Protein AF-A0A520E9G3-F1 (afdb_monomer_lite)

Structure (mmCIF, N/CA/C/O backbone):
data_AF-A0A520E9G3-F1
#
_entry.id   AF-A0A520E9G3-F1
#
loop_
_atom_site.group_PDB
_atom_site.id
_atom_site.type_symbol
_atom_site.label_atom_id
_atom_site.label_alt_id
_atom_site.label_comp_id
_atom_site.label_asym_id
_atom_site.label_entity_id
_atom_site.label_seq_id
_atom_site.pdbx_PDB_ins_code
_atom_site.Cartn_x
_atom_site.Cartn_y
_atom_site.Cartn_z
_atom_site.occupancy
_atom_site.B_iso_or_equiv
_atom_site.auth_seq_id
_atom_site.auth_comp_id
_atom_site.auth_asym_id
_atom_site.auth_atom_id
_atom_site.pdbx_PDB_model_num
ATOM 1 N N . MET A 1 1 ? -62.304 -36.996 12.899 1.00 46.03 1 MET A N 1
ATOM 2 C CA . MET A 1 1 ? -61.054 -36.949 12.115 1.00 46.03 1 MET A CA 1
ATOM 3 C C . MET A 1 1 ? -59.939 -37.466 13.000 1.00 46.03 1 MET A C 1
ATOM 5 O O . MET A 1 1 ? -59.996 -37.240 14.203 1.00 46.03 1 MET A O 1
ATOM 9 N N . SER A 1 2 ? -59.035 -38.265 12.444 1.00 38.91 2 SER A N 1
ATOM 10 C CA . SER A 1 2 ? -57.936 -38.858 13.203 1.00 38.91 2 SER A CA 1
ATOM 11 C C . SER A 1 2 ? -56.998 -37.783 13.749 1.00 38.91 2 SER A C 1
ATOM 13 O O . SER A 1 2 ? -56.724 -36.802 13.063 1.00 38.91 2 SER A O 1
ATOM 15 N N . ARG A 1 3 ? -56.539 -37.980 14.987 1.00 51.84 3 ARG A N 1
ATOM 16 C CA . ARG A 1 3 ? -55.533 -37.156 15.651 1.00 51.84 3 ARG A CA 1
ATOM 17 C C . ARG A 1 3 ? -54.199 -37.889 15.531 1.00 51.84 3 ARG A C 1
ATOM 19 O O . ARG A 1 3 ? -54.071 -39.008 16.023 1.00 51.84 3 ARG A O 1
ATOM 26 N N . GLU A 1 4 ? -53.190 -37.267 14.931 1.00 46.25 4 GLU A N 1
ATOM 27 C CA . GLU A 1 4 ? -51.822 -37.821 14.891 1.00 46.25 4 GLU A CA 1
ATOM 28 C C . GLU A 1 4 ? -51.259 -38.021 16.317 1.00 46.25 4 GLU A C 1
ATOM 30 O O . GLU A 1 4 ? -50.442 -38.912 16.539 1.00 46.25 4 GLU A O 1
ATOM 35 N N . LEU A 1 5 ? -51.824 -37.321 17.316 1.00 51.16 5 LEU A N 1
ATOM 36 C CA . LEU A 1 5 ? -51.570 -37.558 18.742 1.00 51.16 5 LEU A CA 1
ATOM 37 C C . LEU A 1 5 ? -52.005 -38.943 19.260 1.00 51.16 5 LEU A C 1
ATOM 39 O O . LEU A 1 5 ? -51.407 -39.443 20.208 1.00 51.16 5 LEU A O 1
ATOM 43 N N . THR A 1 6 ? -53.031 -39.577 18.676 1.00 49.09 6 THR A N 1
ATOM 44 C CA . THR A 1 6 ? -53.567 -40.877 19.142 1.00 49.09 6 THR A CA 1
ATOM 45 C C . THR A 1 6 ? -53.297 -42.036 18.180 1.00 49.09 6 THR A C 1
ATOM 47 O O . THR A 1 6 ? -53.548 -43.190 18.524 1.00 49.09 6 THR A O 1
ATOM 50 N N . GLY A 1 7 ? -52.779 -41.758 16.980 1.00 52.22 7 GLY A N 1
ATOM 51 C CA . GLY A 1 7 ? -52.593 -42.760 15.929 1.00 52.22 7 GLY A CA 1
ATOM 52 C C . GLY A 1 7 ? -51.360 -43.655 16.084 1.00 52.22 7 GLY A C 1
ATOM 53 O O . GLY A 1 7 ? -51.337 -44.728 15.487 1.00 52.22 7 GLY A O 1
ATOM 54 N N . ASN A 1 8 ? -50.348 -43.236 16.856 1.00 51.94 8 ASN A N 1
ATOM 55 C CA . ASN A 1 8 ? -49.096 -43.976 17.095 1.00 51.94 8 ASN A CA 1
ATOM 56 C C . ASN A 1 8 ? -48.442 -44.556 15.814 1.00 51.94 8 ASN A C 1
ATOM 58 O O . ASN A 1 8 ? -47.941 -45.678 15.817 1.00 51.94 8 ASN A O 1
ATOM 62 N N . GLY A 1 9 ? -48.505 -43.827 14.692 1.00 50.28 9 GLY A N 1
ATOM 63 C CA . GLY A 1 9 ? -47.965 -44.280 13.402 1.00 50.28 9 GLY A CA 1
ATOM 64 C C . GLY A 1 9 ? -48.833 -45.284 12.624 1.00 50.28 9 GLY A C 1
ATOM 65 O O . GLY A 1 9 ? -48.352 -45.884 11.666 1.00 50.28 9 GLY A O 1
ATOM 66 N N . ASN A 1 10 ? -50.102 -45.487 12.996 1.00 55.50 10 ASN A N 1
ATOM 67 C CA . ASN A 1 10 ? -51.028 -46.336 12.245 1.00 55.50 10 ASN A CA 1
ATOM 68 C C . ASN A 1 10 ? -51.527 -45.636 10.965 1.00 55.50 10 ASN A C 1
ATOM 70 O O . ASN A 1 10 ? -52.375 -44.744 11.025 1.00 55.50 10 ASN A O 1
ATOM 74 N N . SER A 1 11 ? -51.057 -46.104 9.807 1.00 52.62 11 SER A N 1
ATOM 75 C CA . SER A 1 11 ? -51.411 -45.584 8.478 1.00 52.62 11 SER A CA 1
ATOM 76 C C . SER A 1 11 ? -52.893 -45.725 8.107 1.00 52.62 11 SER A C 1
ATOM 78 O O . SER A 1 11 ? -53.364 -45.027 7.215 1.00 52.62 11 SER A O 1
ATOM 80 N N . ALA A 1 12 ? -53.663 -46.570 8.803 1.00 53.50 12 ALA A N 1
ATOM 81 C CA . ALA A 1 12 ? -55.113 -46.672 8.611 1.00 53.50 12 ALA A CA 1
ATOM 82 C C . ALA A 1 12 ? -55.883 -45.466 9.181 1.00 53.50 12 ALA A C 1
ATOM 84 O O . ALA A 1 12 ? -57.049 -45.260 8.848 1.00 53.50 12 ALA A O 1
ATOM 85 N N . ASN A 1 13 ? -55.231 -44.663 10.024 1.00 52.81 13 ASN A N 1
ATOM 86 C CA . ASN A 1 13 ? -55.808 -43.487 10.661 1.00 52.81 13 ASN A CA 1
ATOM 87 C C . ASN A 1 13 ? -55.399 -42.185 9.945 1.00 52.81 13 ASN A C 1
ATOM 89 O O . ASN A 1 13 ? -55.525 -41.117 10.520 1.00 52.81 13 ASN A O 1
ATOM 93 N N . GLY A 1 14 ? -54.934 -42.222 8.699 1.00 52.06 14 GLY A N 1
ATOM 94 C CA . GLY A 1 14 ? -54.641 -41.019 7.912 1.00 52.06 14 GLY A CA 1
ATOM 95 C C . GLY A 1 14 ? -53.214 -40.991 7.379 1.00 52.06 14 GLY A C 1
ATOM 96 O O . GLY A 1 14 ? -52.279 -41.464 8.019 1.00 52.06 14 GLY A O 1
ATOM 97 N N . ASN A 1 15 ? -53.077 -40.441 6.173 1.00 47.31 15 ASN A N 1
ATOM 98 C CA . ASN A 1 15 ? -51.896 -40.609 5.323 1.00 47.31 15 ASN A CA 1
ATOM 99 C C . ASN A 1 15 ? -51.109 -39.298 5.161 1.00 47.31 15 ASN A C 1
ATOM 101 O O . ASN A 1 15 ? -50.074 -39.283 4.499 1.00 47.31 15 ASN A O 1
ATOM 105 N N . ASN A 1 16 ? -51.623 -38.196 5.711 1.00 52.78 16 ASN A N 1
ATOM 106 C CA . ASN A 1 16 ? -51.005 -36.884 5.595 1.00 52.78 16 ASN A CA 1
ATOM 107 C C . ASN A 1 16 ? -50.000 -36.738 6.735 1.00 52.78 16 ASN A C 1
ATOM 109 O O . ASN A 1 16 ? -50.381 -36.465 7.869 1.00 52.78 16 ASN A O 1
ATOM 113 N N . GLY A 1 17 ? -48.725 -36.983 6.439 1.00 49.78 17 GLY A N 1
ATOM 114 C CA . GLY A 1 17 ? -47.649 -36.664 7.368 1.00 49.78 17 GLY A CA 1
ATOM 115 C C . GLY A 1 17 ? -47.544 -35.150 7.549 1.00 49.78 17 GLY A C 1
ATOM 116 O O . GLY A 1 17 ? -47.449 -34.427 6.559 1.00 49.78 17 GLY A O 1
ATOM 117 N N . GLY A 1 18 ? -47.542 -34.698 8.805 1.00 56.41 18 GLY A N 1
ATOM 118 C CA . GLY A 1 18 ? -47.322 -33.304 9.184 1.00 56.41 18 GLY A CA 1
ATOM 119 C C . GLY A 1 18 ? -48.603 -32.471 9.216 1.00 56.41 18 GLY A C 1
ATOM 120 O O . GLY A 1 18 ? -48.988 -31.867 8.222 1.00 56.41 18 GLY A O 1
ATOM 121 N N . ASN A 1 19 ? -49.223 -32.356 10.390 1.00 67.31 19 ASN A N 1
ATOM 122 C CA . ASN A 1 19 ? -50.372 -31.469 10.634 1.00 67.31 19 ASN A CA 1
ATOM 123 C C . ASN A 1 19 ? -49.994 -29.975 10.747 1.00 67.31 19 ASN A C 1
ATOM 125 O O . ASN A 1 19 ? -50.492 -29.263 11.618 1.00 67.31 19 ASN A O 1
ATOM 129 N N . GLY A 1 20 ? -49.051 -29.508 9.923 1.00 73.94 20 GLY A N 1
ATOM 130 C CA . GLY A 1 20 ? -48.573 -28.123 9.975 1.00 73.94 20 GLY A CA 1
ATOM 131 C C . GLY A 1 20 ? -47.916 -27.755 11.310 1.00 73.94 20 GLY A C 1
ATOM 132 O O . GLY A 1 20 ? -48.134 -26.666 11.832 1.00 73.94 20 GLY A O 1
ATOM 133 N N . ALA A 1 21 ? -47.149 -28.677 11.902 1.00 80.75 21 ALA A N 1
ATOM 134 C CA . ALA A 1 21 ? -46.455 -28.421 13.160 1.00 80.75 21 ALA A CA 1
ATOM 135 C C . ALA A 1 21 ? -45.383 -27.339 12.971 1.00 80.75 21 ALA A C 1
ATOM 137 O O . ALA A 1 21 ? -44.423 -27.533 12.222 1.00 80.75 21 ALA A O 1
ATOM 138 N N . ILE A 1 22 ? -45.524 -26.228 13.687 1.00 84.50 22 ILE A N 1
ATOM 139 C CA . ILE A 1 22 ? -44.535 -25.155 13.757 1.00 84.50 22 ILE A CA 1
ATOM 140 C C . ILE A 1 22 ? -44.053 -24.974 15.192 1.00 84.50 22 ILE A C 1
ATOM 142 O O . ILE A 1 22 ? -44.771 -25.260 16.153 1.00 84.50 22 ILE A O 1
ATOM 146 N N . ARG A 1 23 ? -42.819 -24.485 15.335 1.00 87.50 23 ARG A N 1
ATOM 147 C CA . ARG A 1 23 ? -42.283 -24.044 16.621 1.00 87.50 23 ARG A CA 1
ATOM 148 C C . ARG A 1 23 ? -42.496 -22.544 16.748 1.00 87.50 23 ARG A C 1
ATOM 150 O O . ARG A 1 23 ? -41.924 -21.778 15.977 1.00 87.50 23 ARG A O 1
ATOM 157 N N . LEU A 1 24 ? -43.307 -22.142 17.713 1.00 88.19 24 LEU A N 1
ATOM 158 C CA . LEU A 1 24 ? -43.457 -20.752 18.107 1.00 88.19 24 LEU A CA 1
ATOM 159 C C . LEU A 1 24 ? -42.385 -20.411 19.137 1.00 88.19 24 LEU A C 1
ATOM 161 O O . LEU A 1 24 ? -42.070 -21.226 20.005 1.00 88.19 24 LEU A O 1
ATOM 165 N N . ILE A 1 25 ? -41.818 -19.217 19.003 1.00 90.69 25 ILE A N 1
ATOM 166 C CA . ILE A 1 25 ? -40.895 -18.624 19.964 1.00 90.69 25 ILE A CA 1
ATOM 167 C C . ILE A 1 25 ? -41.536 -17.318 20.418 1.00 90.69 25 ILE A C 1
ATOM 169 O O . ILE A 1 25 ? -41.758 -16.425 19.600 1.00 90.69 25 ILE A O 1
ATOM 173 N N . THR A 1 26 ? -41.830 -17.216 21.708 1.00 91.12 26 THR A N 1
ATOM 174 C CA . THR A 1 26 ? -42.396 -16.015 22.323 1.00 91.12 26 THR A CA 1
ATOM 175 C C . THR A 1 26 ? -41.310 -15.349 23.148 1.00 91.12 26 THR A C 1
ATOM 177 O O . THR A 1 26 ? -40.759 -15.966 24.055 1.00 91.12 26 THR A O 1
ATOM 180 N N . ILE A 1 27 ? -41.002 -14.096 22.827 1.00 90.44 27 ILE A N 1
ATOM 181 C CA . ILE A 1 27 ? -40.055 -13.272 23.579 1.00 90.44 27 ILE A CA 1
ATOM 182 C C . ILE A 1 27 ? -40.878 -12.368 24.493 1.00 90.44 27 ILE A C 1
ATOM 184 O O . ILE A 1 27 ? -41.720 -11.616 24.003 1.00 90.44 27 ILE A O 1
ATOM 188 N N . ASP A 1 28 ? -40.636 -12.455 25.798 1.00 87.94 28 ASP A N 1
ATOM 189 C CA . ASP A 1 28 ? -41.317 -11.694 26.845 1.00 87.94 28 ASP A CA 1
ATOM 190 C C . ASP A 1 28 ? -40.291 -10.837 27.611 1.00 87.94 28 ASP A C 1
ATOM 192 O O . ASP A 1 28 ? -39.721 -11.282 28.617 1.00 87.94 28 ASP A O 1
ATOM 196 N N . PRO A 1 29 ? -40.007 -9.616 27.114 1.00 85.81 29 PRO A N 1
ATOM 197 C CA . PRO A 1 29 ? -39.037 -8.715 27.729 1.00 85.81 29 PRO A CA 1
ATOM 198 C C . PRO A 1 29 ? -39.444 -8.250 29.129 1.00 85.81 29 PRO A C 1
ATOM 200 O O . PRO A 1 29 ? -38.572 -7.981 29.948 1.00 85.81 29 PRO A O 1
ATOM 203 N N . ASP A 1 30 ? -40.745 -8.180 29.424 1.00 87.69 30 ASP A N 1
ATOM 204 C CA . ASP A 1 30 ? -41.246 -7.688 30.713 1.00 87.69 30 ASP A CA 1
ATOM 205 C C . ASP A 1 30 ? -40.938 -8.668 31.855 1.00 87.69 30 ASP A C 1
ATOM 207 O O . ASP A 1 30 ? -40.815 -8.262 33.012 1.00 87.69 30 ASP A O 1
ATOM 211 N N . ASN A 1 31 ? -40.773 -9.955 31.528 1.00 88.31 31 ASN A N 1
ATOM 212 C CA . ASN A 1 31 ? -40.474 -11.015 32.490 1.00 88.31 31 ASN A CA 1
ATOM 213 C C . ASN A 1 31 ? -39.095 -11.663 32.302 1.00 88.31 31 ASN A C 1
ATOM 215 O O . ASN A 1 31 ? -38.801 -12.616 33.024 1.00 88.31 31 ASN A O 1
ATOM 219 N N . ASN A 1 32 ? -38.250 -11.166 31.386 1.00 88.44 32 ASN A N 1
ATOM 220 C CA . ASN A 1 32 ? -36.939 -11.756 31.071 1.00 88.44 32 ASN A CA 1
ATOM 221 C C . ASN A 1 32 ? -37.036 -13.239 30.672 1.00 88.44 32 ASN A C 1
ATOM 223 O O . ASN A 1 32 ? -36.280 -14.089 31.150 1.00 88.44 32 ASN A O 1
ATOM 227 N N . LYS A 1 33 ? -38.013 -13.562 29.816 1.00 91.69 33 LYS A N 1
ATOM 228 C CA . LYS A 1 33 ? -38.299 -14.946 29.430 1.00 91.69 33 LYS A CA 1
ATOM 229 C C . LYS A 1 33 ? -38.429 -15.131 27.934 1.00 91.69 33 LYS A C 1
ATOM 231 O O . LYS A 1 33 ? -38.948 -14.281 27.210 1.00 91.69 33 LYS A O 1
ATOM 236 N N . VAL A 1 34 ? -37.989 -16.297 27.480 1.00 90.81 34 VAL A N 1
ATOM 237 C CA . VAL A 1 34 ? -38.288 -16.813 26.147 1.00 90.81 34 VAL A CA 1
ATOM 238 C C . VAL A 1 34 ? -38.999 -18.145 26.302 1.00 90.81 34 VAL A C 1
ATOM 240 O O . VAL A 1 34 ? -38.494 -19.056 26.954 1.00 90.81 34 VAL A O 1
ATOM 243 N N . TYR A 1 35 ? -40.161 -18.263 25.675 1.00 91.00 35 TYR A N 1
ATOM 244 C CA . TYR A 1 35 ? -40.931 -19.496 25.633 1.00 91.00 35 TYR A CA 1
ATOM 245 C C . TYR A 1 35 ? -40.829 -20.101 24.248 1.00 91.00 35 TYR A C 1
ATOM 247 O O . TYR A 1 35 ? -40.773 -19.393 23.241 1.00 91.00 35 TYR A O 1
ATOM 255 N N . THR A 1 36 ? -40.846 -21.421 24.182 1.00 89.69 36 THR A N 1
ATOM 256 C CA . THR A 1 36 ? -40.962 -22.124 22.913 1.00 89.69 36 THR A CA 1
ATOM 257 C C . THR A 1 36 ? -42.093 -23.126 23.003 1.00 89.69 36 THR A C 1
ATOM 259 O O . THR A 1 36 ? -42.184 -23.806 24.012 1.00 89.69 36 THR A O 1
ATOM 262 N N . GLU A 1 37 ? -42.953 -23.211 21.990 1.00 89.19 37 GLU A N 1
ATOM 263 C CA . GLU A 1 37 ? -44.176 -24.029 22.002 1.00 89.19 37 GLU A CA 1
ATOM 264 C C . GLU A 1 37 ? -44.434 -24.639 20.626 1.00 89.19 37 GLU A C 1
ATOM 266 O O . GLU A 1 37 ? -44.123 -24.037 19.600 1.00 89.19 37 GLU A O 1
ATOM 271 N N . THR A 1 38 ? -45.005 -25.841 20.573 1.00 86.69 38 THR A N 1
ATOM 272 C CA . THR A 1 38 ? -45.381 -26.468 19.295 1.00 86.69 38 THR A CA 1
ATOM 273 C C . THR A 1 38 ? -46.851 -26.191 19.003 1.00 86.69 38 THR A C 1
ATOM 275 O O . THR A 1 38 ? -47.704 -26.538 19.814 1.00 86.69 38 THR A O 1
ATOM 278 N N . TYR A 1 39 ? -47.139 -25.600 17.847 1.00 85.25 39 TYR A N 1
ATOM 279 C CA . TYR A 1 39 ? -48.488 -25.254 17.396 1.00 85.25 39 TYR A CA 1
ATOM 280 C C . TYR A 1 39 ? -48.795 -25.941 16.064 1.00 85.25 39 TYR A C 1
ATOM 282 O O . TYR A 1 39 ? -47.918 -26.051 15.205 1.00 85.25 39 TYR A O 1
ATOM 290 N N . PHE A 1 40 ? -50.022 -26.424 15.891 1.00 84.25 40 PHE A N 1
ATOM 291 C CA . PHE A 1 40 ? -50.471 -27.116 14.685 1.00 84.25 40 PHE A CA 1
ATOM 292 C C . PHE A 1 40 ? -51.398 -26.211 13.878 1.00 84.25 40 PHE A C 1
ATOM 294 O O . PHE A 1 40 ? -52.569 -26.037 14.220 1.00 84.25 40 PHE A O 1
ATOM 301 N N . THR A 1 41 ? -50.889 -25.657 12.777 1.00 82.31 41 THR A N 1
ATOM 302 C CA . THR A 1 41 ? -51.618 -24.654 11.981 1.00 82.31 41 THR A CA 1
ATOM 303 C C . THR A 1 41 ? -52.905 -25.191 11.364 1.00 82.31 41 THR A C 1
ATOM 305 O O . THR A 1 41 ? -53.872 -24.453 11.224 1.00 82.31 41 THR A O 1
ATOM 308 N N . GLU A 1 42 ? -52.940 -26.476 11.013 1.00 79.75 42 GLU A N 1
ATOM 309 C CA . GLU A 1 42 ? -54.121 -27.114 10.411 1.00 79.75 42 GLU A CA 1
ATOM 310 C C . GLU A 1 42 ? -55.248 -27.368 11.425 1.00 79.75 42 GLU A C 1
ATOM 312 O O . GLU A 1 42 ? -56.387 -27.638 11.039 1.00 79.75 42 GLU A O 1
ATOM 317 N N . PHE A 1 43 ? -54.940 -27.303 12.724 1.00 77.69 43 PHE A N 1
ATOM 318 C CA . PHE A 1 43 ? -55.897 -27.551 13.804 1.00 77.69 43 PHE A CA 1
ATOM 319 C C . PHE A 1 43 ? -56.227 -26.320 14.632 1.00 77.69 43 PHE A C 1
ATOM 321 O O . PHE A 1 43 ? -57.176 -26.384 15.408 1.00 77.69 43 PHE A O 1
ATOM 328 N N . ASP A 1 44 ? -55.473 -25.238 14.448 1.00 83.56 44 ASP A N 1
ATOM 329 C CA . ASP A 1 44 ? -55.550 -24.047 15.289 1.00 83.56 44 ASP A CA 1
ATOM 330 C C . ASP A 1 44 ? -55.439 -24.399 16.784 1.00 83.56 44 ASP A C 1
ATOM 332 O O . ASP A 1 44 ? -56.247 -23.981 17.610 1.00 83.56 44 ASP A O 1
ATOM 336 N N . ASP A 1 45 ? -54.466 -25.256 17.118 1.00 82.69 45 ASP A N 1
ATOM 337 C CA . ASP A 1 45 ? -54.313 -25.816 18.463 1.00 82.69 45 ASP A CA 1
ATOM 338 C C . ASP A 1 45 ? -52.839 -26.046 18.831 1.00 82.69 45 ASP A C 1
ATOM 340 O O . ASP A 1 45 ? -51.980 -26.271 17.968 1.00 82.69 45 ASP A O 1
ATOM 344 N N . TYR A 1 46 ? -52.546 -26.010 20.128 1.00 82.19 46 TYR A N 1
ATOM 345 C CA . TYR A 1 46 ? -51.210 -26.240 20.672 1.00 82.19 46 TYR A CA 1
ATOM 346 C C . TYR A 1 46 ? -50.997 -27.714 21.013 1.00 82.19 46 TYR A C 1
ATOM 348 O O . TYR A 1 46 ? -51.926 -28.458 21.314 1.00 82.19 46 TYR A O 1
ATOM 356 N N . LEU A 1 47 ? -49.739 -28.154 20.990 1.00 80.06 47 LEU A N 1
ATOM 357 C CA . LEU A 1 47 ? -49.387 -29.465 21.516 1.00 80.06 47 LEU A CA 1
ATOM 358 C C . LEU A 1 47 ? -49.502 -29.464 23.043 1.00 80.06 47 LEU A C 1
ATOM 360 O O . LEU A 1 47 ? -48.597 -28.995 23.733 1.00 80.06 47 LEU A O 1
ATOM 364 N N . ASP A 1 48 ? -50.568 -30.063 23.559 1.00 75.62 48 ASP A N 1
ATOM 365 C CA . ASP A 1 48 ? -50.789 -30.274 24.984 1.00 75.62 48 ASP A CA 1
ATOM 366 C C . ASP A 1 48 ? -50.836 -31.777 25.360 1.00 75.62 48 ASP A C 1
ATOM 368 O O . ASP A 1 48 ? -50.933 -32.679 24.522 1.00 75.62 48 ASP A O 1
ATOM 372 N N . GLY A 1 49 ? -50.667 -32.082 26.652 1.00 75.25 49 GLY A N 1
ATOM 373 C CA . GLY A 1 49 ? -50.826 -33.440 27.193 1.00 75.25 49 GLY A CA 1
ATOM 374 C C . GLY A 1 49 ? -49.592 -34.361 27.144 1.00 75.25 49 GLY A C 1
ATOM 375 O O . GLY A 1 49 ? -48.462 -33.967 27.444 1.00 75.25 49 GLY A O 1
ATOM 376 N N . PHE A 1 50 ? -49.823 -35.652 26.878 1.00 72.75 50 PHE A N 1
ATOM 377 C CA . PHE A 1 50 ? -48.836 -36.729 27.031 1.00 72.75 50 PHE A CA 1
ATOM 378 C C . PHE A 1 50 ? -49.022 -37.858 26.009 1.00 72.75 50 PHE A C 1
ATOM 380 O O . PHE A 1 50 ? -50.107 -38.079 25.472 1.00 72.75 50 PHE A O 1
ATOM 387 N N . ARG A 1 51 ? -47.958 -38.630 25.767 1.00 70.19 51 ARG A N 1
ATOM 388 C CA . ARG A 1 51 ? -47.989 -39.820 24.910 1.00 70.19 51 ARG A CA 1
ATOM 389 C C . ARG A 1 51 ? -48.504 -41.022 25.697 1.00 70.19 51 ARG A C 1
ATOM 391 O O . ARG A 1 51 ? -47.825 -41.512 26.594 1.00 70.19 51 ARG A O 1
ATOM 398 N N . GLY A 1 52 ? -49.683 -41.531 25.348 1.00 75.50 52 GLY A N 1
ATOM 399 C CA . GLY A 1 52 ? -50.252 -42.767 25.907 1.00 75.50 52 GLY A CA 1
ATOM 400 C C . GLY A 1 52 ? -50.760 -42.655 27.353 1.00 75.50 52 GLY A C 1
ATOM 401 O O . GLY A 1 52 ? -51.952 -42.830 27.581 1.00 75.50 52 GLY A O 1
ATOM 402 N N . LYS A 1 53 ? -49.874 -42.366 28.313 1.00 74.06 53 LYS A N 1
ATOM 403 C CA . LYS A 1 53 ? -50.157 -42.123 29.744 1.00 74.06 53 LYS A CA 1
ATOM 404 C C . LYS A 1 53 ? -49.325 -40.940 30.253 1.00 74.06 53 LYS A C 1
ATOM 406 O O . LYS A 1 53 ? -48.315 -40.614 29.631 1.00 74.06 53 LYS A O 1
ATOM 411 N N . GLU A 1 54 ? -49.756 -40.280 31.328 1.00 79.00 54 GLU A N 1
ATOM 412 C CA . GLU A 1 54 ? -49.094 -39.063 31.829 1.00 79.00 54 GLU A CA 1
ATOM 413 C C . GLU A 1 54 ? -47.733 -39.371 32.455 1.00 79.00 54 GLU A C 1
ATOM 415 O O . GLU A 1 54 ? -46.786 -38.583 32.348 1.00 79.00 54 GLU A O 1
ATOM 420 N N . GLU A 1 55 ? -47.618 -40.548 33.065 1.00 83.88 55 GLU A N 1
ATOM 421 C CA . GLU A 1 55 ? -46.411 -40.989 33.733 1.00 83.88 55 GLU A CA 1
ATOM 422 C C . GLU A 1 55 ? -45.299 -41.276 32.727 1.00 83.88 55 GLU A C 1
ATOM 424 O O . GLU A 1 55 ? -45.458 -42.025 31.756 1.00 83.88 55 GLU A O 1
ATOM 429 N N . LEU A 1 56 ? -44.131 -40.708 33.018 1.00 77.44 56 LEU A N 1
ATOM 430 C CA . LEU A 1 56 ? -42.905 -41.029 32.309 1.00 77.44 56 LEU A CA 1
ATOM 431 C C . LEU A 1 56 ? -42.592 -42.512 32.497 1.00 77.44 56 LEU A C 1
ATOM 433 O O . LEU A 1 56 ? -42.475 -43.000 33.621 1.00 77.44 56 LEU A O 1
ATOM 437 N N . ASP A 1 57 ? -42.426 -43.211 31.384 1.00 77.56 57 ASP A N 1
ATOM 438 C CA . ASP A 1 57 ? -41.967 -44.592 31.377 1.00 77.56 57 ASP A CA 1
ATOM 439 C C . ASP A 1 57 ? -40.511 -44.631 30.922 1.00 77.56 57 ASP A C 1
ATOM 441 O O . ASP A 1 57 ? -40.109 -43.924 30.000 1.00 77.56 57 ASP A O 1
ATOM 445 N N . ARG A 1 58 ? -39.703 -45.445 31.598 1.00 69.81 58 ARG A N 1
ATOM 446 C CA . ARG A 1 58 ? -38.291 -45.632 31.262 1.00 69.81 58 ARG A CA 1
ATOM 447 C C . ARG A 1 58 ? -38.121 -46.495 30.008 1.00 69.81 58 ARG A C 1
ATOM 449 O O . ARG A 1 58 ? -37.122 -46.344 29.312 1.00 69.81 58 ARG A O 1
ATOM 456 N N . GLU A 1 59 ? -39.065 -47.396 29.746 1.00 68.88 59 GLU A N 1
ATOM 457 C CA . GLU A 1 59 ? -38.947 -48.467 28.747 1.00 68.88 59 GLU A CA 1
ATOM 458 C C . GLU A 1 59 ? -39.784 -48.187 27.475 1.00 68.88 59 GLU A C 1
ATOM 460 O O . GLU A 1 59 ? -39.817 -49.011 26.563 1.00 68.88 59 GLU A O 1
ATOM 465 N N . GLY A 1 60 ? -40.456 -47.029 27.374 1.00 62.75 60 GLY A N 1
ATOM 466 C CA . GLY A 1 60 ? -41.315 -46.676 26.236 1.00 62.75 60 GLY A CA 1
ATOM 467 C C . GLY A 1 60 ? -41.414 -45.172 25.952 1.00 62.75 60 GLY A C 1
ATOM 468 O O . GLY A 1 60 ? -40.982 -44.340 26.741 1.00 62.75 60 GLY A O 1
ATOM 469 N N . LEU A 1 61 ? -42.015 -44.805 24.813 1.00 64.75 61 LEU A N 1
ATOM 470 C CA . LEU A 1 61 ? -42.273 -43.411 24.408 1.00 64.75 61 LEU A CA 1
ATOM 471 C C . LEU A 1 61 ? -43.541 -42.835 25.068 1.00 64.75 61 LEU A C 1
ATOM 473 O O . LEU A 1 61 ? -44.340 -42.195 24.385 1.00 64.75 61 LEU A O 1
ATOM 477 N N . THR A 1 62 ? -43.763 -43.085 26.361 1.00 71.81 62 THR A N 1
ATOM 478 C CA . THR A 1 62 ? -44.937 -42.569 27.087 1.00 71.81 62 THR A CA 1
ATOM 479 C C . THR A 1 62 ? -44.576 -41.491 28.103 1.00 71.81 62 THR A C 1
ATOM 481 O O . THR A 1 62 ? -43.449 -41.441 28.597 1.00 71.81 62 THR A O 1
ATOM 484 N N . GLY A 1 63 ? -45.547 -40.643 28.430 1.00 74.88 63 GLY A N 1
ATOM 485 C CA . GLY A 1 63 ? -45.389 -39.520 29.349 1.00 74.88 63 GLY A CA 1
ATOM 486 C C . GLY A 1 63 ? -45.488 -38.167 28.655 1.00 74.88 63 GLY A C 1
ATOM 487 O O . GLY A 1 63 ? -45.748 -38.079 27.449 1.00 74.88 63 GLY A O 1
ATOM 488 N N . LYS A 1 64 ? -45.294 -37.094 29.430 1.00 75.50 64 LYS A N 1
ATOM 489 C CA . LYS A 1 64 ? -45.288 -35.727 28.896 1.00 75.50 64 LYS A CA 1
ATOM 490 C C . LYS A 1 64 ? -44.286 -35.593 27.755 1.00 75.50 64 LYS A C 1
ATOM 492 O O . LYS A 1 64 ? -43.154 -36.074 27.817 1.00 75.50 64 LYS A O 1
ATOM 497 N N . PHE A 1 65 ? -44.733 -34.905 26.721 1.00 72.56 65 PHE A N 1
ATOM 498 C CA . PHE A 1 65 ? -43.916 -34.453 25.616 1.00 72.56 65 PHE A CA 1
ATOM 499 C C . PHE A 1 65 ? -42.737 -33.618 26.191 1.00 72.56 65 PHE A C 1
ATOM 501 O O . PHE A 1 65 ? -42.958 -32.571 26.795 1.00 72.56 65 PHE A O 1
ATOM 508 N N . ARG A 1 66 ? -41.471 -34.050 26.000 1.00 70.81 66 ARG A N 1
ATOM 509 C CA . ARG A 1 66 ? -40.246 -33.319 26.422 1.00 70.81 66 ARG A CA 1
ATOM 510 C C . ARG A 1 66 ? -39.663 -32.405 25.338 1.00 70.81 66 ARG A C 1
ATOM 512 O O . ARG A 1 66 ? -39.411 -32.861 24.228 1.00 70.81 66 ARG A O 1
ATOM 519 N N . GLY A 1 67 ? -39.399 -31.145 25.681 1.00 69.69 67 GLY A N 1
ATOM 520 C CA . GLY A 1 67 ? -38.819 -30.164 24.757 1.00 69.69 67 GLY A CA 1
ATOM 521 C C . GLY A 1 67 ? -39.819 -29.599 23.747 1.00 69.69 67 GLY A C 1
ATOM 522 O O . GLY A 1 67 ? -39.424 -29.092 22.703 1.00 69.69 67 GLY A O 1
ATOM 523 N N . HIS A 1 68 ? -41.123 -29.712 24.014 1.00 74.50 68 HIS A N 1
ATOM 524 C CA . HIS A 1 68 ? -42.200 -29.206 23.143 1.00 74.50 68 HIS A CA 1
ATOM 525 C C . HIS A 1 68 ? -42.742 -27.870 23.623 1.00 74.50 68 HIS A C 1
ATOM 527 O O . HIS A 1 68 ? -43.173 -27.070 22.797 1.00 74.50 68 HIS A O 1
ATOM 533 N N . GLN A 1 69 ? -42.679 -27.683 24.942 1.00 80.75 69 GLN A N 1
ATOM 534 C CA . GLN A 1 69 ? -42.788 -26.416 25.624 1.00 80.75 69 GLN A CA 1
ATOM 535 C C . GLN A 1 69 ? -41.552 -26.251 26.511 1.00 80.75 69 GLN A C 1
ATOM 537 O O . GLN A 1 69 ? -41.256 -27.143 27.310 1.00 80.75 69 GLN A O 1
ATOM 542 N N . GLU A 1 70 ? -40.807 -25.166 26.331 1.00 85.75 70 GLU A N 1
ATOM 543 C CA . GLU A 1 70 ? -39.639 -24.834 27.155 1.00 85.75 70 GLU A CA 1
ATOM 544 C C . GLU A 1 70 ? -39.664 -23.354 27.506 1.00 85.75 70 GLU A C 1
ATOM 546 O O . GLU A 1 70 ? -40.077 -22.531 26.690 1.00 85.75 70 GLU A O 1
ATOM 551 N N . GLU A 1 71 ? -39.209 -23.044 28.712 1.00 88.50 71 GLU A N 1
ATOM 552 C CA . GLU A 1 71 ? -39.068 -21.695 29.239 1.00 88.50 71 GLU A CA 1
ATOM 553 C C . GLU A 1 71 ? -37.591 -21.466 29.546 1.00 88.50 71 GLU A C 1
ATOM 555 O O . GLU A 1 71 ? -36.946 -22.291 30.199 1.00 88.50 71 GLU A O 1
ATOM 560 N N . PHE A 1 72 ? -37.061 -20.359 29.043 1.00 88.62 72 PHE A N 1
ATOM 561 C CA . PHE A 1 72 ? -35.689 -19.937 29.255 1.00 88.62 72 PHE A CA 1
ATOM 562 C C . PHE A 1 72 ? -35.701 -18.595 29.972 1.00 88.62 72 PHE A C 1
ATOM 564 O O . PHE A 1 72 ? -36.286 -17.636 29.468 1.00 88.62 72 PHE A O 1
ATOM 571 N N . ASP A 1 73 ? -35.021 -18.527 31.113 1.00 89.88 73 ASP A N 1
ATOM 572 C CA . ASP A 1 73 ? -34.701 -17.259 31.759 1.00 89.88 73 ASP A CA 1
ATOM 573 C C . ASP A 1 73 ? -33.548 -16.602 30.985 1.00 89.88 73 ASP A C 1
ATOM 575 O O . ASP A 1 73 ? -32.450 -17.158 30.885 1.00 89.88 73 ASP A O 1
ATOM 579 N N . VAL A 1 74 ? -33.805 -15.431 30.405 1.00 87.25 74 VAL A N 1
ATOM 580 C CA . VAL A 1 74 ? -32.842 -14.678 29.594 1.00 87.25 74 VAL A CA 1
ATOM 581 C C . VAL A 1 74 ? -32.896 -13.221 30.021 1.00 87.25 74 VAL A C 1
ATOM 583 O O . VAL A 1 74 ? -33.973 -12.639 30.080 1.00 87.25 74 VAL A O 1
ATOM 586 N N . ASP A 1 75 ? -31.748 -12.606 30.291 1.00 83.56 75 ASP A N 1
ATOM 587 C CA . ASP A 1 75 ? -31.705 -11.164 30.529 1.00 83.56 75 ASP A CA 1
ATOM 588 C C . ASP A 1 75 ? -32.006 -10.415 29.223 1.00 83.56 75 ASP A C 1
ATOM 590 O O . ASP A 1 75 ? -31.204 -10.415 28.287 1.00 83.56 75 ASP A O 1
ATOM 594 N N . LEU A 1 76 ? -33.196 -9.821 29.156 1.00 82.31 76 LEU A N 1
ATOM 595 C CA . LEU A 1 76 ? -33.668 -8.992 28.049 1.00 82.31 76 LEU A CA 1
ATOM 596 C C . LEU A 1 76 ? -33.702 -7.511 28.447 1.00 82.31 76 LEU A C 1
ATOM 598 O O . LEU A 1 76 ? -34.318 -6.696 27.752 1.00 82.31 76 LEU A O 1
ATOM 602 N N . SER A 1 77 ? -33.061 -7.149 29.564 1.00 78.56 77 SER A N 1
ATOM 603 C CA . SER A 1 77 ? -32.965 -5.761 29.992 1.00 78.56 77 SER A CA 1
ATOM 604 C C . SER A 1 77 ? -32.191 -4.918 28.977 1.00 78.56 77 SER A C 1
ATOM 606 O O . SER A 1 77 ? -31.427 -5.411 28.142 1.00 78.56 77 SER A O 1
ATOM 608 N N . LYS A 1 78 ? -32.433 -3.602 29.011 1.00 71.19 78 LYS A N 1
ATOM 609 C CA . LYS A 1 78 ? -31.731 -2.665 28.134 1.00 71.19 78 LYS A CA 1
ATOM 610 C C . LYS A 1 78 ? -30.222 -2.786 28.406 1.00 71.19 78 LYS A C 1
ATOM 612 O O . LYS A 1 78 ? -29.827 -2.521 29.540 1.00 71.19 78 LYS A O 1
ATOM 617 N N . PRO A 1 79 ? -29.391 -3.117 27.400 1.00 69.06 79 PRO A N 1
ATOM 618 C CA . PRO A 1 79 ? -27.956 -3.235 27.605 1.00 69.06 79 PRO A CA 1
ATOM 619 C C . PRO A 1 79 ? -27.366 -1.892 28.030 1.00 69.06 79 PRO A C 1
ATOM 621 O O . PRO A 1 79 ? -27.848 -0.828 27.614 1.00 69.06 79 PRO A O 1
ATOM 624 N N . ASP A 1 80 ? -26.300 -1.949 28.827 1.00 70.00 80 ASP A N 1
ATOM 625 C CA . ASP A 1 80 ? -25.518 -0.764 29.160 1.00 70.00 80 ASP A CA 1
ATOM 626 C C . ASP A 1 80 ? -25.033 -0.102 27.868 1.00 70.00 80 ASP A C 1
ATOM 628 O O . ASP A 1 80 ? -24.488 -0.753 26.976 1.00 70.00 80 ASP A O 1
ATOM 632 N N . ALA A 1 81 ? -25.274 1.202 27.749 1.00 70.25 81 ALA A N 1
ATOM 633 C CA . ALA A 1 81 ? -24.793 1.989 26.627 1.00 70.25 81 ALA A CA 1
ATOM 634 C C . ALA A 1 81 ? -23.431 2.574 26.999 1.00 70.25 81 ALA A C 1
ATOM 636 O O . ALA A 1 81 ? -23.322 3.288 27.994 1.00 70.25 81 ALA A O 1
ATOM 637 N N . TRP A 1 82 ? -22.414 2.298 26.191 1.00 80.81 82 TRP A N 1
ATOM 638 C CA . TRP A 1 82 ? -21.062 2.822 26.382 1.00 80.81 82 TRP A CA 1
ATOM 639 C C . TRP A 1 82 ? -20.733 3.840 25.295 1.00 80.81 82 TRP A C 1
ATOM 641 O O . TRP A 1 82 ? -21.359 3.875 24.231 1.00 80.81 82 TRP A O 1
ATOM 651 N N . SER A 1 83 ? -19.741 4.682 25.571 1.00 87.56 83 SER A N 1
ATOM 652 C CA . SER A 1 83 ? -19.222 5.608 24.567 1.00 87.56 83 SER A CA 1
ATOM 653 C C . SER A 1 83 ? -18.432 4.847 23.507 1.00 87.56 83 SER A C 1
ATOM 655 O O . SER A 1 83 ? -17.689 3.928 23.837 1.00 87.56 83 SER A O 1
ATOM 657 N N . PHE A 1 84 ? -18.578 5.240 22.244 1.00 87.88 84 PHE A N 1
ATOM 658 C CA . PHE A 1 84 ? -17.837 4.670 21.124 1.00 87.88 84 PHE A CA 1
ATOM 659 C C . PHE A 1 84 ? -16.984 5.765 20.487 1.00 87.88 84 PHE A C 1
ATOM 661 O O . PHE A 1 84 ? -17.508 6.665 19.819 1.00 87.88 84 PHE A O 1
ATOM 668 N N . ALA A 1 85 ? -15.678 5.701 20.736 1.00 94.06 85 ALA A N 1
ATOM 669 C CA . ALA A 1 85 ? -14.697 6.641 20.215 1.00 94.06 85 ALA A CA 1
ATOM 670 C C . ALA A 1 85 ? -14.710 6.640 18.681 1.00 94.06 85 ALA A C 1
ATOM 672 O O . ALA A 1 85 ? -14.802 5.588 18.048 1.00 94.06 85 ALA A O 1
ATOM 673 N N . LYS A 1 86 ? -14.640 7.836 18.094 1.00 94.12 86 LYS A N 1
ATOM 674 C CA . LYS A 1 86 ? -14.427 8.041 16.660 1.00 94.12 86 LYS A CA 1
ATOM 675 C C . LYS A 1 86 ? -13.385 9.134 16.484 1.00 94.12 86 LYS A C 1
ATOM 677 O O . LYS A 1 86 ? -13.689 10.296 16.749 1.00 94.12 86 LYS A O 1
ATOM 682 N N . ALA A 1 87 ? -12.184 8.755 16.067 1.00 92.75 87 ALA A N 1
ATOM 683 C CA . ALA A 1 87 ? -11.051 9.654 15.856 1.00 92.75 87 ALA A CA 1
ATOM 684 C C . ALA A 1 87 ? -11.180 10.485 14.561 1.00 92.75 87 ALA A C 1
ATOM 686 O O . ALA A 1 87 ? -10.457 11.466 14.378 1.00 92.75 87 ALA A O 1
ATOM 687 N N . GLY A 1 88 ? -12.150 10.130 13.713 1.00 88.69 88 GLY A N 1
ATOM 688 C CA . GLY A 1 88 ? -12.413 10.772 12.429 1.00 88.69 88 GLY A CA 1
ATOM 689 C C . GLY A 1 88 ? -11.540 10.203 11.313 1.00 88.69 88 GLY A C 1
ATOM 690 O O . GLY A 1 88 ? -10.777 9.267 11.526 1.00 88.69 88 GLY A O 1
ATOM 691 N N . ASP A 1 89 ? -11.676 10.774 10.120 1.00 82.38 89 ASP A N 1
ATOM 692 C CA . ASP A 1 89 ? -10.908 10.342 8.949 1.00 82.38 89 ASP A CA 1
ATOM 693 C C . ASP A 1 89 ? -9.434 10.751 9.060 1.00 82.38 89 ASP A C 1
ATOM 695 O O . ASP A 1 89 ? -9.116 11.784 9.679 1.00 82.38 89 ASP A O 1
ATOM 699 N N . ASP A 1 90 ? -8.564 9.979 8.402 1.00 81.69 90 ASP A N 1
ATOM 700 C CA . ASP A 1 90 ? -7.126 10.241 8.307 1.00 81.69 90 ASP A CA 1
ATOM 701 C C . ASP A 1 90 ? -6.844 11.663 7.789 1.00 81.69 90 ASP A C 1
ATOM 703 O O . ASP A 1 90 ? -7.601 12.243 7.006 1.00 81.69 90 ASP A O 1
ATOM 707 N N . LYS A 1 91 ? -5.750 12.264 8.262 1.00 79.69 91 LYS A N 1
ATOM 708 C CA . LYS A 1 91 ? -5.391 13.656 7.963 1.00 79.69 91 LYS A CA 1
ATOM 709 C C . LYS A 1 91 ? -4.189 13.728 7.039 1.00 79.69 91 LYS A C 1
ATOM 711 O O . LYS A 1 91 ? -3.143 13.171 7.350 1.00 79.69 91 LYS A O 1
ATOM 716 N N . PHE A 1 92 ? -4.321 14.520 5.980 1.00 74.12 92 PHE A N 1
ATOM 717 C CA . PHE A 1 92 ? -3.234 14.911 5.087 1.00 74.12 92 PHE A CA 1
ATOM 718 C C . PHE A 1 92 ? -3.077 16.426 5.144 1.00 74.12 92 PHE A C 1
ATOM 720 O O . PHE A 1 92 ? -4.000 17.164 4.796 1.00 74.12 92 PHE A O 1
ATOM 727 N N . VAL A 1 93 ? -1.931 16.900 5.630 1.00 79.88 93 VAL A N 1
ATOM 728 C CA . VAL A 1 93 ? -1.657 18.333 5.802 1.00 79.88 93 VAL A CA 1
ATOM 729 C C . VAL A 1 93 ? -0.292 18.664 5.212 1.00 79.88 93 VAL A C 1
ATOM 731 O O . VAL A 1 93 ? 0.683 17.975 5.483 1.00 79.88 93 VAL A O 1
ATOM 734 N N . SER A 1 94 ? -0.201 19.731 4.420 1.00 76.94 94 SER A N 1
ATOM 735 C CA . SER A 1 94 ? 1.073 20.186 3.853 1.00 76.94 94 SER A CA 1
ATOM 736 C C . SER A 1 94 ? 1.748 21.207 4.762 1.00 76.94 94 SER A C 1
ATOM 738 O O . SER A 1 94 ? 1.123 22.192 5.157 1.00 76.94 94 SER A O 1
ATOM 740 N N . ALA A 1 95 ? 3.041 21.025 5.029 1.00 77.81 95 ALA A N 1
ATOM 741 C CA . ALA A 1 95 ? 3.888 22.047 5.634 1.00 77.81 95 ALA A CA 1
ATOM 742 C C . ALA A 1 95 ? 4.287 23.065 4.551 1.00 77.81 95 ALA A C 1
ATOM 744 O O . ALA A 1 95 ? 5.206 22.830 3.771 1.00 77.81 95 ALA A O 1
ATOM 745 N N . THR A 1 96 ? 3.542 24.167 4.430 1.00 60.22 96 THR A N 1
ATOM 746 C CA . THR A 1 96 ? 3.634 25.084 3.276 1.00 60.22 96 THR A CA 1
ATOM 747 C C . THR A 1 96 ? 4.979 25.815 3.154 1.00 60.22 96 THR A C 1
ATOM 749 O O . THR A 1 96 ? 5.299 26.246 2.056 1.00 60.22 96 THR A O 1
ATOM 752 N N . ASP A 1 97 ? 5.777 25.916 4.229 1.00 57.47 97 ASP A N 1
ATOM 753 C CA . ASP A 1 97 ? 7.066 26.639 4.256 1.00 57.47 97 ASP A CA 1
ATOM 754 C C . ASP A 1 97 ? 8.082 26.076 5.293 1.00 57.47 97 ASP A C 1
ATOM 756 O O . ASP A 1 97 ? 8.995 26.784 5.724 1.00 57.47 97 ASP A O 1
ATOM 760 N N . GLY A 1 98 ? 7.950 24.816 5.740 1.00 56.03 98 GLY A N 1
ATOM 761 C CA . GLY A 1 98 ? 8.782 24.278 6.832 1.00 56.03 98 GLY A CA 1
ATOM 762 C C . GLY A 1 98 ? 8.806 22.753 6.963 1.00 56.03 98 GLY A C 1
ATOM 763 O O . GLY A 1 98 ? 8.327 22.034 6.090 1.00 56.03 98 GLY A O 1
ATOM 764 N N . GLU A 1 99 ? 9.380 22.269 8.069 1.00 68.19 99 GLU A N 1
ATOM 765 C CA . GLU A 1 99 ? 9.382 20.847 8.446 1.00 68.19 99 GLU A CA 1
ATOM 766 C C . GLU A 1 99 ? 8.162 20.458 9.296 1.00 68.19 99 GLU A C 1
ATOM 768 O O . GLU A 1 99 ? 8.061 19.290 9.622 1.00 68.19 99 GLU A O 1
ATOM 773 N N . SER A 1 100 ? 7.230 21.364 9.632 1.00 83.06 100 SER A N 1
ATOM 774 C CA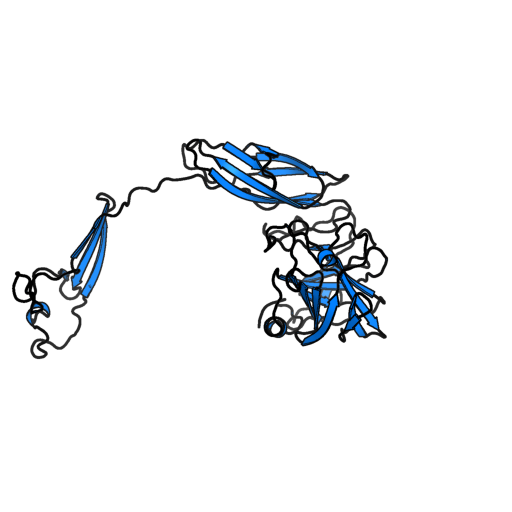 . SER A 1 100 ? 6.051 21.083 10.476 1.00 83.06 100 SER A CA 1
ATOM 775 C C . SER A 1 100 ? 4.759 21.733 9.961 1.00 83.06 100 SER A C 1
ATOM 777 O O . SER A 1 100 ? 4.785 22.710 9.207 1.00 83.06 100 SER A O 1
ATOM 779 N N . ALA A 1 101 ? 3.606 21.188 10.364 1.00 87.50 101 ALA A N 1
ATOM 780 C CA . ALA A 1 101 ? 2.286 21.757 10.098 1.00 87.50 101 ALA A CA 1
ATOM 781 C C . ALA A 1 101 ? 1.326 21.574 11.284 1.00 87.50 101 ALA A C 1
ATOM 783 O O . ALA A 1 101 ? 1.403 20.598 12.032 1.00 87.50 101 ALA A O 1
ATOM 784 N N . THR A 1 102 ? 0.374 22.499 11.430 1.00 92.44 102 THR A N 1
ATOM 785 C CA . THR A 1 102 ? -0.722 22.370 12.399 1.00 92.44 102 THR A CA 1
ATOM 786 C C . THR A 1 102 ? -1.817 21.461 11.851 1.00 92.44 102 THR A C 1
ATOM 788 O O . THR A 1 102 ? -2.385 21.720 10.790 1.00 92.44 102 THR A O 1
ATOM 791 N N . VAL A 1 103 ? -2.150 20.419 12.606 1.00 92.56 103 VAL A N 1
ATOM 792 C CA . VAL A 1 103 ? -3.186 19.437 12.290 1.00 92.56 103 VAL A CA 1
ATOM 793 C C . VAL A 1 103 ? -4.340 19.579 13.272 1.00 92.56 103 VAL A C 1
ATOM 795 O O . VAL A 1 103 ? -4.146 19.547 14.487 1.00 92.56 103 VAL A O 1
ATOM 798 N N . LYS A 1 104 ? -5.557 19.686 12.734 1.00 94.81 104 LYS A N 1
ATOM 799 C CA . LYS A 1 104 ? -6.787 19.708 13.523 1.00 94.81 104 LYS A CA 1
ATOM 800 C C . LYS A 1 104 ? -7.326 18.292 13.726 1.00 94.81 104 LYS A C 1
ATOM 802 O O . LYS A 1 104 ? -7.794 17.653 12.781 1.00 94.81 104 LYS A O 1
ATOM 807 N N . LEU A 1 105 ? -7.301 17.831 14.969 1.00 96.69 105 LEU A N 1
ATOM 808 C CA . LEU A 1 105 ? -7.923 16.593 15.429 1.00 96.69 105 LEU A CA 1
ATOM 809 C C . LEU A 1 105 ? -9.387 16.853 15.794 1.00 96.69 105 LEU A C 1
ATOM 811 O O . LEU A 1 105 ? -9.710 17.874 16.410 1.00 96.69 105 LEU A O 1
ATOM 815 N N . ASP A 1 106 ? -10.276 15.935 15.419 1.00 95.56 106 ASP A N 1
ATOM 816 C CA . ASP A 1 106 ? -11.719 16.110 15.587 1.00 95.56 106 ASP A CA 1
ATOM 817 C C . ASP A 1 106 ? -12.414 14.781 15.909 1.00 95.56 106 ASP A C 1
ATOM 819 O O . ASP A 1 106 ? -12.655 13.953 15.036 1.00 95.56 106 ASP A O 1
ATOM 823 N N . ALA A 1 107 ? -12.774 14.605 17.180 1.00 96.12 107 ALA A N 1
ATOM 824 C CA . ALA A 1 107 ? -13.512 13.453 17.684 1.00 96.12 107 ALA A CA 1
ATOM 825 C C . ALA A 1 107 ? -15.039 13.656 17.641 1.00 96.12 107 ALA A C 1
ATOM 827 O O . ALA A 1 107 ? -15.779 13.010 18.392 1.00 96.12 107 ALA A O 1
ATOM 828 N N . SER A 1 108 ? -15.551 14.590 16.830 1.00 94.19 108 SER A N 1
ATOM 829 C CA . SER A 1 108 ? -16.976 14.948 16.823 1.00 94.19 108 SER A CA 1
ATOM 830 C C . SER A 1 108 ? -17.922 13.814 16.457 1.00 94.19 108 SER A C 1
ATOM 832 O O . SER A 1 108 ? -19.052 13.818 16.951 1.00 94.19 108 SER A O 1
ATOM 834 N N . GLY A 1 109 ? -17.445 12.825 15.699 1.00 91.50 109 GLY A N 1
ATOM 835 C CA . GLY A 1 109 ? -18.183 11.603 15.383 1.00 91.50 109 GLY A CA 1
ATOM 836 C C . GLY A 1 109 ? -18.352 10.633 16.557 1.00 91.50 109 GLY A C 1
ATOM 837 O O . GLY A 1 109 ? -19.089 9.660 16.419 1.00 91.50 109 GLY A O 1
ATOM 838 N N . THR A 1 110 ? -17.682 10.862 17.696 1.00 93.62 110 THR A N 1
ATOM 839 C CA . THR A 1 110 ? -17.769 9.984 18.873 1.00 93.62 110 THR A CA 1
ATOM 840 C C . THR A 1 110 ? -19.214 9.898 19.347 1.00 93.62 110 THR A C 1
ATOM 842 O O . THR A 1 110 ? -19.871 10.917 19.581 1.00 93.62 110 THR A O 1
ATOM 845 N N . ILE A 1 111 ? -19.700 8.672 19.526 1.00 91.12 111 ILE A N 1
ATOM 846 C CA . ILE A 1 111 ? -21.054 8.413 20.005 1.00 91.12 111 ILE A CA 1
ATOM 847 C C . ILE A 1 111 ? -20.997 8.355 21.527 1.00 91.12 111 ILE A C 1
ATOM 849 O O . ILE A 1 111 ? -20.345 7.480 22.091 1.00 91.12 111 ILE A O 1
ATOM 853 N N . VAL A 1 112 ? -21.679 9.289 22.187 1.00 90.06 112 VAL A N 1
ATOM 854 C CA . VAL A 1 112 ? -21.763 9.364 23.650 1.00 90.06 112 VAL A CA 1
ATOM 855 C C . VAL A 1 112 ? -23.219 9.143 24.067 1.00 90.06 112 VAL A C 1
ATOM 857 O O . VAL A 1 112 ? -24.096 9.857 23.566 1.00 90.06 112 VAL A O 1
ATOM 860 N N . PRO A 1 113 ? -23.512 8.176 24.956 1.00 87.06 113 PRO A N 1
ATOM 861 C CA . PRO A 1 113 ? -24.851 7.990 25.498 1.00 87.06 113 PRO A CA 1
ATOM 862 C C . PRO A 1 113 ? -25.381 9.259 26.180 1.00 87.06 113 PRO A C 1
ATOM 864 O O . PRO A 1 113 ? -24.639 10.049 26.764 1.00 87.06 113 PRO A O 1
ATOM 867 N N . ALA A 1 114 ? -26.695 9.474 26.102 1.00 83.56 114 ALA A N 1
ATOM 868 C CA . ALA A 1 114 ? -27.314 10.665 26.672 1.00 83.56 114 ALA A CA 1
ATOM 869 C C . ALA A 1 114 ? -27.114 10.724 28.197 1.00 83.56 114 ALA A C 1
ATOM 871 O O . ALA A 1 114 ? -27.459 9.782 28.907 1.00 83.56 114 ALA A O 1
ATOM 872 N N . GLY A 1 115 ? -26.611 11.859 28.690 1.00 83.50 115 GLY A N 1
ATOM 873 C CA . GLY A 1 115 ? -26.345 12.079 30.115 1.00 83.50 115 GLY A CA 1
ATOM 874 C C . GLY A 1 115 ? -24.977 11.588 30.599 1.00 83.50 115 GLY A C 1
ATOM 875 O O . GLY A 1 115 ? -24.687 11.741 31.782 1.00 83.50 115 GLY A O 1
ATOM 876 N N . THR A 1 116 ? -24.138 11.043 29.715 1.00 87.06 116 THR A N 1
ATOM 877 C CA . THR A 1 116 ? -22.774 10.617 30.046 1.00 87.06 116 THR A CA 1
ATOM 878 C C . THR A 1 116 ? -21.781 11.758 29.821 1.00 87.06 116 THR A C 1
ATOM 880 O O . THR A 1 116 ? -21.709 12.327 28.730 1.00 87.06 116 THR A O 1
ATOM 883 N N . GLU A 1 117 ? -20.994 12.088 30.846 1.00 90.19 117 GLU A N 1
ATOM 884 C CA . GLU A 1 117 ? -19.823 12.956 30.702 1.00 90.19 117 GLU A CA 1
ATOM 885 C C . GLU A 1 117 ? -18.609 12.119 30.297 1.00 90.19 117 GLU A C 1
ATOM 887 O O . GLU A 1 117 ? -18.384 11.042 30.843 1.00 90.19 117 GLU A O 1
ATOM 892 N N . VAL A 1 118 ? -17.826 12.611 29.335 1.00 94.69 118 VAL A N 1
ATOM 893 C CA . VAL A 1 118 ? -16.642 11.903 28.836 1.00 94.69 118 VAL A CA 1
ATOM 894 C C . VAL A 1 118 ? -15.427 12.817 28.749 1.00 94.69 118 VAL A C 1
ATOM 896 O O . VAL A 1 118 ? -15.550 14.017 28.489 1.00 94.69 118 VAL A O 1
ATOM 899 N N . THR A 1 119 ? -14.241 12.238 28.909 1.00 96.50 119 THR A N 1
ATOM 900 C CA . THR A 1 119 ? -12.956 12.896 28.651 1.00 96.50 119 THR A CA 1
ATOM 901 C C . THR A 1 119 ? -12.322 12.343 27.379 1.00 96.50 119 THR A C 1
ATOM 903 O O . THR A 1 119 ? -12.443 11.157 27.090 1.00 96.50 119 THR A O 1
ATOM 906 N N . TYR A 1 120 ? -11.651 13.210 26.616 1.00 97.81 120 TYR A N 1
ATOM 907 C CA . TYR A 1 120 ? -10.990 12.867 25.353 1.00 97.81 120 TYR A CA 1
ATOM 908 C C . TYR A 1 120 ? -9.485 13.067 25.508 1.00 97.81 120 TYR A C 1
ATOM 910 O O . TYR A 1 120 ? -9.049 14.171 25.856 1.00 97.81 120 TYR A O 1
ATOM 918 N N . THR A 1 121 ? -8.707 12.029 25.223 1.00 98.19 121 THR A N 1
ATOM 919 C CA . THR A 1 121 ? -7.242 12.054 25.290 1.00 98.19 121 THR A CA 1
ATOM 920 C C . THR A 1 121 ? -6.669 11.539 23.980 1.00 98.19 121 THR A C 1
ATOM 922 O O . THR A 1 121 ? -7.049 10.464 23.533 1.00 98.19 121 THR A O 1
ATOM 925 N N . TRP A 1 122 ? -5.750 12.285 23.379 1.00 98.06 122 TRP A N 1
ATOM 926 C CA . TRP A 1 122 ? -5.037 11.883 22.170 1.00 98.06 122 TRP A CA 1
ATOM 927 C C . TRP A 1 122 ? -3.613 11.487 22.536 1.00 98.06 122 TRP A C 1
ATOM 929 O O . TRP A 1 122 ? -2.923 12.251 23.217 1.00 98.06 122 TRP A O 1
ATOM 939 N N . LYS A 1 123 ? -3.175 10.314 22.084 1.00 96.88 123 LYS A N 1
ATOM 940 C CA . LYS A 1 123 ? -1.846 9.765 22.360 1.00 96.88 123 LYS A CA 1
ATOM 941 C C . LYS A 1 123 ? -1.080 9.453 21.082 1.00 96.88 123 LYS A C 1
ATOM 943 O O . LYS A 1 123 ? -1.698 9.110 20.077 1.00 96.88 123 LYS A O 1
ATOM 948 N N . ASP A 1 124 ? 0.241 9.559 21.141 1.00 91.31 124 ASP A N 1
ATOM 949 C CA . ASP A 1 124 ? 1.138 9.030 20.109 1.00 91.31 124 ASP A CA 1
ATOM 950 C C . ASP A 1 124 ? 1.300 7.498 20.223 1.00 91.31 124 ASP A C 1
ATOM 952 O O . ASP A 1 124 ? 0.693 6.851 21.083 1.00 91.31 124 ASP A O 1
ATOM 956 N N . ALA A 1 125 ? 2.111 6.913 19.336 1.00 82.38 125 ALA A N 1
ATOM 957 C CA . ALA A 1 125 ? 2.402 5.478 19.312 1.00 82.38 125 ALA A CA 1
ATOM 958 C C . ALA A 1 125 ? 3.128 4.977 20.577 1.00 82.38 125 ALA A C 1
ATOM 960 O O . ALA A 1 125 ? 2.946 3.826 20.973 1.00 82.38 125 ALA A O 1
ATOM 961 N N . ASP A 1 126 ? 3.890 5.847 21.246 1.00 83.31 126 ASP A N 1
ATOM 962 C CA . ASP A 1 126 ? 4.590 5.545 22.499 1.00 83.31 126 ASP A CA 1
ATOM 963 C C . ASP A 1 126 ? 3.666 5.655 23.731 1.00 83.31 126 ASP A C 1
ATOM 965 O O . ASP A 1 126 ? 4.055 5.324 24.855 1.00 83.31 126 ASP A O 1
ATOM 969 N N . GLY A 1 127 ? 2.420 6.103 23.536 1.00 88.75 127 GLY A N 1
ATOM 970 C CA . GLY A 1 127 ? 1.418 6.277 24.583 1.00 88.75 127 GLY A CA 1
ATOM 971 C C . GLY A 1 127 ? 1.508 7.614 25.325 1.00 88.75 127 GLY A C 1
ATOM 972 O O . GLY A 1 127 ? 0.798 7.800 26.320 1.00 88.75 127 GLY A O 1
ATOM 973 N N . ASN A 1 128 ? 2.334 8.556 24.863 1.00 94.50 128 ASN A N 1
ATOM 974 C CA . ASN A 1 128 ? 2.405 9.897 25.433 1.00 94.50 128 ASN A CA 1
ATOM 975 C C . ASN A 1 128 ? 1.198 10.720 24.992 1.00 94.50 128 ASN A C 1
ATOM 977 O O . ASN A 1 128 ? 0.771 10.668 23.842 1.00 94.50 128 ASN A O 1
ATOM 981 N N . VAL A 1 129 ? 0.656 11.528 25.903 1.00 97.50 129 VAL A N 1
ATOM 982 C CA . VAL A 1 129 ? -0.469 12.415 25.590 1.00 97.50 129 VAL A CA 1
ATOM 983 C C . VAL A 1 129 ? 0.024 13.597 24.757 1.00 97.50 129 VAL A C 1
ATOM 985 O O . VAL A 1 129 ? 0.807 14.409 25.245 1.00 97.50 129 VAL A O 1
ATOM 988 N N . VAL A 1 130 ? -0.483 13.715 23.530 1.00 97.06 130 VAL A N 1
ATOM 989 C CA . VAL A 1 130 ? -0.164 14.816 22.604 1.00 97.06 130 VAL A CA 1
ATOM 990 C C . VAL A 1 130 ? -1.223 15.916 22.615 1.00 97.06 130 VAL A C 1
ATOM 992 O O . VAL A 1 130 ? -0.913 17.073 22.345 1.00 97.06 130 VAL A O 1
ATOM 995 N N . ALA A 1 131 ? -2.471 15.584 22.957 1.00 97.62 131 ALA A N 1
ATOM 996 C CA . ALA A 1 131 ? -3.556 16.551 23.091 1.00 97.62 131 ALA A CA 1
ATOM 997 C C . ALA A 1 131 ? -4.701 16.025 23.963 1.00 97.62 131 ALA A C 1
ATOM 999 O O . ALA A 1 131 ? -4.803 14.837 24.267 1.00 97.62 131 ALA A O 1
ATOM 1000 N N . SER A 1 132 ? -5.604 16.926 24.346 1.00 97.00 132 SER A N 1
ATOM 1001 C CA . SER A 1 132 ? -6.844 16.587 25.043 1.00 97.00 132 SER A CA 1
ATOM 1002 C C . SER A 1 132 ? -8.005 17.409 24.497 1.00 97.00 132 SER A C 1
ATOM 1004 O O . SER A 1 132 ? -7.806 18.484 23.931 1.00 97.00 132 SER A O 1
ATOM 1006 N N . GLY A 1 133 ? -9.220 16.902 24.684 1.00 96.62 133 GLY A N 1
ATOM 1007 C CA . GLY A 1 133 ? -10.442 17.553 24.228 1.00 96.62 133 GLY A CA 1
ATOM 1008 C C . GLY A 1 133 ? -11.013 16.962 22.940 1.00 96.62 133 GLY A C 1
ATOM 1009 O O . GLY A 1 133 ? -10.352 16.245 22.187 1.00 96.62 133 GLY A O 1
ATOM 1010 N N . LYS A 1 134 ? -12.299 17.253 22.722 1.00 96.50 134 LYS A N 1
ATOM 1011 C CA . LYS A 1 134 ? -13.077 16.739 21.587 1.00 96.50 134 LYS A CA 1
ATOM 1012 C C . LYS A 1 134 ? -12.534 17.228 20.240 1.00 96.50 134 LYS A C 1
ATOM 1014 O O . LYS A 1 134 ? -12.628 16.518 19.249 1.00 96.50 134 LYS A O 1
ATOM 1019 N N . THR A 1 135 ? -11.953 18.422 20.219 1.00 97.31 135 THR A N 1
ATOM 1020 C CA . THR A 1 135 ? -11.186 18.963 19.095 1.00 97.31 135 THR A CA 1
ATOM 1021 C C . THR A 1 135 ? -9.883 19.533 19.629 1.00 97.31 135 THR A C 1
ATOM 1023 O O . THR A 1 135 ? -9.900 20.142 20.701 1.00 97.31 135 THR A O 1
ATOM 1026 N N . ALA A 1 136 ? -8.792 19.390 18.886 1.00 97.12 136 ALA A N 1
ATOM 1027 C CA . ALA A 1 136 ? -7.495 19.945 19.256 1.00 97.12 136 ALA A CA 1
ATOM 1028 C C . ALA A 1 136 ? -6.689 20.325 18.012 1.00 97.12 136 ALA A C 1
ATOM 1030 O O . ALA A 1 136 ? -6.761 19.627 17.006 1.00 97.12 136 ALA A O 1
ATOM 1031 N N . ASP A 1 137 ? -5.903 21.393 18.105 1.00 96.38 137 ASP A N 1
ATOM 1032 C CA . ASP A 1 137 ? -4.909 21.755 17.097 1.00 96.38 137 ASP A CA 1
ATOM 1033 C C . ASP A 1 137 ? -3.528 21.370 17.633 1.00 96.38 137 ASP A C 1
ATOM 1035 O O . ASP A 1 137 ? -3.147 21.787 18.730 1.00 96.38 137 ASP A O 1
ATOM 1039 N N . VAL A 1 138 ? -2.797 20.543 16.887 1.00 95.25 138 VAL A N 1
ATOM 1040 C CA . VAL A 1 138 ? -1.487 20.015 17.289 1.00 95.25 138 VAL A CA 1
ATOM 1041 C C . VAL A 1 138 ? -0.495 20.247 16.166 1.00 95.25 138 V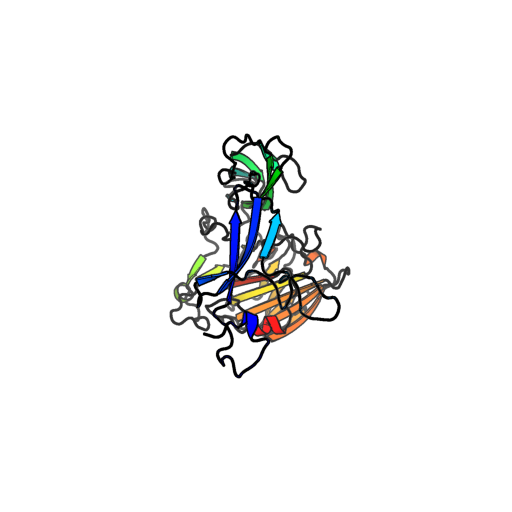AL A C 1
ATOM 1043 O O . VAL A 1 138 ? -0.803 20.003 15.002 1.00 95.25 138 VAL A O 1
ATOM 1046 N N . GLU A 1 139 ? 0.692 20.739 16.498 1.00 93.94 139 GLU A N 1
ATOM 1047 C CA . GLU A 1 139 ? 1.774 20.867 15.530 1.00 93.94 139 GLU A CA 1
ATOM 1048 C C . GLU A 1 139 ? 2.545 19.553 15.427 1.00 93.94 139 GLU A C 1
ATOM 1050 O O . GLU A 1 139 ? 2.929 18.957 16.434 1.00 93.94 139 GLU A O 1
ATOM 1055 N N . PHE A 1 140 ? 2.759 19.107 14.195 1.00 89.75 140 PHE A N 1
ATOM 1056 C CA . PHE A 1 140 ? 3.482 17.888 13.886 1.00 89.75 140 PHE A CA 1
ATOM 1057 C C . PHE A 1 140 ? 4.531 18.168 12.816 1.00 89.75 140 PHE A C 1
ATOM 1059 O O . PHE A 1 140 ? 4.225 18.803 11.808 1.00 89.75 140 PHE A O 1
ATOM 1066 N N . ASP A 1 141 ? 5.741 17.646 13.014 1.00 85.69 141 ASP A N 1
ATOM 1067 C CA . ASP A 1 141 ? 6.779 17.628 11.976 1.00 85.69 141 ASP A CA 1
ATOM 1068 C C . ASP A 1 141 ? 6.335 16.797 10.762 1.00 85.69 141 ASP A C 1
ATOM 1070 O O . ASP A 1 141 ? 5.369 16.046 10.850 1.00 85.69 141 ASP A O 1
ATOM 1074 N N . ALA A 1 142 ? 7.038 16.870 9.639 1.00 77.12 142 ALA A N 1
ATOM 1075 C CA . ALA A 1 142 ? 6.770 16.101 8.438 1.00 77.12 142 ALA A CA 1
ATOM 1076 C C . ALA A 1 142 ? 6.929 14.598 8.704 1.00 77.12 142 ALA A C 1
ATOM 1078 O O . ALA A 1 142 ? 7.722 14.163 9.539 1.00 77.12 142 ALA A O 1
ATOM 1079 N N . GLY A 1 143 ? 6.144 13.795 7.995 1.00 72.19 143 GLY A N 1
ATOM 1080 C CA . GLY A 1 143 ? 6.070 12.347 8.149 1.00 72.19 143 GLY A CA 1
ATOM 1081 C C . GLY A 1 143 ? 4.673 11.864 8.526 1.00 72.19 143 GLY A C 1
ATOM 1082 O O . GLY A 1 143 ? 3.757 12.648 8.796 1.00 72.19 143 GLY A O 1
ATOM 1083 N N . THR A 1 144 ? 4.522 10.550 8.587 1.00 74.81 144 THR A N 1
ATOM 1084 C CA . THR A 1 144 ? 3.278 9.883 8.973 1.00 74.81 144 THR A CA 1
ATOM 1085 C C . THR A 1 144 ? 3.375 9.397 10.414 1.00 74.81 144 THR A C 1
ATOM 1087 O O . THR A 1 144 ? 4.440 8.976 10.853 1.00 74.81 144 THR A O 1
ATOM 1090 N N . ARG A 1 145 ? 2.269 9.484 11.155 1.00 83.62 145 ARG A N 1
ATOM 1091 C CA . ARG A 1 145 ? 2.124 8.935 12.509 1.00 83.62 145 ARG A CA 1
ATOM 1092 C C . ARG A 1 145 ? 0.704 8.443 12.745 1.00 83.62 145 ARG A C 1
ATOM 1094 O O . ARG A 1 145 ? -0.232 8.926 12.107 1.00 83.62 145 ARG A O 1
ATOM 1101 N N . ILE A 1 146 ? 0.541 7.529 13.693 1.00 85.75 146 ILE A N 1
ATOM 1102 C CA . ILE A 1 146 ? -0.769 7.089 14.178 1.00 85.75 146 ILE A CA 1
ATOM 1103 C C . ILE A 1 146 ? -1.018 7.733 15.536 1.00 85.75 146 ILE A C 1
ATOM 1105 O O . ILE A 1 146 ? -0.171 7.676 16.427 1.00 85.75 146 ILE A O 1
ATOM 1109 N N . LEU A 1 147 ? -2.190 8.339 15.693 1.00 94.56 147 LEU A N 1
ATOM 1110 C CA . LEU A 1 147 ? -2.665 8.851 16.968 1.00 94.56 147 LEU A CA 1
ATOM 1111 C C . LEU A 1 147 ? -3.804 7.978 17.475 1.00 94.56 147 LEU A C 1
ATOM 1113 O O . LEU A 1 147 ? -4.688 7.591 16.713 1.00 94.56 147 LEU A O 1
ATOM 1117 N N . THR A 1 148 ? -3.804 7.708 18.776 1.00 95.94 148 THR A N 1
ATOM 1118 C CA . THR A 1 148 ? -4.885 6.989 19.451 1.00 95.94 148 THR A CA 1
ATOM 1119 C C . THR A 1 148 ? -5.743 7.976 20.230 1.00 95.94 148 THR A C 1
ATOM 1121 O O . THR A 1 148 ? -5.252 8.663 21.125 1.00 95.94 148 THR A O 1
ATOM 1124 N N . LEU A 1 149 ? -7.030 8.041 19.901 1.00 98.06 149 LEU A N 1
ATOM 1125 C CA . LEU A 1 149 ? -8.051 8.682 20.715 1.00 98.06 149 LEU A CA 1
ATOM 1126 C C . LEU A 1 149 ? -8.514 7.702 21.794 1.00 98.06 149 LEU A C 1
ATOM 1128 O O . LEU A 1 149 ? -8.933 6.594 21.481 1.00 98.06 149 LEU A O 1
ATOM 1132 N N . GLU A 1 150 ? -8.527 8.139 23.047 1.00 97.38 150 GLU A N 1
ATOM 1133 C CA . GLU A 1 150 ? -9.200 7.473 24.161 1.00 97.38 150 GLU A CA 1
ATOM 1134 C C . GLU A 1 150 ? -10.341 8.350 24.685 1.00 97.38 150 GLU A C 1
ATOM 1136 O O . GLU A 1 150 ? -10.150 9.535 24.981 1.00 97.38 150 GLU A O 1
ATOM 1141 N N . VAL A 1 151 ? -11.524 7.750 24.821 1.00 96.31 151 VAL A N 1
ATOM 1142 C CA . VAL A 1 151 ? -12.735 8.361 25.376 1.00 96.31 151 VAL A CA 1
ATOM 1143 C C . VAL A 1 151 ? -13.132 7.602 26.635 1.00 96.31 151 VAL A C 1
ATOM 1145 O O . VAL A 1 151 ? -13.548 6.445 26.550 1.00 96.31 151 VAL A O 1
ATOM 1148 N N . ALA A 1 152 ? -13.006 8.244 27.796 1.00 93.62 152 ALA A N 1
ATOM 1149 C CA . ALA A 1 152 ? -13.341 7.652 29.091 1.00 93.62 152 ALA A CA 1
ATOM 1150 C C . ALA A 1 152 ? -14.621 8.269 29.663 1.00 93.62 152 ALA A C 1
ATOM 1152 O O . ALA A 1 152 ? -14.768 9.488 29.648 1.00 93.62 152 ALA A O 1
ATOM 1153 N N . ASP A 1 153 ? -15.524 7.450 30.204 1.00 86.62 153 ASP A N 1
ATOM 1154 C CA . ASP A 1 153 ? -16.843 7.887 30.702 1.00 86.62 153 ASP A CA 1
ATOM 1155 C C . ASP A 1 153 ? -16.912 8.160 32.216 1.00 86.62 153 ASP A C 1
ATOM 1157 O O . ASP A 1 153 ? -17.987 8.303 32.796 1.00 86.62 153 ASP A O 1
ATOM 1161 N N . GLY A 1 154 ? -15.757 8.190 32.885 1.00 79.81 154 GLY A N 1
ATOM 1162 C CA . GLY A 1 154 ? -15.658 8.409 34.330 1.00 79.81 154 GLY A CA 1
ATOM 1163 C C . GLY A 1 154 ? -16.044 7.204 35.199 1.00 79.81 154 GLY A C 1
ATOM 1164 O O . GLY A 1 154 ? -15.780 7.233 36.400 1.00 79.81 154 GLY A O 1
ATOM 1165 N N . THR A 1 155 ? -16.592 6.128 34.623 1.00 79.69 155 THR A N 1
ATOM 1166 C CA . THR A 1 155 ? -16.938 4.880 35.336 1.00 79.69 155 THR A CA 1
ATOM 1167 C C . THR A 1 155 ? -15.859 3.799 35.224 1.00 79.69 155 THR A C 1
ATOM 1169 O O . THR A 1 155 ? -15.971 2.731 35.822 1.00 79.69 155 THR A O 1
ATOM 1172 N N . GLY A 1 156 ? -14.778 4.099 34.497 1.00 78.06 156 GLY A N 1
ATOM 1173 C CA . GLY A 1 156 ? -13.660 3.192 34.238 1.00 78.06 156 GLY A CA 1
ATOM 1174 C C . GLY A 1 156 ? -13.720 2.513 32.869 1.00 78.06 156 GLY A C 1
ATOM 1175 O O . GLY A 1 156 ? -12.770 1.820 32.511 1.00 78.06 156 GLY A O 1
ATOM 1176 N N . ILE A 1 157 ? -14.784 2.735 32.089 1.00 81.94 157 ILE A N 1
ATOM 1177 C CA . ILE A 1 157 ? -14.866 2.277 30.701 1.00 81.94 157 ILE A CA 1
ATOM 1178 C C . ILE A 1 157 ? -14.121 3.273 29.809 1.00 81.94 157 ILE A C 1
ATOM 1180 O O . ILE A 1 157 ? -14.326 4.487 29.891 1.00 81.94 157 ILE A O 1
ATOM 1184 N N . VAL A 1 158 ? -13.255 2.739 28.946 1.00 91.38 158 VAL A N 1
ATOM 1185 C CA . VAL A 1 158 ? -12.499 3.500 27.949 1.00 91.38 158 VAL A CA 1
ATOM 1186 C C . VAL A 1 158 ? -12.740 2.876 26.583 1.00 91.38 158 VAL A C 1
ATOM 1188 O O . VAL A 1 158 ? -12.466 1.695 26.381 1.00 91.38 158 VAL A O 1
ATOM 1191 N N . SER A 1 159 ? -13.241 3.674 25.644 1.00 92.62 159 SER A N 1
ATOM 1192 C CA . SER A 1 159 ? -13.265 3.323 24.225 1.00 92.62 159 SER A CA 1
ATOM 1193 C C . SER A 1 159 ? -12.095 3.993 23.528 1.00 92.62 159 SER A C 1
ATOM 1195 O O . SER A 1 159 ? -11.772 5.139 23.839 1.00 92.62 159 SER A O 1
ATOM 1197 N N . SER A 1 160 ? -11.506 3.316 22.548 1.00 93.38 160 SER A N 1
ATOM 1198 C CA . SER A 1 160 ? -10.447 3.887 21.722 1.00 93.38 160 SER A CA 1
ATOM 1199 C C . SER A 1 160 ? -10.750 3.801 20.233 1.00 93.38 160 SER A C 1
ATOM 1201 O O . SER A 1 160 ? -11.541 2.967 19.797 1.00 93.38 160 SER A O 1
ATOM 1203 N N . ASP A 1 161 ? -10.134 4.703 19.478 1.00 91.69 161 ASP A N 1
ATOM 1204 C CA . ASP A 1 161 ? -10.101 4.697 18.017 1.00 91.69 161 ASP A CA 1
ATOM 1205 C C . ASP A 1 161 ? -8.792 5.338 17.540 1.00 91.69 161 ASP A C 1
ATOM 1207 O O . ASP A 1 161 ? -8.149 6.063 18.303 1.00 91.69 161 ASP A O 1
ATOM 1211 N N . GLN A 1 162 ? -8.374 5.075 16.307 1.00 90.75 162 GLN A N 1
ATOM 1212 C CA . GLN A 1 162 ? -7.113 5.586 15.767 1.00 90.75 162 GLN A CA 1
ATOM 1213 C C . GLN A 1 162 ? -7.336 6.461 14.540 1.00 90.75 162 GLN A C 1
ATOM 1215 O O . GLN A 1 162 ? -8.248 6.227 13.756 1.00 90.75 162 GLN A O 1
ATOM 1220 N N . VAL A 1 163 ? -6.464 7.453 14.366 1.00 88.00 163 VAL A N 1
ATOM 1221 C CA . VAL A 1 163 ? -6.389 8.278 13.156 1.00 88.00 163 VAL A CA 1
ATOM 1222 C C . VAL A 1 163 ? -4.941 8.362 12.698 1.00 88.00 163 VAL A C 1
ATOM 1224 O O . VAL A 1 163 ? -4.034 8.584 13.508 1.00 88.00 163 VAL A O 1
ATOM 1227 N N . ARG A 1 164 ? -4.702 8.193 11.398 1.00 81.38 164 ARG A N 1
ATOM 1228 C CA . ARG A 1 164 ? -3.391 8.458 10.805 1.00 81.38 164 ARG A CA 1
ATOM 1229 C C . ARG A 1 164 ? -3.294 9.933 10.450 1.00 81.38 164 ARG A C 1
ATOM 1231 O O . ARG A 1 164 ? -4.206 10.518 9.871 1.00 81.38 164 ARG A O 1
ATOM 1238 N N . VAL A 1 165 ? -2.156 10.525 10.773 1.00 84.88 165 VAL A N 1
ATOM 1239 C CA . VAL A 1 165 ? -1.817 11.897 10.415 1.00 84.88 165 VAL A CA 1
ATOM 1240 C C . VAL A 1 165 ? -0.550 11.880 9.577 1.00 84.88 165 VAL A C 1
ATOM 1242 O O . VAL A 1 165 ? 0.519 11.498 10.054 1.00 84.88 165 VAL A O 1
ATOM 1245 N N . THR A 1 166 ? -0.670 12.340 8.341 1.00 79.00 166 THR A N 1
ATOM 1246 C CA . THR A 1 166 ? 0.432 12.552 7.412 1.00 79.00 166 THR A CA 1
ATOM 1247 C C . THR A 1 166 ? 0.634 14.047 7.228 1.00 79.00 166 THR A C 1
ATOM 1249 O O . THR A 1 166 ? -0.224 14.751 6.691 1.00 79.00 166 THR A O 1
ATOM 1252 N N . VAL A 1 167 ? 1.801 14.525 7.651 1.00 81.44 167 VAL A N 1
ATOM 1253 C CA . VAL A 1 167 ? 2.273 15.870 7.329 1.00 81.44 167 VAL A CA 1
ATOM 1254 C C . VAL A 1 167 ? 3.273 15.761 6.184 1.00 81.44 167 VAL A C 1
ATOM 1256 O O . VAL A 1 167 ? 4.337 15.165 6.342 1.00 81.44 167 VAL A O 1
ATOM 1259 N N . THR A 1 168 ? 2.938 16.296 5.014 1.00 74.69 168 THR A N 1
ATOM 1260 C CA . THR A 1 168 ? 3.821 16.261 3.843 1.00 74.69 168 THR A CA 1
ATOM 1261 C C . THR A 1 168 ? 4.805 17.427 3.885 1.00 74.69 168 THR A C 1
ATOM 1263 O O . THR A 1 168 ? 4.412 18.574 4.110 1.00 74.69 168 THR A O 1
ATOM 1266 N N . GLY A 1 169 ? 6.087 17.128 3.663 1.00 67.75 169 GLY A N 1
ATOM 1267 C CA . GLY A 1 169 ? 7.145 18.130 3.515 1.00 67.75 169 GLY A CA 1
ATOM 1268 C C . GLY A 1 169 ? 7.425 18.470 2.049 1.00 67.75 169 GLY A C 1
ATOM 1269 O O . GLY A 1 169 ? 6.825 17.912 1.134 1.00 67.75 169 GLY A O 1
ATOM 1270 N N . ASN A 1 170 ? 8.410 19.336 1.816 1.00 63.72 170 ASN A N 1
ATOM 1271 C CA . ASN A 1 170 ? 8.833 19.789 0.481 1.00 63.72 170 ASN A CA 1
ATOM 1272 C C . ASN A 1 170 ? 9.344 18.680 -0.469 1.00 63.72 170 ASN A C 1
ATOM 1274 O O . ASN A 1 170 ? 9.407 18.905 -1.676 1.00 63.72 170 ASN A O 1
ATOM 1278 N N . ARG A 1 171 ? 9.710 17.501 0.055 1.00 56.16 171 ARG A N 1
ATOM 1279 C CA . ARG A 1 171 ? 10.127 16.319 -0.728 1.00 56.16 171 ARG A CA 1
ATOM 1280 C C . ARG A 1 171 ? 8.958 15.408 -1.120 1.00 56.16 171 ARG A C 1
ATOM 1282 O O . ARG A 1 171 ? 9.098 14.593 -2.025 1.00 56.16 171 ARG A O 1
ATOM 1289 N N . THR A 1 172 ? 7.815 15.522 -0.446 1.00 56.09 172 THR A N 1
ATOM 1290 C CA . THR A 1 172 ? 6.661 14.648 -0.671 1.00 56.09 172 THR A CA 1
ATOM 1291 C C . THR A 1 172 ? 5.765 15.274 -1.737 1.00 56.09 172 THR A C 1
ATOM 1293 O O . THR A 1 172 ? 5.005 16.194 -1.451 1.00 56.09 172 THR A O 1
ATOM 1296 N N . LEU A 1 173 ? 5.859 14.787 -2.980 1.00 54.69 173 LEU A N 1
ATOM 1297 C CA . LEU A 1 173 ? 5.072 15.324 -4.099 1.00 54.69 173 LEU A CA 1
ATOM 1298 C C . LEU A 1 173 ? 3.586 14.964 -4.013 1.00 54.69 173 LEU A C 1
ATOM 1300 O O . LEU A 1 173 ? 2.742 15.705 -4.514 1.00 54.69 173 LEU A O 1
ATOM 1304 N N . LEU A 1 174 ? 3.280 13.810 -3.420 1.00 60.38 174 LEU A N 1
ATOM 1305 C CA . LEU A 1 174 ? 1.929 13.282 -3.294 1.00 60.38 174 LEU A CA 1
ATOM 1306 C C . LEU A 1 174 ? 1.864 12.279 -2.141 1.00 60.38 174 LEU A C 1
ATOM 1308 O O . LEU A 1 174 ? 2.763 11.453 -1.985 1.00 60.38 174 LEU A O 1
ATOM 1312 N N . SER A 1 175 ? 0.800 12.361 -1.343 1.00 57.91 175 SER A N 1
ATOM 1313 C CA . SER A 1 175 ? 0.468 11.381 -0.312 1.00 57.91 175 SER A CA 1
ATOM 1314 C C . SER A 1 175 ? -1.048 11.277 -0.190 1.00 57.91 175 SER A C 1
ATOM 1316 O O . SER A 1 175 ? -1.744 12.291 -0.160 1.00 57.91 175 SER A O 1
ATOM 1318 N N . GLY A 1 176 ? -1.565 10.054 -0.158 1.00 61.97 176 GLY A N 1
ATOM 1319 C CA . GLY A 1 176 ? -2.991 9.798 -0.040 1.00 61.97 176 GLY A CA 1
ATOM 1320 C C . GLY A 1 176 ? -3.263 8.322 0.198 1.00 61.97 176 GLY A C 1
ATOM 1321 O O . GLY A 1 176 ? -2.482 7.463 -0.206 1.00 61.97 176 GLY A O 1
ATOM 1322 N N . ASN A 1 177 ? -4.379 8.041 0.856 1.00 57.41 177 ASN A N 1
ATOM 1323 C CA . ASN A 1 177 ? -4.836 6.688 1.167 1.00 57.41 177 ASN A CA 1
ATOM 1324 C C . ASN A 1 177 ? -6.273 6.390 0.706 1.00 57.41 177 ASN A C 1
ATOM 1326 O O . ASN A 1 177 ? -6.741 5.266 0.870 1.00 57.41 177 ASN A O 1
ATOM 1330 N N . PHE A 1 178 ? -6.968 7.396 0.162 1.00 60.56 178 PHE A N 1
ATOM 1331 C CA . PHE A 1 178 ? -8.327 7.319 -0.376 1.00 60.56 178 PHE A CA 1
ATOM 1332 C C . PHE A 1 178 ? -9.403 6.810 0.596 1.00 60.56 178 PHE A C 1
ATOM 1334 O O . PHE A 1 178 ? -10.478 6.396 0.159 1.00 60.56 178 PHE A O 1
ATOM 1341 N N . ASN A 1 179 ? -9.157 6.845 1.908 1.00 60.06 179 ASN A N 1
ATOM 1342 C CA . ASN A 1 179 ? -10.136 6.376 2.891 1.00 60.06 179 ASN A CA 1
ATOM 1343 C C . ASN A 1 179 ? -11.178 7.436 3.285 1.00 60.06 179 ASN A C 1
ATOM 1345 O O . ASN A 1 179 ? -12.166 7.101 3.933 1.00 60.06 179 ASN A O 1
ATOM 1349 N N . ASP A 1 180 ? -10.998 8.679 2.837 1.00 56.25 180 ASP A N 1
ATOM 1350 C CA . ASP A 1 180 ? -11.896 9.820 3.044 1.00 56.25 180 ASP A CA 1
ATOM 1351 C C . ASP A 1 180 ? -12.826 10.088 1.837 1.00 56.25 180 ASP A C 1
ATOM 1353 O O . ASP A 1 180 ? -13.530 11.102 1.776 1.00 56.25 180 ASP A O 1
ATOM 1357 N N . GLY A 1 181 ? -12.821 9.183 0.850 1.00 52.72 181 GLY A N 1
ATOM 1358 C CA . GLY A 1 181 ? -13.698 9.223 -0.320 1.00 52.72 181 GLY A CA 1
ATOM 1359 C C . GLY A 1 181 ? -13.461 10.406 -1.261 1.00 52.72 181 GLY A C 1
ATOM 1360 O O . GLY A 1 181 ? -14.333 10.706 -2.080 1.00 52.72 181 GLY A O 1
ATOM 1361 N N . ASN A 1 182 ? -12.325 11.103 -1.157 1.00 54.62 182 ASN A N 1
ATOM 1362 C CA . ASN A 1 182 ? -12.021 12.235 -2.022 1.00 54.62 182 ASN A CA 1
ATOM 1363 C C . ASN A 1 182 ? -10.525 12.322 -2.383 1.00 54.62 182 ASN A C 1
ATOM 1365 O O . ASN A 1 182 ? -9.662 11.710 -1.769 1.00 54.62 182 ASN A O 1
ATOM 1369 N N . ALA A 1 183 ? -10.222 13.098 -3.423 1.00 57.06 183 ALA A N 1
ATOM 1370 C CA . ALA A 1 183 ? -8.861 13.353 -3.893 1.00 57.06 183 ALA A CA 1
ATOM 1371 C C . ALA A 1 183 ? -8.358 14.755 -3.473 1.00 57.06 183 ALA A C 1
ATOM 1373 O O . ALA A 1 183 ? -7.537 15.358 -4.156 1.00 57.06 183 ALA A O 1
ATOM 1374 N N . MET A 1 184 ? -8.859 15.349 -2.384 1.00 52.94 184 MET A N 1
ATOM 1375 C CA . MET A 1 184 ? -8.466 16.715 -1.990 1.00 52.94 184 MET A CA 1
ATOM 1376 C C . MET A 1 184 ? -7.053 16.789 -1.390 1.00 52.94 184 MET A C 1
ATOM 1378 O O . MET A 1 184 ? -6.429 17.843 -1.477 1.00 52.94 184 MET A O 1
ATOM 1382 N N . GLY A 1 185 ? -6.508 15.683 -0.866 1.00 52.06 185 GLY A N 1
ATOM 1383 C CA . GLY A 1 185 ? -5.074 15.550 -0.543 1.00 52.06 185 GLY A CA 1
ATOM 1384 C C . GLY A 1 185 ? -4.169 15.386 -1.776 1.00 52.06 185 GLY A C 1
ATOM 1385 O O . GLY A 1 185 ? -2.948 15.424 -1.669 1.00 52.06 185 GLY A O 1
ATOM 1386 N N . TRP A 1 186 ? -4.769 15.242 -2.962 1.00 56.91 186 TRP A N 1
ATOM 1387 C CA . TRP A 1 186 ? -4.114 15.014 -4.252 1.00 56.91 186 TRP A CA 1
ATOM 1388 C C . TRP A 1 186 ? -3.968 16.302 -5.086 1.00 56.91 186 TRP A C 1
ATOM 1390 O O . TRP A 1 186 ? -4.071 16.288 -6.314 1.00 56.91 186 TRP A O 1
ATOM 1400 N N . VAL A 1 187 ? -3.726 17.448 -4.441 1.00 45.16 187 VAL A N 1
ATOM 1401 C CA . VAL A 1 187 ? -3.503 18.727 -5.134 1.00 45.16 187 VAL A CA 1
ATOM 1402 C C . VAL A 1 187 ? -2.136 19.283 -4.759 1.00 45.16 187 VAL A C 1
ATOM 1404 O O . VAL A 1 187 ? -1.886 19.569 -3.594 1.00 45.16 187 VAL A O 1
ATOM 1407 N N . VAL A 1 188 ? -1.255 19.466 -5.746 1.00 45.78 188 VAL A N 1
ATOM 1408 C CA . VAL A 1 188 ? 0.078 20.056 -5.542 1.00 45.78 188 VAL A CA 1
ATOM 1409 C C . VAL A 1 188 ? -0.020 21.587 -5.549 1.00 45.78 188 VAL A C 1
ATOM 1411 O O . VAL A 1 188 ? -0.383 22.160 -6.585 1.00 45.78 188 VAL A O 1
ATOM 1414 N N . PRO A 1 189 ? 0.352 22.299 -4.470 1.00 38.25 189 PRO A N 1
ATOM 1415 C CA . PRO A 1 189 ? 0.594 23.731 -4.552 1.00 38.25 189 PRO A CA 1
ATOM 1416 C C . PRO A 1 189 ? 1.894 23.991 -5.334 1.00 38.25 189 PRO A C 1
ATOM 1418 O O . PRO A 1 189 ? 2.990 23.699 -4.873 1.00 38.25 189 PRO A O 1
ATOM 1421 N N . GLY A 1 190 ? 1.784 24.568 -6.532 1.00 41.75 190 GLY A N 1
ATOM 1422 C CA . GLY A 1 190 ? 2.868 25.356 -7.135 1.00 41.75 190 GLY A CA 1
ATOM 1423 C C . GLY A 1 190 ? 3.875 24.671 -8.071 1.00 41.75 190 GLY A C 1
ATOM 1424 O O . GLY A 1 190 ? 4.589 25.400 -8.756 1.00 41.75 190 GLY A O 1
ATOM 1425 N N . GLN A 1 191 ? 3.925 23.341 -8.213 1.00 42.62 191 GLN A N 1
ATOM 1426 C CA . GLN A 1 191 ? 4.826 22.714 -9.198 1.00 42.62 191 GLN A CA 1
ATOM 1427 C C . GLN A 1 191 ? 4.280 21.375 -9.720 1.00 42.62 191 GLN A C 1
ATOM 1429 O O . GLN A 1 191 ? 4.252 20.377 -9.011 1.00 42.62 191 GLN A O 1
ATOM 1434 N N . LYS A 1 192 ? 3.811 21.348 -10.975 1.00 47.62 192 LYS A N 1
ATOM 1435 C CA . LYS A 1 192 ? 3.355 20.114 -11.635 1.00 47.62 192 LYS A CA 1
ATOM 1436 C C . LYS A 1 192 ? 4.562 19.264 -12.025 1.00 47.62 192 LYS A C 1
ATOM 1438 O O . LYS A 1 192 ? 5.234 19.600 -12.998 1.00 47.62 192 LYS A O 1
ATOM 1443 N N . THR A 1 193 ? 4.805 18.172 -11.309 1.00 66.00 193 THR A N 1
ATOM 1444 C CA . THR A 1 193 ? 5.777 17.156 -11.741 1.00 66.00 193 THR A CA 1
ATOM 1445 C C . THR A 1 193 ? 5.035 15.931 -12.279 1.00 66.00 193 THR A C 1
ATOM 1447 O O . THR A 1 193 ? 5.282 15.542 -13.410 1.00 66.00 193 THR A O 1
ATOM 1450 N N . VAL A 1 194 ? 4.028 15.411 -11.567 1.00 80.31 194 VAL A N 1
ATOM 1451 C CA . VAL A 1 194 ? 3.136 14.338 -12.062 1.00 80.31 194 VAL A CA 1
ATOM 1452 C C . VAL A 1 194 ? 1.820 14.892 -12.624 1.00 80.31 194 VAL A C 1
ATOM 1454 O O . VAL A 1 194 ? 1.434 16.021 -12.316 1.00 80.31 194 VAL A O 1
ATOM 1457 N N . SER A 1 195 ? 1.124 14.116 -13.458 1.00 83.06 195 SER A N 1
ATOM 1458 C CA . SER A 1 195 ? -0.210 14.455 -13.984 1.00 83.06 195 SER A CA 1
ATOM 1459 C C . SER A 1 195 ? -1.113 13.226 -14.012 1.00 83.06 195 SER A C 1
ATOM 1461 O O . SER A 1 195 ? -0.641 12.122 -14.264 1.00 83.06 195 SER A O 1
ATOM 1463 N N . LEU A 1 196 ? -2.403 13.435 -13.757 1.00 82.94 196 LEU A N 1
ATOM 1464 C CA . LEU A 1 196 ? -3.451 12.436 -13.951 1.00 82.94 196 LEU A CA 1
ATOM 1465 C C . LEU A 1 196 ? -4.204 12.743 -15.240 1.00 82.94 196 LEU A C 1
ATOM 1467 O O . LEU A 1 196 ? -4.431 13.912 -15.567 1.00 82.94 196 LEU A O 1
ATOM 1471 N N . GLY A 1 197 ? -4.592 11.695 -15.944 1.00 82.31 197 GLY A N 1
ATOM 1472 C CA . GLY A 1 197 ? -5.365 11.778 -17.172 1.00 82.31 197 GLY A CA 1
ATOM 1473 C C . GLY A 1 197 ? -5.671 10.388 -17.694 1.00 82.31 197 GLY A C 1
ATOM 1474 O O . GLY A 1 197 ? -5.191 9.393 -17.150 1.00 82.31 197 GLY A O 1
ATOM 1475 N N . SER A 1 198 ? -6.462 10.327 -18.752 1.00 84.06 198 SER A N 1
ATOM 1476 C CA . SER A 1 198 ? -6.740 9.060 -19.409 1.00 84.06 198 SER A CA 1
ATOM 1477 C C . SER A 1 198 ? -5.554 8.592 -20.261 1.00 84.06 198 SER A C 1
ATOM 1479 O O . SER A 1 198 ? -4.706 9.394 -20.672 1.00 84.06 198 SER A O 1
ATOM 1481 N N . ALA A 1 199 ? -5.500 7.299 -20.589 1.00 82.62 199 ALA A N 1
ATOM 1482 C CA . ALA A 1 199 ? -4.536 6.785 -21.565 1.00 82.62 199 ALA A CA 1
ATOM 1483 C C . ALA A 1 199 ? -4.603 7.563 -22.899 1.00 82.62 199 ALA A C 1
ATOM 1485 O O . ALA A 1 199 ? -3.562 7.898 -23.475 1.00 82.62 199 ALA A O 1
ATOM 1486 N N . GLY A 1 200 ? -5.814 7.925 -23.339 1.00 85.06 200 GLY A N 1
ATOM 1487 C CA . GLY A 1 200 ? -6.047 8.734 -24.533 1.00 85.06 200 GLY A CA 1
ATOM 1488 C C . GLY A 1 200 ? -5.496 10.160 -24.432 1.00 85.06 200 GLY A C 1
ATOM 1489 O O . GLY A 1 200 ? -4.873 10.635 -25.385 1.00 85.06 200 GLY A O 1
ATOM 1490 N N . ASP A 1 201 ? -5.641 10.826 -23.279 1.00 86.44 201 ASP A N 1
ATOM 1491 C CA . ASP A 1 201 ? -5.115 12.187 -23.056 1.00 86.44 201 ASP A CA 1
ATOM 1492 C C . ASP A 1 201 ? -3.590 12.256 -23.218 1.00 86.44 201 ASP A C 1
ATOM 1494 O O . ASP A 1 201 ? -3.044 13.267 -23.670 1.00 86.44 201 ASP A O 1
ATOM 1498 N N . PHE A 1 202 ? -2.901 11.166 -22.876 1.00 88.81 202 PHE A N 1
ATOM 1499 C CA . PHE A 1 202 ? -1.451 11.038 -22.992 1.00 88.81 202 PHE A CA 1
ATOM 1500 C C . PHE A 1 202 ? -0.985 10.418 -24.321 1.00 88.81 202 PHE A C 1
ATOM 1502 O O . PHE A 1 202 ? 0.220 10.312 -24.551 1.00 88.81 202 PHE A O 1
ATOM 1509 N N . GLY A 1 203 ? -1.905 10.025 -25.212 1.00 90.31 203 GLY A N 1
ATOM 1510 C CA . GLY A 1 203 ? -1.576 9.377 -26.487 1.00 90.31 203 GLY A CA 1
ATOM 1511 C C . GLY A 1 203 ? -0.937 7.994 -26.326 1.00 90.31 203 GLY A C 1
ATOM 1512 O O . GLY A 1 203 ? -0.096 7.602 -27.138 1.00 90.31 203 GLY A O 1
ATOM 1513 N N . LEU A 1 204 ? -1.295 7.279 -25.259 1.00 91.31 204 LEU A N 1
ATOM 1514 C CA . LEU A 1 204 ? -0.782 5.950 -24.938 1.00 91.31 204 LEU A CA 1
ATOM 1515 C C . LEU A 1 204 ? -1.573 4.862 -25.675 1.00 91.31 204 LEU A C 1
ATOM 1517 O O . LEU A 1 204 ? -2.724 5.084 -26.052 1.00 91.31 204 LEU A O 1
ATOM 1521 N N . PRO A 1 205 ? -0.993 3.666 -25.879 1.00 90.81 205 PRO A N 1
ATOM 1522 C CA . PRO A 1 205 ? -1.781 2.520 -26.308 1.00 90.81 205 PRO A CA 1
ATOM 1523 C C . PRO A 1 205 ? -2.877 2.202 -25.282 1.00 90.81 205 PRO A C 1
ATOM 1525 O O . PRO A 1 205 ? -2.640 2.272 -24.073 1.00 90.81 205 PRO A O 1
ATOM 1528 N N . ALA A 1 206 ? -4.042 1.790 -25.780 1.00 85.88 206 ALA A N 1
ATOM 1529 C CA . ALA A 1 206 ? -5.130 1.269 -24.961 1.00 85.88 206 ALA A CA 1
ATOM 1530 C C . ALA A 1 206 ? -4.650 0.084 -24.110 1.00 85.88 206 ALA A C 1
ATOM 1532 O O . ALA A 1 206 ? -3.927 -0.795 -24.600 1.00 85.88 206 ALA A O 1
ATOM 1533 N N . MET A 1 207 ? -5.081 0.025 -22.851 1.00 85.75 207 MET A N 1
ATOM 1534 C CA . MET A 1 207 ? -4.959 -1.201 -22.063 1.00 85.75 207 MET A CA 1
ATOM 1535 C C . MET A 1 207 ? -5.931 -2.265 -22.576 1.00 85.75 207 MET A C 1
ATOM 1537 O O . MET A 1 207 ? -6.921 -1.968 -23.249 1.00 85.75 207 MET A O 1
ATOM 1541 N N . ALA A 1 208 ? -5.658 -3.535 -22.271 1.00 84.12 208 ALA A N 1
ATOM 1542 C CA . ALA A 1 208 ? -6.609 -4.593 -22.587 1.00 84.12 208 ALA A CA 1
ATOM 1543 C C . ALA A 1 208 ? -7.961 -4.306 -21.907 1.00 84.12 208 ALA A C 1
ATOM 1545 O O . ALA A 1 208 ? -8.000 -3.907 -20.749 1.00 84.12 208 ALA A O 1
ATOM 1546 N N . GLY A 1 209 ? -9.059 -4.480 -22.647 1.00 78.62 209 GLY A N 1
ATOM 1547 C CA . GLY A 1 209 ? -10.413 -4.190 -22.158 1.00 78.62 209 GLY A CA 1
ATOM 1548 C C . GLY A 1 209 ? -10.831 -2.718 -22.254 1.00 78.62 209 GLY A C 1
ATOM 1549 O O . GLY A 1 209 ? -12.032 -2.444 -22.280 1.00 78.62 209 GLY A O 1
ATOM 1550 N N . ASP A 1 210 ? -9.890 -1.782 -22.415 1.00 75.25 210 ASP A N 1
ATOM 1551 C CA . ASP A 1 210 ? -10.208 -0.366 -22.585 1.00 75.25 210 ASP A CA 1
ATOM 1552 C C . ASP A 1 210 ? -10.646 -0.080 -24.026 1.00 75.25 210 ASP A C 1
ATOM 1554 O O . ASP A 1 210 ? -9.842 0.009 -24.952 1.00 75.25 210 ASP A O 1
ATOM 1558 N N . THR A 1 211 ? -11.956 0.019 -24.237 1.00 72.06 211 THR A N 1
ATOM 1559 C CA . THR A 1 211 ? -12.531 0.279 -25.568 1.00 72.06 211 THR A CA 1
ATOM 1560 C C . THR A 1 211 ? -12.658 1.765 -25.896 1.00 72.06 211 THR A C 1
ATOM 1562 O O . THR A 1 211 ? -13.026 2.095 -27.025 1.00 72.06 211 THR A O 1
ATOM 1565 N N . MET A 1 212 ? -12.387 2.649 -24.929 1.00 65.81 212 MET A N 1
ATOM 1566 C CA . MET A 1 212 ? -12.622 4.093 -25.039 1.00 65.81 212 MET A CA 1
ATOM 1567 C C . MET A 1 212 ? -11.396 4.941 -24.665 1.00 65.81 212 MET A C 1
ATOM 1569 O O . MET A 1 212 ? -11.499 6.165 -24.671 1.00 65.81 212 MET A O 1
ATOM 1573 N N . ASP A 1 213 ? -10.261 4.310 -24.356 1.00 67.44 213 ASP A N 1
ATOM 1574 C CA . ASP A 1 213 ? -9.023 4.939 -23.878 1.00 67.44 213 ASP A CA 1
ATOM 1575 C C . ASP A 1 213 ? -9.219 5.787 -22.609 1.00 67.44 213 ASP A C 1
ATOM 1577 O O . ASP A 1 213 ? -8.498 6.761 -22.392 1.00 67.44 213 ASP A O 1
ATOM 1581 N N . THR A 1 214 ? -10.211 5.440 -21.777 1.00 66.38 214 THR A N 1
ATOM 1582 C CA . THR A 1 214 ? -10.620 6.220 -20.595 1.00 66.38 214 THR A CA 1
ATOM 1583 C C . THR A 1 214 ? -9.950 5.777 -19.302 1.00 66.38 214 THR A C 1
ATOM 1585 O O . THR A 1 214 ? -10.271 6.326 -18.252 1.00 66.38 214 THR A O 1
ATOM 1588 N N . SER A 1 215 ? -9.069 4.777 -19.340 1.00 73.81 215 SER A N 1
ATOM 1589 C CA . SER A 1 215 ? -8.384 4.305 -18.136 1.00 73.81 215 SER A CA 1
ATOM 1590 C C . SER A 1 215 ? -7.612 5.436 -17.466 1.00 73.81 215 SER A C 1
ATOM 1592 O O . SER A 1 215 ? -6.782 6.070 -18.121 1.00 73.81 215 SER A O 1
ATOM 1594 N N . ASP A 1 216 ? -7.849 5.655 -16.173 1.00 81.25 216 ASP A N 1
ATOM 1595 C CA . ASP A 1 216 ? -7.109 6.641 -15.392 1.00 81.25 216 ASP A CA 1
ATOM 1596 C C . ASP A 1 216 ? -5.652 6.196 -15.215 1.00 81.25 216 ASP A C 1
ATOM 1598 O O . ASP A 1 216 ? -5.339 5.057 -14.845 1.00 81.25 216 ASP A O 1
ATOM 1602 N N . VAL A 1 217 ? -4.745 7.120 -15.512 1.00 87.00 217 VAL A N 1
ATOM 1603 C CA . VAL A 1 217 ? -3.305 6.896 -15.530 1.00 87.00 217 VAL A CA 1
ATOM 1604 C C . VAL A 1 217 ? -2.606 8.046 -14.823 1.00 87.00 217 VAL A C 1
ATOM 1606 O O . VAL A 1 217 ? -2.907 9.224 -15.031 1.00 87.00 217 VAL A O 1
ATOM 1609 N N . LEU A 1 218 ? -1.607 7.698 -14.018 1.00 90.06 218 LEU A N 1
ATOM 1610 C CA . LEU A 1 218 ? -0.626 8.634 -13.501 1.00 90.06 218 LEU A CA 1
ATOM 1611 C C . LEU A 1 218 ? 0.578 8.674 -14.441 1.00 90.06 218 LEU A C 1
ATOM 1613 O O . LEU A 1 218 ? 1.259 7.668 -14.629 1.00 90.06 218 LEU A O 1
ATOM 1617 N N . SER A 1 219 ? 0.875 9.850 -14.990 1.00 91.75 219 SER A N 1
ATOM 1618 C CA . SER A 1 219 ? 2.142 10.137 -15.662 1.00 91.75 219 SER A CA 1
ATOM 1619 C C . SER A 1 219 ? 3.146 10.699 -14.660 1.00 91.75 219 SER A C 1
ATOM 1621 O O . SER A 1 219 ? 2.819 11.644 -13.928 1.00 91.75 219 SER A O 1
ATOM 1623 N N . PHE A 1 220 ? 4.371 10.189 -14.678 1.00 91.75 220 PHE A N 1
ATOM 1624 C CA . PHE A 1 220 ? 5.488 10.736 -13.919 1.00 91.75 220 PHE A CA 1
ATOM 1625 C C . PHE A 1 220 ? 6.658 11.082 -14.853 1.00 91.75 220 PHE A C 1
ATOM 1627 O O . PHE A 1 220 ? 6.892 10.384 -15.841 1.00 91.75 220 PHE A O 1
ATOM 1634 N N . PRO A 1 221 ? 7.385 12.175 -14.584 1.00 89.44 221 PRO A N 1
ATOM 1635 C CA . PRO A 1 221 ? 8.513 12.591 -15.396 1.00 89.44 221 PRO A CA 1
ATOM 1636 C C . PRO A 1 221 ? 9.797 11.954 -14.859 1.00 89.44 221 PRO A C 1
ATOM 1638 O O . PRO A 1 221 ? 9.791 11.209 -13.882 1.00 89.44 221 PRO A O 1
ATOM 1641 N N . HIS A 1 222 ? 10.921 12.330 -15.455 1.00 89.31 222 HIS A N 1
ATOM 1642 C CA . HIS A 1 222 ? 12.236 12.033 -14.909 1.00 89.31 222 HIS A CA 1
ATOM 1643 C C . HIS A 1 222 ? 12.440 12.755 -13.565 1.00 89.31 222 HIS A C 1
ATOM 1645 O O . HIS A 1 222 ? 12.767 13.945 -13.531 1.00 89.31 222 HIS A O 1
ATOM 1651 N N . PHE A 1 223 ? 12.220 12.050 -12.455 1.00 88.12 223 PHE A N 1
ATOM 1652 C CA . PHE A 1 223 ? 12.394 12.614 -11.119 1.00 88.12 223 PHE A CA 1
ATOM 1653 C C . PHE A 1 223 ? 13.857 12.960 -10.840 1.00 88.12 223 PHE A C 1
ATOM 1655 O O . PHE A 1 223 ? 14.777 12.248 -11.248 1.00 88.12 223 PHE A O 1
ATOM 1662 N N . THR A 1 224 ? 14.076 14.077 -10.145 1.00 85.75 224 THR A N 1
ATOM 1663 C CA . THR A 1 224 ? 15.377 14.375 -9.539 1.00 85.75 224 THR A CA 1
ATOM 1664 C C . THR A 1 224 ? 15.558 13.555 -8.260 1.00 85.75 224 THR A C 1
ATOM 1666 O O . THR A 1 224 ? 14.588 13.059 -7.695 1.00 85.75 224 THR A O 1
ATOM 1669 N N . LYS A 1 225 ? 16.779 13.505 -7.721 1.00 83.12 225 LYS A N 1
ATOM 1670 C CA . LYS A 1 225 ? 17.081 12.847 -6.435 1.00 83.12 225 LYS A CA 1
ATOM 1671 C C . LYS A 1 225 ? 16.296 13.354 -5.209 1.00 83.12 225 LYS A C 1
ATOM 1673 O O . LYS A 1 225 ? 16.400 12.797 -4.118 1.00 83.12 225 LYS A O 1
ATOM 1678 N N . ASP A 1 226 ? 15.573 14.461 -5.349 1.00 81.25 226 ASP A N 1
ATOM 1679 C CA . ASP A 1 226 ? 14.771 15.061 -4.280 1.00 81.25 226 ASP A CA 1
ATOM 1680 C C . ASP A 1 226 ? 13.264 14.848 -4.502 1.00 81.25 226 ASP A C 1
ATOM 1682 O O . ASP A 1 226 ? 12.450 15.432 -3.790 1.00 81.25 226 ASP A O 1
ATOM 1686 N N . GLN A 1 227 ? 12.892 14.032 -5.493 1.00 82.81 227 GLN A N 1
ATOM 1687 C CA . GLN A 1 227 ? 11.521 13.823 -5.942 1.00 82.81 227 GLN A CA 1
ATOM 1688 C C . GLN A 1 227 ? 11.178 12.337 -6.001 1.00 82.81 227 GLN A C 1
ATOM 1690 O O . GLN A 1 227 ? 11.955 11.529 -6.496 1.00 82.81 227 GLN A O 1
ATOM 1695 N N . TYR A 1 228 ? 9.982 11.997 -5.527 1.00 86.62 228 TYR A N 1
ATOM 1696 C CA . TYR A 1 228 ? 9.444 10.641 -5.565 1.00 86.62 228 TYR A CA 1
ATOM 1697 C C . TYR A 1 228 ? 7.925 10.644 -5.395 1.00 86.62 228 TYR A C 1
ATOM 1699 O O . TYR A 1 228 ? 7.330 11.637 -4.964 1.00 86.62 228 TYR A O 1
ATOM 1707 N N . ILE A 1 229 ? 7.304 9.501 -5.690 1.00 87.94 229 ILE A N 1
ATOM 1708 C CA . ILE A 1 229 ? 5.935 9.195 -5.259 1.00 87.94 229 ILE A CA 1
ATOM 1709 C C . ILE A 1 229 ? 6.036 8.317 -4.016 1.00 87.94 229 ILE A C 1
ATOM 1711 O O . ILE A 1 229 ? 6.684 7.276 -4.056 1.00 87.94 229 ILE A O 1
ATOM 1715 N N . GLN A 1 230 ? 5.419 8.726 -2.910 1.00 88.31 230 GLN A N 1
ATOM 1716 C CA . GLN A 1 230 ? 5.407 7.925 -1.689 1.00 88.31 230 GLN A CA 1
ATOM 1717 C C . GLN A 1 230 ? 4.175 7.024 -1.671 1.00 88.31 230 GLN A C 1
ATOM 1719 O O . GLN A 1 230 ? 3.054 7.516 -1.794 1.00 88.31 230 GLN A O 1
ATOM 1724 N N . LEU A 1 231 ? 4.377 5.722 -1.478 1.00 86.75 231 LEU A N 1
ATOM 1725 C CA . LEU A 1 231 ? 3.300 4.772 -1.231 1.00 86.75 231 LEU A CA 1
ATOM 1726 C C . LEU A 1 231 ? 3.297 4.367 0.246 1.00 86.75 231 LEU A C 1
ATOM 1728 O O . LEU A 1 231 ? 4.244 3.739 0.723 1.00 86.75 231 LEU A O 1
ATOM 1732 N N . ASP A 1 232 ? 2.217 4.702 0.953 1.00 84.94 232 ASP A N 1
ATOM 1733 C CA . ASP A 1 232 ? 1.912 4.160 2.281 1.00 84.94 232 ASP A CA 1
ATOM 1734 C C . ASP A 1 232 ? 1.043 2.900 2.105 1.00 84.94 232 ASP A C 1
ATOM 1736 O O . ASP A 1 232 ? -0.101 3.006 1.655 1.00 84.94 232 ASP A O 1
ATOM 1740 N N . PRO A 1 233 ? 1.553 1.698 2.434 1.00 76.19 233 PRO A N 1
ATOM 1741 C CA . PRO A 1 233 ? 0.810 0.453 2.265 1.00 76.19 233 PRO A CA 1
ATOM 1742 C C . PRO A 1 233 ? -0.345 0.279 3.263 1.00 76.19 233 PRO A C 1
ATOM 1744 O O . PRO A 1 233 ? -1.077 -0.706 3.174 1.00 76.19 233 PRO A O 1
ATOM 1747 N N . GLN A 1 234 ? -0.487 1.180 4.240 1.00 72.81 234 GLN A N 1
ATOM 1748 C CA . GLN A 1 234 ? -1.510 1.161 5.287 1.00 72.81 234 GLN A CA 1
ATOM 1749 C C . GLN A 1 234 ? -1.609 -0.142 6.085 1.00 72.81 234 GLN A C 1
ATOM 1751 O O . GLN A 1 234 ? -2.657 -0.480 6.638 1.00 72.81 234 GLN A O 1
ATOM 1756 N N . THR A 1 235 ? -0.514 -0.881 6.179 1.00 73.69 235 THR A N 1
ATOM 1757 C CA . THR A 1 235 ? -0.471 -2.159 6.882 1.00 73.69 235 THR A CA 1
ATOM 1758 C C . THR A 1 235 ? 0.467 -2.073 8.063 1.00 73.69 235 THR A C 1
ATOM 1760 O O . THR A 1 235 ? 1.620 -1.686 7.917 1.00 73.69 235 THR A O 1
ATOM 1763 N N . ALA A 1 236 ? -0.000 -2.548 9.216 1.00 79.81 236 ALA A N 1
ATOM 1764 C CA . ALA A 1 236 ? 0.864 -2.771 10.362 1.00 79.81 236 ALA A CA 1
ATOM 1765 C C . ALA A 1 236 ? 1.969 -3.787 10.030 1.00 79.81 236 ALA A C 1
ATOM 1767 O O . ALA A 1 236 ? 1.780 -4.691 9.202 1.00 79.81 236 ALA A O 1
ATOM 1768 N N . SER A 1 237 ? 3.103 -3.655 10.719 1.00 86.12 237 SER A N 1
ATOM 1769 C CA . SER A 1 237 ? 4.152 -4.671 10.740 1.00 86.12 237 SER A CA 1
ATOM 1770 C C . SER A 1 237 ? 3.583 -6.013 11.228 1.00 86.12 237 SER A C 1
ATOM 1772 O O . SER A 1 237 ? 3.076 -6.084 12.352 1.00 86.12 237 SER A O 1
ATOM 1774 N N . PRO A 1 238 ? 3.697 -7.103 10.443 1.00 83.44 238 PRO A N 1
ATOM 1775 C CA . PRO A 1 238 ? 3.259 -8.432 10.878 1.00 83.44 238 PRO A CA 1
ATOM 1776 C C . PRO A 1 238 ? 4.007 -8.952 12.114 1.00 83.44 238 PRO A C 1
ATOM 1778 O O . PRO A 1 238 ? 3.499 -9.813 12.830 1.00 83.44 238 PRO A O 1
ATOM 1781 N N . THR A 1 239 ? 5.225 -8.457 12.343 1.00 84.19 239 THR A N 1
ATOM 1782 C CA . THR A 1 239 ? 6.125 -8.850 13.434 1.00 84.19 239 THR A CA 1
ATOM 1783 C C . THR A 1 239 ? 6.050 -7.923 14.646 1.00 84.19 239 THR A C 1
ATOM 1785 O O . THR A 1 239 ? 6.596 -8.267 15.693 1.00 84.19 239 THR A O 1
ATOM 1788 N N . GLY A 1 240 ? 5.363 -6.781 14.533 1.00 84.56 240 GLY A N 1
ATOM 1789 C CA . GLY A 1 240 ? 5.220 -5.788 15.603 1.00 84.56 240 GLY A CA 1
ATOM 1790 C C . GLY A 1 240 ? 6.472 -4.944 15.863 1.00 84.56 240 GLY A C 1
ATOM 1791 O O . GLY A 1 240 ? 6.484 -4.156 16.799 1.00 84.56 240 GLY A O 1
ATOM 1792 N N . ASP A 1 241 ? 7.516 -5.085 15.045 1.00 89.31 241 ASP A N 1
ATOM 1793 C CA . ASP A 1 241 ? 8.777 -4.335 15.137 1.00 89.31 241 ASP A CA 1
ATOM 1794 C C . ASP A 1 241 ? 8.781 -3.063 14.272 1.00 89.31 241 ASP A C 1
ATOM 1796 O O . ASP A 1 241 ? 9.827 -2.453 14.066 1.00 89.31 241 ASP A O 1
ATOM 1800 N N . GLY A 1 242 ? 7.619 -2.676 13.739 1.00 89.50 242 GLY A N 1
ATOM 1801 C CA . GLY A 1 242 ? 7.466 -1.520 12.853 1.00 89.50 242 GLY A CA 1
ATOM 1802 C C . GLY A 1 242 ? 7.951 -1.755 11.418 1.00 89.50 242 GLY A C 1
ATOM 1803 O O . GLY A 1 242 ? 7.803 -0.864 10.585 1.00 89.50 242 GLY A O 1
ATOM 1804 N N . LEU A 1 243 ? 8.469 -2.947 11.091 1.00 93.50 243 LEU A N 1
ATOM 1805 C CA . LEU A 1 243 ? 9.020 -3.266 9.772 1.00 93.50 243 LEU A CA 1
ATOM 1806 C C . LEU A 1 243 ? 8.207 -4.339 9.038 1.00 93.50 243 LEU A C 1
ATOM 1808 O O . LEU A 1 243 ? 7.682 -5.285 9.631 1.00 93.50 243 LEU A O 1
ATOM 1812 N N . ILE A 1 244 ? 8.137 -4.215 7.715 1.00 95.19 244 ILE A N 1
ATOM 1813 C CA . ILE A 1 244 ? 7.584 -5.214 6.801 1.00 95.19 244 ILE A CA 1
ATOM 1814 C C . ILE A 1 244 ? 8.757 -5.864 6.069 1.00 95.19 244 ILE A C 1
ATOM 1816 O O . ILE A 1 244 ? 9.373 -5.281 5.178 1.00 95.19 244 ILE A O 1
ATOM 1820 N N . TRP A 1 245 ? 9.070 -7.091 6.477 1.00 95.75 245 TRP A N 1
ATOM 1821 C CA . TRP A 1 245 ? 10.236 -7.847 6.008 1.00 95.75 245 TRP A CA 1
ATOM 1822 C C . TRP A 1 245 ? 10.014 -8.621 4.714 1.00 95.75 245 TRP A C 1
ATOM 1824 O O . TRP A 1 245 ? 10.963 -8.906 3.987 1.00 95.75 245 TRP A O 1
ATOM 1834 N N . SER A 1 246 ? 8.766 -9.006 4.472 1.00 96.31 246 SER A N 1
ATOM 1835 C CA . SER A 1 246 ? 8.378 -9.815 3.329 1.00 96.31 246 SER A CA 1
ATOM 1836 C C . SER A 1 246 ? 7.063 -9.290 2.780 1.00 96.31 246 SER A C 1
ATOM 1838 O O . SER A 1 246 ? 6.109 -9.096 3.533 1.00 96.31 246 SER A O 1
ATOM 1840 N N . TYR A 1 247 ? 7.019 -9.039 1.480 1.00 97.38 247 TYR A N 1
ATOM 1841 C CA . TYR A 1 247 ? 5.898 -8.378 0.822 1.00 97.38 247 TYR A CA 1
ATOM 1842 C C . TYR A 1 247 ? 5.909 -8.647 -0.680 1.00 97.38 247 TYR A C 1
ATOM 1844 O O . TYR A 1 247 ? 6.846 -9.231 -1.231 1.00 97.38 247 TYR A O 1
ATOM 1852 N N . SER A 1 248 ? 4.846 -8.212 -1.345 1.00 97.75 248 SER A N 1
ATOM 1853 C CA . SER A 1 248 ? 4.737 -8.222 -2.798 1.00 97.75 248 SER A CA 1
ATOM 1854 C C . SER A 1 248 ? 4.239 -6.881 -3.309 1.00 97.75 248 SER A C 1
ATOM 1856 O O . SER A 1 248 ? 3.361 -6.272 -2.699 1.00 97.75 248 SER A O 1
ATOM 1858 N N . ILE A 1 249 ? 4.778 -6.457 -4.447 1.00 97.75 249 ILE A N 1
ATOM 1859 C CA . ILE A 1 249 ? 4.344 -5.272 -5.188 1.00 97.75 249 ILE A CA 1
ATOM 1860 C C . ILE A 1 249 ? 3.936 -5.743 -6.581 1.00 97.75 249 ILE A C 1
ATOM 1862 O O . ILE A 1 249 ? 4.691 -6.472 -7.226 1.00 97.75 249 ILE A O 1
ATOM 1866 N N . VAL A 1 250 ? 2.752 -5.348 -7.040 1.00 97.50 250 VAL A N 1
ATOM 1867 C CA . VAL A 1 250 ? 2.266 -5.593 -8.404 1.00 97.50 250 VAL A CA 1
ATOM 1868 C C . VAL A 1 250 ? 1.895 -4.252 -9.017 1.00 97.50 250 VAL A C 1
ATOM 1870 O O . VAL A 1 250 ? 1.283 -3.429 -8.341 1.00 97.50 250 VAL A O 1
ATOM 1873 N N . MET A 1 251 ? 2.292 -4.007 -10.262 1.00 96.62 251 MET A N 1
ATOM 1874 C CA . MET A 1 251 ? 2.089 -2.720 -10.926 1.00 96.62 251 MET A CA 1
ATOM 1875 C C . MET A 1 251 ? 1.708 -2.929 -12.385 1.00 96.62 251 MET A C 1
ATOM 1877 O O . MET A 1 251 ? 2.334 -3.742 -13.063 1.00 96.62 251 MET A O 1
ATOM 1881 N N . ASP A 1 252 ? 0.748 -2.148 -12.869 1.00 95.81 252 ASP A N 1
ATOM 1882 C CA . ASP A 1 252 ? 0.505 -1.971 -14.299 1.00 95.81 252 ASP A CA 1
ATOM 1883 C C . ASP A 1 252 ? 1.208 -0.705 -14.749 1.00 95.81 252 ASP A C 1
ATOM 1885 O O . ASP A 1 252 ? 0.847 0.399 -14.332 1.00 95.81 252 ASP A O 1
ATOM 1889 N N . MET A 1 253 ? 2.236 -0.871 -15.576 1.00 96.69 253 MET A N 1
ATOM 1890 C CA . MET A 1 253 ? 3.118 0.221 -15.960 1.00 96.69 253 MET A CA 1
ATOM 1891 C C . MET A 1 253 ? 3.430 0.227 -17.452 1.00 96.69 253 MET A C 1
ATOM 1893 O O . MET A 1 253 ? 3.503 -0.818 -18.101 1.00 96.69 253 MET A O 1
ATOM 1897 N N . LEU A 1 254 ? 3.673 1.427 -17.973 1.00 97.81 254 LEU A N 1
ATOM 1898 C CA . LEU A 1 254 ? 4.199 1.668 -19.309 1.00 97.81 254 LEU A CA 1
ATOM 1899 C C . LEU A 1 254 ? 5.394 2.608 -19.189 1.00 97.81 254 LEU A C 1
ATOM 1901 O O . LEU A 1 254 ? 5.264 3.753 -18.761 1.00 97.81 254 LEU A O 1
ATOM 1905 N N . ILE A 1 255 ? 6.566 2.124 -19.598 1.00 98.31 255 ILE A N 1
ATOM 1906 C CA . ILE A 1 255 ? 7.804 2.910 -19.605 1.00 98.31 255 ILE A CA 1
ATOM 1907 C C . ILE A 1 255 ? 8.220 3.166 -21.056 1.00 98.31 255 ILE A C 1
ATOM 1909 O O . ILE A 1 255 ? 8.377 2.201 -21.813 1.00 98.31 255 ILE A O 1
ATOM 1913 N N . PRO A 1 256 ? 8.391 4.428 -21.483 1.00 97.38 256 PRO A N 1
ATOM 1914 C CA . PRO A 1 256 ? 8.976 4.755 -22.779 1.00 97.38 256 PRO A CA 1
ATOM 1915 C C . PRO A 1 256 ? 10.431 4.287 -22.893 1.00 97.38 256 PRO A C 1
ATOM 1917 O O . PRO A 1 256 ? 11.168 4.229 -21.913 1.00 97.38 256 PRO A O 1
ATOM 1920 N N . ASN A 1 257 ? 10.883 3.988 -24.112 1.00 97.19 257 ASN A N 1
ATOM 1921 C CA . ASN A 1 257 ? 12.283 3.640 -24.373 1.00 97.19 257 ASN A CA 1
ATOM 1922 C C . ASN A 1 257 ? 13.160 4.908 -24.438 1.00 97.19 257 ASN A C 1
ATOM 1924 O O . ASN A 1 257 ? 13.688 5.239 -25.500 1.00 97.19 257 ASN A O 1
ATOM 1928 N N . SER A 1 258 ? 13.238 5.661 -23.338 1.00 94.00 258 SER A N 1
ATOM 1929 C CA . SER A 1 258 ? 13.921 6.963 -23.277 1.00 94.00 258 SER A CA 1
ATOM 1930 C C . SER A 1 258 ? 15.121 7.005 -22.328 1.00 94.00 258 SER A C 1
ATOM 1932 O O . SER A 1 258 ? 15.943 7.913 -22.444 1.00 94.00 258 SER A O 1
ATOM 1934 N N . ALA A 1 259 ? 15.278 6.009 -21.451 1.00 95.38 259 ALA A N 1
ATOM 1935 C CA . ALA A 1 259 ? 16.364 5.938 -20.475 1.00 95.38 259 ALA A CA 1
ATOM 1936 C C . ALA A 1 259 ? 17.041 4.559 -20.449 1.00 95.38 259 ALA A C 1
ATOM 1938 O O . ALA A 1 259 ? 16.466 3.544 -20.858 1.00 95.38 259 ALA A O 1
ATOM 1939 N N . SER A 1 260 ? 18.281 4.535 -19.953 1.00 97.31 260 SER A N 1
ATOM 1940 C CA . SER A 1 260 ? 19.036 3.296 -19.719 1.00 97.31 260 SER A CA 1
ATOM 1941 C C . SER A 1 260 ? 18.597 2.571 -18.447 1.00 97.31 260 SER A C 1
ATOM 1943 O O . SER A 1 260 ? 18.719 1.351 -18.367 1.00 97.31 260 SER A O 1
ATOM 1945 N N . TRP A 1 261 ? 18.092 3.323 -17.472 1.00 97.62 261 TRP A N 1
ATOM 1946 C CA . TRP A 1 261 ? 17.718 2.840 -16.153 1.00 97.62 261 TRP A CA 1
ATOM 1947 C C . TRP A 1 261 ? 16.415 3.491 -15.713 1.00 97.62 261 TRP A C 1
ATOM 1949 O O . TRP A 1 261 ? 16.178 4.665 -15.986 1.00 97.62 261 TRP A O 1
ATOM 1959 N N . THR A 1 262 ? 15.593 2.718 -15.018 1.00 98.19 262 THR A N 1
ATOM 1960 C CA . THR A 1 262 ? 14.411 3.209 -14.314 1.00 98.19 262 THR A CA 1
ATOM 1961 C C . THR A 1 262 ? 14.393 2.567 -12.936 1.00 98.19 262 THR A C 1
ATOM 1963 O O . THR A 1 262 ? 14.161 1.362 -12.827 1.00 98.19 262 THR A O 1
ATOM 1966 N N . SER A 1 263 ? 14.628 3.341 -11.880 1.00 97.56 263 SER A N 1
ATOM 1967 C CA . SER A 1 263 ? 14.318 2.906 -10.518 1.00 97.56 263 SER A CA 1
ATOM 1968 C C . SER A 1 263 ? 12.826 2.600 -10.398 1.00 97.56 263 SER A C 1
ATOM 1970 O O . SER A 1 263 ? 11.991 3.325 -10.936 1.00 97.56 263 SER A O 1
ATOM 1972 N N . ILE A 1 264 ? 12.485 1.508 -9.719 1.00 97.94 264 ILE A N 1
ATOM 1973 C CA . ILE A 1 264 ? 11.103 1.077 -9.497 1.00 97.94 264 ILE A CA 1
ATOM 1974 C C . ILE A 1 264 ? 10.655 1.467 -8.097 1.00 97.94 264 ILE A C 1
ATOM 1976 O O . ILE A 1 264 ? 9.631 2.136 -7.949 1.00 97.94 264 ILE A O 1
ATOM 1980 N N . PHE A 1 265 ? 11.415 1.077 -7.073 1.00 96.62 265 PHE A N 1
ATOM 1981 C CA . PHE A 1 265 ? 11.117 1.455 -5.698 1.00 96.62 265 PHE A CA 1
ATOM 1982 C C . PHE A 1 265 ? 12.361 1.497 -4.810 1.00 96.62 265 PHE A C 1
ATOM 1984 O O . PHE A 1 265 ? 13.336 0.783 -5.047 1.00 96.62 265 PHE A O 1
ATOM 1991 N N . GLN A 1 266 ? 12.263 2.306 -3.758 1.00 93.81 266 GLN A N 1
ATOM 1992 C CA . GLN A 1 266 ? 13.248 2.484 -2.703 1.00 93.81 266 GLN A CA 1
ATOM 1993 C C . GLN A 1 266 ? 12.544 2.515 -1.338 1.00 93.81 266 GLN A C 1
ATOM 1995 O O . GLN A 1 266 ? 11.548 3.210 -1.156 1.00 93.81 266 GLN A O 1
ATOM 2000 N N . THR A 1 267 ? 13.070 1.803 -0.351 1.00 94.44 267 THR A N 1
ATOM 2001 C CA . THR A 1 267 ? 12.552 1.755 1.020 1.00 94.44 267 THR A CA 1
ATOM 2002 C C . THR A 1 267 ? 12.997 2.950 1.869 1.00 94.44 267 THR A C 1
ATOM 2004 O O . THR A 1 267 ? 12.297 3.342 2.803 1.00 94.44 267 THR A O 1
ATOM 2007 N N . GLN A 1 268 ? 14.130 3.578 1.540 1.00 89.25 268 GLN A N 1
ATOM 2008 C CA . GLN A 1 268 ? 14.662 4.743 2.249 1.00 89.25 268 GLN A CA 1
ATOM 2009 C C . GLN A 1 268 ? 14.127 6.067 1.682 1.00 89.25 268 GLN A C 1
ATOM 2011 O O . GLN A 1 268 ? 14.604 6.585 0.677 1.00 89.25 268 GLN A O 1
ATOM 2016 N N . LEU A 1 269 ? 13.167 6.685 2.374 1.00 84.56 269 LEU A N 1
ATOM 2017 C CA . LEU A 1 269 ? 12.530 7.939 1.928 1.00 84.56 269 LEU A CA 1
ATOM 2018 C C . LEU A 1 269 ? 13.444 9.178 1.933 1.00 84.56 269 LEU A C 1
ATOM 2020 O O . LEU A 1 269 ? 13.129 10.194 1.306 1.00 84.56 269 LEU A O 1
ATOM 2024 N N . ASN A 1 270 ? 14.574 9.131 2.641 1.00 82.88 270 ASN A N 1
ATOM 2025 C CA . ASN A 1 270 ? 15.592 10.180 2.542 1.00 82.88 270 ASN A CA 1
ATOM 2026 C C . ASN A 1 270 ? 16.373 10.099 1.216 1.00 82.88 270 ASN A C 1
ATOM 2028 O O . ASN A 1 270 ? 17.031 11.078 0.869 1.00 82.88 270 ASN A O 1
ATOM 2032 N N . ASN A 1 271 ? 16.237 8.992 0.471 1.00 85.69 271 ASN A N 1
ATOM 2033 C CA . ASN A 1 271 ? 16.791 8.766 -0.858 1.00 85.69 271 ASN A CA 1
ATOM 2034 C C . ASN A 1 271 ? 18.308 9.024 -0.894 1.00 85.69 271 ASN A C 1
ATOM 2036 O O . ASN A 1 271 ? 18.791 9.851 -1.665 1.00 85.69 271 ASN A O 1
ATOM 2040 N N . THR A 1 272 ? 19.039 8.393 0.034 1.00 88.25 272 THR A N 1
ATOM 2041 C CA . THR A 1 272 ? 20.499 8.558 0.212 1.00 88.25 272 THR A CA 1
ATOM 2042 C C . THR A 1 272 ? 21.326 7.350 -0.234 1.00 88.25 272 THR A C 1
ATOM 2044 O O . THR A 1 272 ? 22.528 7.308 0.027 1.00 88.25 272 THR A O 1
ATOM 2047 N N . ASN A 1 273 ? 20.679 6.352 -0.823 1.00 90.31 273 ASN A N 1
ATOM 2048 C CA . ASN A 1 273 ? 21.271 5.116 -1.314 1.00 90.31 273 ASN A CA 1
ATOM 2049 C C . ASN A 1 273 ? 20.588 4.687 -2.620 1.00 90.31 273 ASN A C 1
ATOM 2051 O O . ASN A 1 273 ? 19.518 5.193 -2.958 1.00 90.31 273 ASN A O 1
ATOM 2055 N N . ASP A 1 274 ? 21.195 3.709 -3.287 1.00 92.06 274 ASP A N 1
ATOM 2056 C CA . ASP A 1 274 ? 20.637 3.034 -4.454 1.00 92.06 274 ASP A CA 1
ATOM 2057 C C . ASP A 1 274 ? 19.278 2.385 -4.138 1.00 92.06 274 ASP A C 1
ATOM 2059 O O . ASP A 1 274 ? 19.132 1.689 -3.125 1.00 92.06 274 ASP A O 1
ATOM 2063 N N . ALA A 1 275 ? 18.345 2.483 -5.083 1.00 95.75 275 ALA A N 1
ATOM 2064 C CA . ALA A 1 275 ? 17.044 1.831 -5.041 1.00 95.75 275 ALA A CA 1
ATOM 2065 C C . ALA A 1 275 ? 17.134 0.300 -4.907 1.00 95.75 275 ALA A C 1
ATOM 2067 O O . ALA A 1 275 ? 18.104 -0.349 -5.310 1.00 95.75 275 ALA A O 1
ATOM 2068 N N . GLU A 1 276 ? 16.079 -0.315 -4.376 1.00 97.00 276 GLU A N 1
ATOM 2069 C CA . GLU A 1 276 ? 16.015 -1.767 -4.165 1.00 97.00 276 GLU A CA 1
ATOM 2070 C C . GLU A 1 276 ? 15.767 -2.546 -5.462 1.00 97.00 276 GLU A C 1
ATOM 2072 O O . GLU A 1 276 ? 16.042 -3.750 -5.538 1.00 97.00 276 GLU A O 1
ATOM 2077 N N . LEU A 1 277 ? 15.233 -1.881 -6.489 1.00 98.25 277 LEU A N 1
ATOM 2078 C CA . LEU A 1 277 ? 14.918 -2.503 -7.765 1.00 98.25 277 LEU A CA 1
ATOM 2079 C C . LEU A 1 277 ? 14.983 -1.508 -8.920 1.00 98.25 277 LEU A C 1
ATOM 2081 O O . LEU A 1 277 ? 14.307 -0.482 -8.904 1.00 98.25 277 LEU A O 1
ATOM 2085 N N . TYR A 1 278 ? 15.689 -1.901 -9.976 1.00 98.56 278 TYR A N 1
ATOM 2086 C CA . TYR A 1 278 ? 15.775 -1.174 -11.234 1.00 98.56 278 TYR A CA 1
ATOM 2087 C C . TYR A 1 278 ? 15.234 -1.998 -12.401 1.00 98.56 278 TYR A C 1
ATOM 2089 O O . TYR A 1 278 ? 15.270 -3.234 -12.401 1.00 98.56 278 TYR A O 1
ATOM 2097 N N . LEU A 1 279 ? 14.789 -1.289 -13.431 1.00 98.75 279 LEU A N 1
ATOM 2098 C CA . LEU A 1 279 ? 14.607 -1.776 -14.788 1.00 98.75 279 LEU A CA 1
ATOM 2099 C C . LEU A 1 279 ? 15.784 -1.293 -15.644 1.00 98.75 279 LEU A C 1
ATOM 2101 O O . LEU A 1 279 ? 15.930 -0.103 -15.909 1.00 98.75 279 LEU A O 1
ATOM 2105 N N . GLU A 1 280 ? 16.610 -2.231 -16.086 1.00 98.62 280 GLU A N 1
ATOM 2106 C CA . GLU A 1 280 ? 17.739 -1.995 -16.981 1.00 98.62 280 GLU A CA 1
ATOM 2107 C C . GLU A 1 280 ? 17.306 -2.115 -18.440 1.00 98.62 280 GLU A C 1
ATOM 2109 O O . GLU A 1 280 ? 16.733 -3.133 -18.839 1.00 98.62 280 GLU A O 1
ATOM 2114 N N . ASN A 1 281 ? 17.660 -1.133 -19.261 1.00 98.31 281 ASN A N 1
ATOM 2115 C CA . ASN A 1 281 ? 17.449 -1.172 -20.699 1.00 98.31 281 ASN A CA 1
ATOM 2116 C C . ASN A 1 281 ? 18.65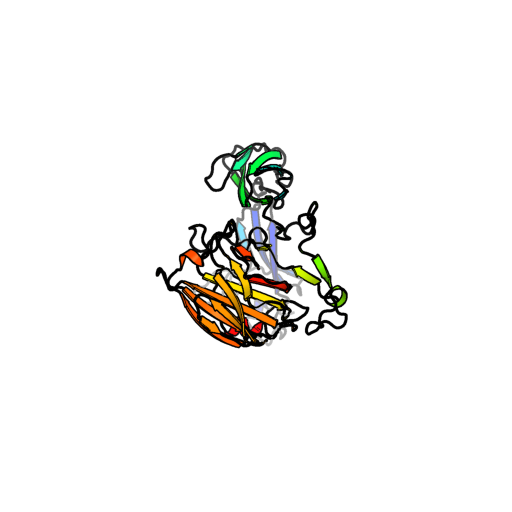8 -1.766 -21.426 1.00 98.31 281 ASN A C 1
ATOM 2118 O O . ASN A 1 281 ? 19.714 -1.141 -21.533 1.00 98.31 281 ASN A O 1
ATOM 2122 N N . VAL A 1 282 ? 18.486 -2.948 -22.017 1.00 97.75 282 VAL A N 1
ATOM 2123 C CA . VAL A 1 282 ? 19.494 -3.552 -22.890 1.00 97.75 282 VAL A CA 1
ATOM 2124 C C . VAL A 1 282 ? 18.970 -3.635 -24.308 1.00 97.75 282 VAL A C 1
ATOM 2126 O O . VAL A 1 282 ? 18.214 -4.537 -24.665 1.00 97.75 282 VAL A O 1
ATOM 2129 N N . ASN A 1 283 ? 19.413 -2.689 -25.139 1.00 95.50 283 ASN A N 1
ATOM 2130 C CA . ASN A 1 283 ? 19.055 -2.596 -26.557 1.00 95.50 283 ASN A CA 1
ATOM 2131 C C . ASN A 1 283 ? 17.530 -2.595 -26.795 1.00 95.50 283 ASN A C 1
ATOM 2133 O O . ASN A 1 283 ? 17.041 -3.269 -27.702 1.00 95.50 283 ASN A O 1
ATOM 2137 N N . GLY A 1 284 ? 16.772 -1.864 -25.971 1.00 97.06 284 GLY A N 1
ATOM 2138 C CA . GLY A 1 284 ? 15.312 -1.774 -26.059 1.00 97.06 284 GLY A CA 1
ATOM 2139 C C . GLY A 1 284 ? 14.562 -2.941 -25.413 1.00 97.06 284 GLY A C 1
ATOM 2140 O O . GLY A 1 284 ? 13.356 -3.060 -25.608 1.00 97.06 284 GLY A O 1
ATOM 2141 N N . THR A 1 285 ? 15.249 -3.806 -24.662 1.00 98.31 285 THR A N 1
ATOM 2142 C CA . THR A 1 285 ? 14.634 -4.858 -23.843 1.00 98.31 285 THR A CA 1
ATOM 2143 C C . THR A 1 285 ? 14.923 -4.599 -22.373 1.00 98.31 285 THR A C 1
ATOM 2145 O O . THR A 1 285 ? 16.083 -4.524 -21.972 1.00 98.31 285 THR A O 1
ATOM 2148 N N . GLY A 1 286 ? 13.867 -4.474 -21.577 1.00 98.62 286 GLY A N 1
ATOM 2149 C CA . GLY A 1 286 ? 13.957 -4.181 -20.157 1.00 98.62 286 GLY A CA 1
ATOM 2150 C C . GLY A 1 286 ? 14.187 -5.432 -19.304 1.00 98.62 286 GLY A C 1
ATOM 2151 O O . GLY A 1 286 ? 13.576 -6.479 -19.539 1.00 98.62 286 GLY A O 1
ATOM 2152 N N . ARG A 1 287 ? 15.049 -5.332 -18.290 1.00 98.75 287 ARG A N 1
ATOM 2153 C CA . ARG A 1 287 ? 15.363 -6.409 -17.341 1.00 98.75 287 ARG A CA 1
ATOM 2154 C C . ARG A 1 287 ? 15.292 -5.896 -15.904 1.00 98.75 287 ARG A C 1
ATOM 2156 O O . ARG A 1 287 ? 15.935 -4.909 -15.578 1.00 98.75 287 ARG A O 1
ATOM 2163 N N . PHE A 1 288 ? 14.562 -6.577 -15.026 1.00 98.81 288 PHE A N 1
ATOM 2164 C CA . PHE A 1 288 ? 14.419 -6.173 -13.626 1.00 98.81 288 PHE A CA 1
ATOM 2165 C C . PHE A 1 288 ? 15.512 -6.766 -12.741 1.00 98.81 288 PHE A C 1
ATOM 2167 O O . PHE A 1 288 ? 15.831 -7.960 -12.852 1.00 98.81 288 PHE A O 1
ATOM 2174 N N . GLY A 1 289 ? 16.040 -5.981 -11.806 1.00 98.25 289 GLY A N 1
ATOM 2175 C CA . GLY A 1 289 ? 17.044 -6.447 -10.857 1.00 98.25 289 GLY A CA 1
ATOM 2176 C C . GLY A 1 289 ? 17.779 -5.355 -10.101 1.00 98.25 289 GLY A C 1
ATOM 2177 O O . GLY A 1 289 ? 17.400 -4.193 -10.132 1.00 98.25 289 GLY A O 1
ATOM 2178 N N . VAL A 1 290 ? 18.818 -5.791 -9.401 1.00 96.94 290 VAL A N 1
ATOM 2179 C CA . VAL A 1 290 ? 19.763 -4.959 -8.649 1.00 96.94 290 VAL A CA 1
ATOM 2180 C C . VAL A 1 290 ? 21.055 -5.765 -8.468 1.00 96.94 290 VAL A C 1
ATOM 2182 O O . VAL A 1 290 ? 21.043 -6.991 -8.656 1.00 96.94 290 VAL A O 1
ATOM 2185 N N . ASP A 1 291 ? 22.165 -5.104 -8.142 1.00 93.88 291 ASP A N 1
ATOM 2186 C CA . ASP A 1 291 ? 23.474 -5.722 -7.872 1.00 93.88 291 ASP A CA 1
ATOM 2187 C C . ASP A 1 291 ? 23.998 -6.614 -9.015 1.00 93.88 291 ASP A C 1
ATOM 2189 O O . ASP A 1 291 ? 24.554 -7.695 -8.810 1.00 93.88 291 ASP A O 1
ATOM 2193 N N . GLY A 1 292 ? 23.797 -6.172 -10.261 1.00 95.19 292 GLY A N 1
ATOM 2194 C CA . GLY A 1 292 ? 24.311 -6.860 -11.452 1.00 95.19 292 GLY A CA 1
ATOM 2195 C C . GLY A 1 292 ? 23.518 -8.100 -11.881 1.00 95.19 292 GLY A C 1
ATOM 2196 O O . GLY A 1 292 ? 23.936 -8.793 -12.808 1.00 95.19 292 GLY A O 1
ATOM 2197 N N . SER A 1 293 ? 22.378 -8.389 -11.244 1.00 97.62 293 SER A N 1
ATOM 2198 C CA . SER A 1 293 ? 21.548 -9.563 -11.535 1.00 97.62 293 SER A CA 1
ATOM 2199 C C . SER A 1 293 ? 20.192 -9.172 -12.129 1.00 97.62 293 SER A C 1
ATOM 2201 O O . SER A 1 293 ? 19.215 -8.922 -11.424 1.00 97.62 293 SER A O 1
ATOM 2203 N N . TYR A 1 294 ? 20.102 -9.149 -13.458 1.00 98.44 294 TYR A N 1
ATOM 2204 C CA . TYR A 1 294 ? 18.939 -8.624 -14.181 1.00 98.44 294 TYR A CA 1
ATOM 2205 C C . TYR A 1 294 ? 18.253 -9.696 -15.030 1.00 98.44 294 TYR A C 1
ATOM 2207 O O . TYR A 1 294 ? 18.910 -10.479 -15.714 1.00 98.44 294 TYR A O 1
ATOM 2215 N N . HIS A 1 295 ? 16.920 -9.745 -14.968 1.00 98.75 295 HIS A N 1
ATOM 2216 C CA . HIS A 1 295 ? 16.114 -10.808 -15.574 1.00 98.75 295 HIS A CA 1
ATOM 2217 C C . HIS A 1 295 ? 14.842 -10.273 -16.235 1.00 98.75 295 HIS A C 1
ATOM 2219 O O . HIS A 1 295 ? 14.306 -9.243 -15.832 1.00 98.75 295 HIS A O 1
ATOM 2225 N N . GLY A 1 296 ? 14.314 -11.029 -17.193 1.00 98.12 296 GLY A N 1
ATOM 2226 C CA . GLY A 1 296 ? 13.087 -10.690 -17.910 1.00 98.12 296 GLY A CA 1
ATOM 2227 C C . GLY A 1 296 ? 13.321 -10.046 -19.268 1.00 98.12 296 GLY A C 1
ATOM 2228 O O . GLY A 1 296 ? 14.452 -9.913 -19.732 1.00 98.12 296 GLY A O 1
ATOM 2229 N N . ALA A 1 297 ? 12.205 -9.738 -19.920 1.00 98.38 297 ALA A N 1
ATOM 2230 C CA . ALA A 1 297 ? 12.144 -9.159 -21.254 1.00 98.38 297 ALA A CA 1
ATOM 2231 C C . ALA A 1 297 ? 10.966 -8.176 -21.330 1.00 98.38 297 ALA A C 1
ATOM 2233 O O . ALA A 1 297 ? 10.020 -8.375 -22.091 1.00 98.38 297 ALA A O 1
ATOM 2234 N N . PHE A 1 298 ? 11.000 -7.153 -20.475 1.00 98.69 298 PHE A N 1
ATOM 2235 C CA . PHE A 1 298 ? 10.005 -6.087 -20.452 1.00 98.69 298 PHE A CA 1
ATOM 2236 C C . PHE A 1 298 ? 10.073 -5.290 -21.758 1.00 98.69 298 PHE A C 1
ATOM 2238 O O . PHE A 1 298 ? 11.153 -4.918 -22.224 1.00 98.69 298 PHE A O 1
ATOM 2245 N N . LYS A 1 299 ? 8.915 -5.016 -22.347 1.00 98.50 299 LYS A N 1
ATOM 2246 C CA . LYS A 1 299 ? 8.777 -4.233 -23.573 1.00 98.50 299 LYS A CA 1
ATOM 2247 C C . LYS A 1 299 ? 8.468 -2.768 -23.276 1.00 98.50 299 LYS A C 1
ATOM 2249 O O . LYS A 1 299 ? 7.449 -2.435 -22.680 1.00 98.50 299 LYS A O 1
ATOM 2254 N N . TYR A 1 300 ? 9.342 -1.881 -23.725 1.00 98.44 300 TYR A N 1
ATOM 2255 C CA . TYR A 1 300 ? 9.104 -0.446 -23.615 1.00 98.44 300 TYR A CA 1
ATOM 2256 C C . TYR A 1 300 ? 7.978 0.012 -24.550 1.00 98.44 300 TYR A C 1
ATOM 2258 O O . TYR A 1 300 ? 7.834 -0.506 -25.657 1.00 98.44 300 TYR A O 1
ATOM 2266 N N . GLY A 1 301 ? 7.212 1.014 -24.117 1.00 96.94 301 GLY A N 1
ATOM 2267 C CA . GLY A 1 301 ? 6.089 1.579 -24.871 1.00 96.94 301 GLY A CA 1
ATOM 2268 C C . GLY A 1 301 ? 4.825 0.710 -24.902 1.00 96.94 301 GLY A C 1
ATOM 2269 O O . GLY A 1 301 ? 3.885 1.058 -25.608 1.00 96.94 301 GLY A O 1
ATOM 2270 N N . GLU A 1 302 ? 4.788 -0.392 -24.148 1.00 96.25 302 GLU A N 1
ATOM 2271 C CA . GLU A 1 302 ? 3.615 -1.257 -23.982 1.00 96.25 302 GLU A CA 1
ATOM 2272 C C . GLU A 1 302 ? 3.190 -1.287 -22.507 1.00 96.25 302 GLU A C 1
ATOM 2274 O O . GLU A 1 302 ? 4.042 -1.292 -21.614 1.00 96.25 302 GLU A O 1
ATOM 2279 N N . TRP A 1 303 ? 1.879 -1.354 -22.254 1.00 96.25 303 TRP A N 1
ATOM 2280 C CA . TRP A 1 303 ? 1.352 -1.659 -20.925 1.00 96.25 303 TRP A CA 1
ATOM 2281 C C . TRP A 1 303 ? 1.704 -3.088 -20.538 1.00 96.25 303 TRP A C 1
ATOM 2283 O O . TRP A 1 303 ? 1.394 -4.028 -21.277 1.00 96.25 303 TRP A O 1
ATOM 2293 N N . GLN A 1 304 ? 2.336 -3.246 -19.378 1.00 97.75 304 GLN A N 1
ATOM 2294 C CA . GLN A 1 304 ? 2.614 -4.552 -18.801 1.00 97.75 304 GLN A CA 1
ATOM 2295 C C . GLN A 1 304 ? 2.394 -4.565 -17.289 1.00 97.75 304 GLN A C 1
ATOM 2297 O O . GLN A 1 304 ? 2.751 -3.622 -16.580 1.00 97.75 304 GLN A O 1
ATOM 2302 N N . ARG A 1 305 ? 1.861 -5.687 -16.809 1.00 97.88 305 ARG A N 1
ATOM 2303 C CA . ARG A 1 305 ? 1.732 -6.047 -15.405 1.00 97.88 305 ARG A CA 1
ATOM 2304 C C . ARG A 1 305 ? 3.021 -6.697 -14.948 1.00 97.88 305 ARG A C 1
ATOM 2306 O O . ARG A 1 305 ? 3.422 -7.748 -15.455 1.00 97.88 305 ARG A O 1
ATOM 2313 N N . VAL A 1 306 ? 3.663 -6.101 -13.960 1.00 98.75 306 VAL A N 1
ATOM 2314 C CA . VAL A 1 306 ? 4.868 -6.644 -13.336 1.00 98.75 306 VAL A CA 1
ATOM 2315 C C . VAL A 1 306 ? 4.592 -6.954 -11.879 1.00 98.75 306 VAL A C 1
ATOM 2317 O O . VAL A 1 306 ? 3.817 -6.260 -11.226 1.00 98.75 306 VAL A O 1
ATOM 2320 N N . ALA A 1 307 ? 5.217 -8.008 -11.366 1.00 98.62 307 ALA A N 1
ATOM 2321 C CA . ALA A 1 307 ? 5.129 -8.348 -9.954 1.00 98.62 307 ALA A CA 1
ATOM 2322 C C . ALA A 1 307 ? 6.504 -8.665 -9.380 1.00 98.62 307 ALA A C 1
ATOM 2324 O O . ALA A 1 307 ? 7.337 -9.316 -10.021 1.00 98.62 307 ALA A O 1
ATOM 2325 N N . PHE A 1 308 ? 6.707 -8.252 -8.137 1.00 98.75 308 PHE A N 1
ATOM 2326 C CA . PHE A 1 308 ? 7.922 -8.483 -7.374 1.00 98.75 308 PHE A CA 1
ATOM 2327 C C . PHE A 1 308 ? 7.547 -9.060 -6.020 1.00 98.75 308 PHE A C 1
ATOM 2329 O O . PHE A 1 308 ? 6.706 -8.498 -5.321 1.00 98.75 308 PHE A O 1
ATOM 2336 N N . THR A 1 309 ? 8.167 -10.176 -5.644 1.00 98.75 309 THR A N 1
ATOM 2337 C CA . THR A 1 309 ? 8.025 -10.737 -4.297 1.00 98.75 309 THR A CA 1
ATOM 2338 C C . THR A 1 309 ? 9.354 -10.641 -3.577 1.00 98.75 309 THR A C 1
ATOM 2340 O O . THR A 1 309 ? 10.364 -11.115 -4.103 1.00 98.75 309 THR A O 1
ATOM 2343 N N . ILE A 1 310 ? 9.332 -10.071 -2.382 1.00 98.56 310 ILE A N 1
ATOM 2344 C CA . ILE A 1 310 ? 10.477 -9.889 -1.501 1.00 98.56 310 ILE A CA 1
ATOM 2345 C C . ILE A 1 310 ? 10.236 -10.801 -0.300 1.00 98.56 310 ILE A C 1
ATOM 2347 O O . ILE A 1 310 ? 9.246 -10.643 0.410 1.00 98.56 310 ILE A O 1
ATOM 2351 N N . GLU A 1 311 ? 11.105 -11.788 -0.091 1.00 98.31 311 GLU A N 1
ATOM 2352 C CA . GLU A 1 311 ? 10.949 -12.770 0.985 1.00 98.31 311 GLU A CA 1
ATOM 2353 C C . GLU A 1 311 ? 12.229 -12.909 1.806 1.00 98.31 311 GLU A C 1
ATOM 2355 O O . GLU A 1 311 ? 13.212 -13.513 1.356 1.00 98.31 311 GLU A O 1
ATOM 2360 N N . ARG A 1 312 ? 12.203 -12.414 3.048 1.00 97.19 312 ARG A N 1
ATOM 2361 C CA . ARG A 1 312 ? 13.261 -12.693 4.020 1.00 97.19 312 ARG A CA 1
ATOM 2362 C C . ARG A 1 312 ? 13.302 -14.185 4.348 1.00 97.19 312 ARG A C 1
ATOM 2364 O O . ARG A 1 312 ? 12.293 -14.791 4.706 1.00 97.19 312 ARG A O 1
ATOM 2371 N N . GLN A 1 313 ? 14.489 -14.776 4.279 1.00 97.00 313 GLN A N 1
ATOM 2372 C CA . GLN A 1 313 ? 14.694 -16.193 4.561 1.00 97.00 313 GLN A CA 1
ATOM 2373 C C . GLN A 1 313 ? 14.827 -16.422 6.073 1.00 97.00 313 GLN A C 1
ATOM 2375 O O . GLN A 1 313 ? 15.917 -16.343 6.650 1.00 97.00 313 GLN A O 1
ATOM 2380 N N . GLY A 1 314 ? 13.697 -16.684 6.734 1.00 90.38 314 GLY A N 1
ATOM 2381 C CA . GLY A 1 314 ? 13.634 -16.832 8.189 1.00 90.38 314 GLY A CA 1
ATOM 2382 C C . GLY A 1 314 ? 14.103 -15.558 8.899 1.00 90.38 314 GLY A C 1
ATOM 2383 O O . GLY A 1 314 ? 13.654 -14.463 8.581 1.00 90.38 314 GLY A O 1
ATOM 2384 N N . THR A 1 315 ? 15.032 -15.689 9.848 1.00 88.19 315 THR A N 1
ATOM 2385 C CA . THR A 1 315 ? 15.662 -14.548 10.542 1.00 88.19 315 THR A CA 1
ATOM 2386 C C . THR A 1 315 ? 17.017 -14.152 9.949 1.00 88.19 315 THR A C 1
ATOM 2388 O O . THR A 1 315 ? 17.701 -13.288 10.503 1.00 88.19 315 THR A O 1
ATOM 2391 N N . SER A 1 316 ? 17.426 -14.762 8.832 1.00 92.38 316 SER A N 1
ATOM 2392 C CA . SER A 1 316 ? 18.708 -14.458 8.188 1.00 92.38 316 SER A CA 1
ATOM 2393 C C . SER A 1 316 ? 18.737 -13.040 7.601 1.00 92.38 316 SER A C 1
ATOM 2395 O O . SER A 1 316 ? 17.714 -12.347 7.551 1.00 92.38 316 SER A O 1
ATOM 2397 N N . ASN A 1 317 ? 19.925 -12.617 7.160 1.00 95.62 317 ASN A N 1
ATOM 2398 C CA . ASN A 1 317 ? 20.097 -11.393 6.375 1.00 95.62 317 ASN A CA 1
ATOM 2399 C C . ASN A 1 317 ? 19.858 -11.622 4.873 1.00 95.62 317 ASN A C 1
ATOM 2401 O O . ASN A 1 317 ? 20.165 -10.744 4.074 1.00 95.62 317 ASN A O 1
ATOM 2405 N N . ASP A 1 318 ? 19.353 -12.796 4.487 1.00 97.88 318 ASP A N 1
ATOM 2406 C CA . ASP A 1 318 ? 19.123 -13.144 3.094 1.00 97.88 318 ASP A CA 1
ATOM 2407 C C . ASP A 1 318 ? 17.670 -12.834 2.711 1.00 97.88 318 ASP A C 1
ATOM 2409 O O . ASP A 1 318 ? 16.722 -13.209 3.408 1.00 97.88 318 ASP A O 1
ATOM 2413 N N . VAL A 1 319 ? 17.497 -12.185 1.564 1.00 98.06 319 VAL A N 1
ATOM 2414 C CA . VAL A 1 319 ? 16.209 -11.901 0.929 1.00 98.06 319 VAL A CA 1
ATOM 2415 C C . VAL A 1 319 ? 16.183 -12.548 -0.444 1.00 98.06 319 VAL A C 1
ATOM 2417 O O . VAL A 1 319 ? 17.137 -12.442 -1.214 1.00 98.06 319 VAL A O 1
ATOM 2420 N N . VAL A 1 320 ? 15.081 -13.217 -0.764 1.00 98.62 320 VAL A N 1
ATOM 2421 C CA . VAL A 1 320 ? 14.813 -13.736 -2.104 1.00 98.62 320 VAL A CA 1
ATOM 2422 C C . VAL A 1 320 ? 13.868 -12.775 -2.811 1.00 98.62 320 VAL A C 1
ATOM 2424 O O . VAL A 1 320 ? 12.713 -12.628 -2.419 1.00 98.62 320 VAL A O 1
ATOM 2427 N N . LEU A 1 321 ? 14.368 -12.147 -3.873 1.00 98.75 321 LEU A N 1
ATOM 2428 C CA . LEU A 1 321 ? 13.589 -11.338 -4.801 1.00 98.75 321 LEU A CA 1
ATOM 2429 C C . LEU A 1 321 ? 13.200 -12.205 -6.002 1.00 98.75 321 LEU A C 1
ATOM 2431 O O . LEU A 1 321 ? 14.081 -12.693 -6.714 1.00 98.75 321 LEU A O 1
ATOM 2435 N N . LYS A 1 322 ? 11.901 -12.370 -6.267 1.00 98.81 322 LYS A N 1
ATOM 2436 C CA . LYS A 1 322 ? 11.385 -12.971 -7.513 1.00 98.81 322 LYS A CA 1
ATOM 2437 C C . LYS A 1 322 ? 10.672 -11.919 -8.341 1.00 98.81 322 LYS A C 1
ATOM 2439 O O . LYS A 1 322 ? 10.038 -11.027 -7.786 1.00 98.81 322 LYS A O 1
ATOM 2444 N N . LYS A 1 323 ? 10.777 -12.045 -9.661 1.00 98.75 323 LYS A N 1
ATOM 2445 C CA . LYS A 1 323 ? 10.239 -11.088 -10.629 1.00 98.75 323 LYS A CA 1
ATOM 2446 C C . LYS A 1 323 ? 9.329 -11.808 -11.609 1.00 98.75 323 LYS A C 1
ATOM 2448 O O . LYS A 1 323 ? 9.643 -12.921 -12.048 1.00 98.75 323 LYS A O 1
ATOM 2453 N N . TYR A 1 324 ? 8.249 -11.141 -11.982 1.00 98.81 324 TYR A N 1
ATOM 2454 C CA . TYR A 1 324 ? 7.260 -11.644 -12.918 1.00 98.81 324 TYR A CA 1
ATOM 2455 C C . TYR A 1 324 ? 6.855 -10.545 -13.896 1.00 98.81 324 TYR A C 1
ATOM 2457 O O . TYR A 1 324 ? 6.807 -9.372 -13.528 1.00 98.81 324 TYR A O 1
ATOM 2465 N N . ILE A 1 325 ? 6.562 -10.941 -15.130 1.00 98.62 325 ILE A N 1
ATOM 2466 C CA . ILE A 1 325 ? 6.045 -10.075 -16.193 1.00 98.62 325 ILE A CA 1
ATOM 2467 C C . ILE A 1 325 ? 4.839 -10.797 -16.793 1.00 98.62 325 ILE A C 1
ATOM 2469 O O . ILE A 1 325 ? 4.958 -11.967 -17.156 1.00 98.62 325 ILE A O 1
ATOM 2473 N N . GLU A 1 326 ? 3.686 -10.135 -16.872 1.00 97.12 326 GLU A N 1
ATOM 2474 C CA . GLU A 1 326 ? 2.436 -10.692 -17.413 1.00 97.12 326 GLU A CA 1
ATOM 2475 C C . GLU A 1 326 ? 2.028 -12.014 -16.734 1.00 97.12 326 GLU A C 1
ATOM 2477 O O . GLU A 1 326 ? 1.671 -13.002 -17.382 1.00 97.12 326 GLU A O 1
ATOM 2482 N N . GLY A 1 327 ? 2.191 -12.071 -15.409 1.00 95.75 327 GLY A N 1
ATOM 2483 C CA . GLY A 1 327 ? 1.909 -13.261 -14.605 1.00 95.75 327 GLY A CA 1
ATOM 2484 C C . GLY A 1 327 ? 2.932 -14.402 -14.739 1.00 95.75 327 GLY A C 1
ATOM 2485 O O . GLY A 1 327 ? 2.776 -15.428 -14.078 1.00 95.75 327 GLY A O 1
ATOM 2486 N N . GLN A 1 328 ? 3.976 -14.254 -15.565 1.00 97.94 328 GLN A N 1
ATOM 2487 C CA . GLN A 1 328 ? 5.001 -15.279 -15.804 1.00 97.94 328 GLN A CA 1
ATOM 2488 C C . GLN A 1 328 ? 6.268 -15.014 -14.994 1.00 97.94 328 GLN A C 1
ATOM 2490 O O . GLN A 1 328 ? 6.774 -13.895 -14.976 1.00 97.94 328 GLN A O 1
ATOM 2495 N N . PHE A 1 329 ? 6.824 -16.050 -14.361 1.00 98.56 329 PHE A N 1
ATOM 2496 C CA . PHE A 1 329 ? 8.103 -15.952 -13.652 1.00 98.56 329 PHE A CA 1
ATOM 2497 C C . PHE A 1 329 ? 9.250 -15.707 -14.634 1.00 98.56 329 PHE A C 1
ATOM 2499 O O . PHE A 1 329 ? 9.443 -16.484 -15.570 1.00 98.56 329 PHE A O 1
ATOM 2506 N N . VAL A 1 330 ? 10.041 -14.659 -14.396 1.00 98.69 330 VAL A N 1
ATOM 2507 C CA . VAL A 1 330 ? 11.159 -14.296 -15.283 1.00 98.69 330 VAL A CA 1
ATOM 2508 C C . VAL A 1 330 ? 12.534 -14.443 -14.643 1.00 98.69 330 VAL A C 1
ATOM 2510 O O . VAL A 1 330 ? 13.537 -14.482 -15.354 1.00 98.69 330 VAL A O 1
ATOM 2513 N N . GLY A 1 331 ? 12.608 -14.545 -13.318 1.00 98.56 331 GLY A N 1
ATOM 2514 C CA . GLY A 1 331 ? 13.869 -14.773 -12.624 1.00 98.56 331 GLY A CA 1
ATOM 2515 C C . GLY A 1 331 ? 13.815 -14.465 -11.136 1.00 98.56 331 GLY A C 1
ATOM 2516 O O . GLY A 1 331 ? 12.859 -13.879 -10.621 1.00 98.56 331 GLY A O 1
ATOM 2517 N N . SER A 1 332 ? 14.879 -14.856 -10.443 1.00 98.44 332 SER A N 1
ATOM 2518 C CA . SER A 1 332 ? 15.042 -14.647 -9.007 1.00 98.44 332 SER A CA 1
ATOM 2519 C C . SER A 1 332 ? 16.486 -14.341 -8.647 1.00 98.44 332 SER A C 1
ATOM 2521 O O . SER A 1 332 ? 17.401 -14.810 -9.321 1.00 98.44 332 SER A O 1
ATOM 2523 N N . GLN A 1 333 ? 16.694 -13.634 -7.542 1.00 97.81 333 GLN A N 1
ATOM 2524 C CA . GLN A 1 333 ? 18.013 -13.448 -6.945 1.00 97.81 333 GLN A CA 1
ATOM 2525 C C . GLN A 1 333 ? 17.941 -13.501 -5.421 1.00 97.81 333 GLN A C 1
ATOM 2527 O O . GLN A 1 333 ? 16.923 -13.144 -4.829 1.00 97.81 333 GLN A O 1
ATOM 2532 N N . THR A 1 334 ? 19.038 -13.930 -4.803 1.00 97.81 334 THR A N 1
ATOM 2533 C CA . THR A 1 334 ? 19.234 -13.861 -3.353 1.00 97.81 334 THR A CA 1
ATOM 2534 C C . THR A 1 334 ? 20.173 -12.707 -3.042 1.00 97.81 334 THR A C 1
ATOM 2536 O O . THR A 1 334 ? 21.289 -12.668 -3.558 1.00 97.81 334 THR A O 1
ATOM 2539 N N . ILE A 1 335 ? 19.721 -11.787 -2.199 1.00 97.19 335 ILE A N 1
ATOM 2540 C CA . ILE A 1 335 ? 20.459 -10.605 -1.753 1.00 97.19 335 ILE A CA 1
ATOM 2541 C C . ILE A 1 335 ? 20.792 -10.788 -0.273 1.00 97.19 335 ILE A C 1
ATOM 2543 O O . ILE A 1 335 ? 19.948 -11.252 0.488 1.00 97.19 335 ILE A O 1
ATOM 2547 N N . LYS A 1 336 ? 22.017 -10.447 0.138 1.00 96.50 336 LYS A N 1
ATOM 2548 C CA . LYS A 1 336 ? 22.510 -10.630 1.517 1.00 96.50 336 LYS A CA 1
ATOM 2549 C C . LYS A 1 336 ? 22.428 -9.347 2.343 1.00 96.50 336 LYS A C 1
ATOM 2551 O O . LYS A 1 336 ? 23.383 -8.998 3.038 1.00 96.50 336 LYS A O 1
ATOM 2556 N N . ASP A 1 337 ? 21.308 -8.647 2.223 1.00 95.62 337 ASP A N 1
ATOM 2557 C CA . ASP A 1 337 ? 21.035 -7.392 2.917 1.00 95.62 337 ASP A CA 1
ATOM 2558 C C . ASP A 1 337 ? 19.531 -7.229 3.179 1.00 95.62 337 ASP A C 1
ATOM 2560 O O . ASP A 1 337 ? 18.818 -6.544 2.452 1.00 95.62 337 ASP A O 1
ATOM 2564 N N . ALA A 1 338 ? 19.011 -7.925 4.191 1.00 95.62 338 ALA A N 1
ATOM 2565 C CA . ALA A 1 338 ? 17.574 -7.943 4.446 1.00 95.62 338 ALA A CA 1
ATOM 2566 C C . ALA A 1 338 ? 17.029 -6.592 4.920 1.00 95.62 338 ALA A C 1
ATOM 2568 O O . ALA A 1 338 ? 15.911 -6.236 4.560 1.00 95.62 338 ALA A O 1
ATOM 2569 N N . TYR A 1 339 ? 17.807 -5.848 5.710 1.00 94.62 339 TYR A N 1
ATOM 2570 C CA . TYR A 1 339 ? 17.390 -4.550 6.250 1.00 94.62 339 TYR A CA 1
ATOM 2571 C C . TYR A 1 339 ? 17.184 -3.512 5.151 1.00 94.62 339 TYR A C 1
ATOM 2573 O O . TYR A 1 339 ? 16.215 -2.761 5.200 1.00 94.62 339 TYR A O 1
ATOM 2581 N N . ARG A 1 340 ? 18.037 -3.511 4.122 1.00 94.62 340 ARG A N 1
ATOM 2582 C CA . ARG A 1 340 ? 17.855 -2.644 2.953 1.00 94.62 340 ARG A CA 1
ATOM 2583 C C . ARG A 1 340 ? 16.486 -2.825 2.281 1.00 94.62 340 ARG A C 1
ATOM 2585 O O . ARG A 1 340 ? 15.906 -1.870 1.784 1.00 94.62 340 ARG A O 1
ATOM 2592 N N . PHE A 1 341 ? 15.936 -4.036 2.317 1.00 96.38 341 PHE A N 1
ATOM 2593 C CA . PHE A 1 341 ? 14.659 -4.357 1.682 1.00 96.38 341 PHE A CA 1
ATOM 2594 C C . PHE A 1 341 ? 13.451 -4.215 2.610 1.00 96.38 341 PHE A C 1
ATOM 2596 O O . PHE A 1 341 ? 12.336 -4.454 2.153 1.00 96.38 341 PHE A O 1
ATOM 2603 N N . THR A 1 342 ? 13.621 -3.834 3.882 1.00 95.12 342 THR A N 1
ATOM 2604 C CA . THR A 1 342 ? 12.476 -3.637 4.788 1.00 95.12 342 THR A CA 1
ATOM 2605 C C . THR A 1 342 ? 11.725 -2.357 4.487 1.00 95.12 342 THR A C 1
ATOM 2607 O O . THR A 1 342 ? 12.341 -1.323 4.269 1.00 95.12 342 THR A O 1
ATOM 2610 N N . ILE A 1 343 ? 10.397 -2.410 4.558 1.00 95.50 343 ILE A N 1
ATOM 2611 C CA . ILE A 1 343 ? 9.555 -1.212 4.526 1.00 95.50 343 ILE A CA 1
ATOM 2612 C C . ILE A 1 343 ? 9.188 -0.833 5.959 1.00 95.50 343 ILE A C 1
ATOM 2614 O O . ILE A 1 343 ? 8.732 -1.681 6.727 1.00 95.50 343 ILE A O 1
ATOM 2618 N N . ASP A 1 344 ? 9.360 0.436 6.313 1.00 92.94 344 ASP A N 1
ATOM 2619 C CA . ASP A 1 344 ? 8.821 0.997 7.550 1.00 92.94 344 ASP A CA 1
ATOM 2620 C C . ASP A 1 344 ? 7.289 1.064 7.426 1.00 92.94 344 ASP A C 1
ATOM 2622 O O . ASP A 1 344 ? 6.755 1.717 6.530 1.00 92.94 344 ASP A O 1
ATOM 2626 N N . SER A 1 345 ? 6.579 0.338 8.291 1.00 88.88 345 SER A N 1
ATOM 2627 C CA . SER A 1 345 ? 5.120 0.180 8.212 1.00 88.88 345 SER A CA 1
ATOM 2628 C C . SER A 1 345 ? 4.334 1.471 8.454 1.00 88.88 345 SER A C 1
ATOM 2630 O O . SER A 1 345 ? 3.169 1.548 8.069 1.00 88.88 345 SER A O 1
ATOM 2632 N N . GLU A 1 346 ? 4.959 2.484 9.059 1.00 84.56 346 GLU A N 1
ATOM 2633 C CA . GLU A 1 346 ? 4.339 3.789 9.286 1.00 84.56 346 GLU A CA 1
ATOM 2634 C C . GLU A 1 346 ? 4.686 4.785 8.180 1.00 84.56 346 GLU A C 1
ATOM 2636 O O . GLU A 1 346 ? 3.889 5.669 7.875 1.00 84.56 346 GLU A O 1
ATOM 2641 N N . LYS A 1 347 ? 5.871 4.656 7.571 1.00 84.38 347 LYS A N 1
ATOM 2642 C CA . LYS A 1 347 ? 6.358 5.612 6.566 1.00 84.38 347 LYS A CA 1
ATOM 2643 C C . LYS A 1 347 ? 6.111 5.171 5.125 1.00 84.38 347 LYS A C 1
ATOM 2645 O O . LYS A 1 347 ? 5.982 6.027 4.253 1.00 84.38 347 LYS A O 1
ATOM 2650 N N . GLY A 1 348 ? 6.036 3.873 4.855 1.00 90.50 348 GLY A N 1
ATOM 2651 C CA . GLY A 1 348 ? 5.925 3.344 3.499 1.00 90.50 348 GLY A CA 1
ATOM 2652 C C . GLY A 1 348 ? 7.243 3.411 2.725 1.00 90.50 348 GLY A C 1
ATOM 2653 O O . GLY A 1 348 ? 8.320 3.273 3.302 1.00 90.50 348 GLY A O 1
ATOM 2654 N N . PHE A 1 349 ? 7.160 3.573 1.406 1.00 93.38 349 PHE A N 1
ATOM 2655 C CA . PHE A 1 349 ? 8.315 3.521 0.505 1.00 93.38 349 PHE A CA 1
ATOM 2656 C C . PHE A 1 349 ? 8.157 4.468 -0.691 1.00 93.38 349 PHE A C 1
ATOM 2658 O O . PHE A 1 349 ? 7.061 4.938 -0.994 1.00 93.38 349 PHE A O 1
ATOM 2665 N N . ALA A 1 350 ? 9.265 4.781 -1.354 1.00 92.44 350 ALA A N 1
ATOM 2666 C CA . ALA A 1 350 ? 9.324 5.655 -2.515 1.00 92.44 350 ALA A CA 1
ATOM 2667 C C . ALA A 1 350 ? 9.254 4.843 -3.812 1.00 92.44 350 ALA A C 1
ATOM 2669 O O . ALA A 1 350 ? 9.874 3.789 -3.938 1.00 92.44 350 ALA A O 1
ATOM 2670 N N . LEU A 1 351 ? 8.530 5.356 -4.798 1.00 95.00 351 LEU A N 1
ATOM 2671 C CA . LEU A 1 351 ? 8.451 4.829 -6.153 1.00 95.00 351 LEU A CA 1
ATOM 2672 C C . LEU A 1 351 ? 9.199 5.746 -7.113 1.00 95.00 351 LEU A C 1
ATOM 2674 O O . LEU A 1 351 ? 9.149 6.972 -6.976 1.00 95.00 351 LEU A O 1
ATOM 2678 N N . PHE A 1 352 ? 9.838 5.131 -8.108 1.00 94.44 352 PHE A N 1
ATOM 2679 C CA . PHE A 1 352 ? 10.535 5.812 -9.204 1.00 94.44 352 PHE A CA 1
ATOM 2680 C C . PHE A 1 352 ? 11.625 6.795 -8.746 1.00 94.44 352 PHE A C 1
ATOM 2682 O O . PHE A 1 352 ? 11.901 7.789 -9.413 1.00 94.44 352 PHE A O 1
ATOM 2689 N N . SER A 1 353 ? 12.244 6.506 -7.600 1.00 91.88 353 SER A N 1
ATOM 2690 C CA . SER A 1 353 ? 13.209 7.367 -6.914 1.00 91.88 353 SER A CA 1
ATOM 2691 C C . SER A 1 353 ? 14.587 6.732 -6.868 1.00 91.88 353 SER A C 1
ATOM 2693 O O . SER A 1 353 ? 14.703 5.538 -6.603 1.00 91.88 353 SER A O 1
ATOM 2695 N N . ASP A 1 354 ? 15.619 7.537 -7.062 1.00 92.44 354 ASP A N 1
ATOM 2696 C CA . ASP A 1 354 ? 17.019 7.130 -6.975 1.00 92.44 354 ASP A CA 1
ATOM 2697 C C . ASP A 1 354 ? 17.843 8.293 -6.416 1.00 92.44 354 ASP A C 1
ATOM 2699 O O . ASP A 1 354 ? 17.495 9.455 -6.652 1.00 92.44 354 ASP A O 1
ATOM 2703 N N . ASP A 1 355 ? 18.893 8.023 -5.644 1.00 87.56 355 ASP A N 1
ATOM 2704 C CA . ASP A 1 355 ? 19.745 9.060 -5.044 1.00 87.56 355 ASP A CA 1
ATOM 2705 C C . ASP A 1 355 ? 20.656 9.760 -6.074 1.00 87.56 355 ASP A C 1
ATOM 2707 O O . ASP A 1 355 ? 21.194 10.847 -5.810 1.00 87.56 355 ASP A O 1
ATOM 2711 N N . GLY A 1 356 ? 20.774 9.176 -7.268 1.00 86.69 356 GLY A N 1
ATOM 2712 C CA . GLY A 1 356 ? 21.471 9.700 -8.428 1.00 86.69 356 GLY A CA 1
ATOM 2713 C C . GLY A 1 356 ? 20.534 10.127 -9.561 1.00 86.69 356 GLY A C 1
ATOM 2714 O O . GLY A 1 356 ? 19.720 11.046 -9.430 1.00 86.69 356 GLY A O 1
ATOM 2715 N N . SER A 1 357 ? 20.760 9.541 -10.735 1.00 85.88 357 SER A N 1
ATOM 2716 C CA . SER A 1 357 ? 20.058 9.870 -11.981 1.00 85.88 357 SER A CA 1
ATOM 2717 C C . SER A 1 357 ? 19.433 8.652 -12.649 1.00 85.88 357 SER A C 1
ATOM 2719 O O . SER A 1 357 ? 19.009 8.763 -13.797 1.00 85.88 357 SER A O 1
ATOM 2721 N N . ASP A 1 358 ? 19.391 7.503 -11.973 1.00 94.62 358 ASP A N 1
ATOM 2722 C CA . ASP A 1 358 ? 18.883 6.253 -12.539 1.00 94.62 358 ASP A CA 1
ATOM 2723 C C . ASP A 1 358 ? 17.347 6.180 -12.427 1.00 94.62 358 ASP A C 1
ATOM 2725 O O . ASP A 1 358 ? 16.752 5.190 -11.999 1.00 94.62 358 ASP A O 1
ATOM 2729 N N . THR A 1 359 ? 16.686 7.266 -12.833 1.00 94.06 359 THR A N 1
ATOM 2730 C CA . THR A 1 359 ? 15.231 7.409 -12.949 1.00 94.06 359 THR A CA 1
ATOM 2731 C C . THR A 1 359 ? 14.830 7.544 -14.420 1.00 94.06 359 THR A C 1
ATOM 2733 O O . THR A 1 359 ? 15.657 7.747 -15.306 1.00 94.06 359 THR A O 1
ATOM 2736 N N . SER A 1 360 ? 13.538 7.412 -14.711 1.00 95.38 360 SER A N 1
ATOM 2737 C CA . SER A 1 360 ? 12.993 7.711 -16.035 1.00 95.38 360 SER A CA 1
ATOM 2738 C C . SER A 1 360 ? 11.625 8.361 -15.907 1.00 95.38 360 SER A C 1
ATOM 2740 O O . SER A 1 360 ? 11.056 8.425 -14.822 1.00 95.38 360 SER A O 1
ATOM 2742 N N . GLU A 1 361 ? 11.084 8.820 -17.029 1.00 94.62 361 GLU A N 1
ATOM 2743 C CA . GLU A 1 361 ? 9.654 9.097 -17.145 1.00 94.62 361 GLU A CA 1
ATOM 2744 C C . GLU A 1 361 ? 8.864 7.800 -17.369 1.00 94.62 361 GLU A C 1
ATOM 2746 O O . GLU A 1 361 ? 9.427 6.772 -17.769 1.00 94.62 361 GLU A O 1
ATOM 2751 N N . GLY A 1 362 ? 7.557 7.850 -17.136 1.00 96.19 362 GLY A N 1
ATOM 2752 C CA . GLY A 1 362 ? 6.682 6.715 -17.366 1.00 96.19 362 GLY A CA 1
ATOM 2753 C C . GLY A 1 362 ? 5.252 6.935 -16.904 1.00 96.19 362 GLY A C 1
ATOM 2754 O O . GLY A 1 362 ? 4.832 8.045 -16.566 1.00 96.19 362 GLY A O 1
ATOM 2755 N N . PHE A 1 363 ? 4.503 5.839 -16.918 1.00 95.38 363 PHE A N 1
ATOM 2756 C CA . PHE A 1 363 ? 3.085 5.815 -16.607 1.00 95.38 363 PHE A CA 1
ATOM 2757 C C . PHE A 1 363 ? 2.748 4.607 -15.740 1.00 95.38 363 PHE A C 1
ATOM 2759 O O . PHE A 1 363 ? 3.279 3.514 -15.953 1.00 95.38 363 PHE A O 1
ATOM 2766 N N . VAL A 1 364 ? 1.844 4.803 -14.783 1.00 94.81 364 VAL A N 1
ATOM 2767 C CA . VAL A 1 364 ? 1.279 3.738 -13.948 1.00 94.81 364 VAL A CA 1
ATOM 2768 C C . VAL A 1 364 ? -0.230 3.887 -13.919 1.00 94.81 364 VAL A C 1
ATOM 2770 O O . VAL A 1 364 ? -0.732 4.992 -13.722 1.00 94.81 364 VAL A O 1
ATOM 2773 N N . SER A 1 365 ? -0.947 2.781 -14.095 1.00 89.31 365 SER A N 1
ATOM 2774 C CA . SER A 1 365 ? -2.403 2.763 -13.932 1.00 89.31 365 SER A CA 1
ATOM 2775 C C . SER A 1 365 ? -2.813 2.170 -12.586 1.00 89.31 365 SER A C 1
ATOM 2777 O O . SER A 1 365 ? -3.613 2.758 -11.868 1.00 89.31 365 SER A O 1
ATOM 2779 N N . SER A 1 366 ? -2.217 1.040 -12.202 1.00 87.00 366 SER A N 1
ATOM 2780 C CA . SER A 1 366 ? -2.585 0.316 -10.983 1.00 87.00 366 SER A CA 1
ATOM 2781 C C . SER A 1 366 ? -1.359 -0.097 -10.183 1.00 87.00 366 SER A C 1
ATOM 2783 O O . SER A 1 366 ? -0.337 -0.483 -10.753 1.00 87.00 366 SER A O 1
ATOM 2785 N N . ILE A 1 367 ? -1.476 -0.057 -8.854 1.00 92.38 367 ILE A N 1
ATOM 2786 C CA . ILE A 1 367 ? -0.482 -0.580 -7.913 1.00 92.38 367 ILE A CA 1
ATOM 2787 C C . ILE A 1 367 ? -1.212 -1.379 -6.837 1.00 92.38 367 ILE A C 1
ATOM 2789 O O . ILE A 1 367 ? -2.153 -0.888 -6.219 1.00 92.38 367 ILE A O 1
ATOM 2793 N N . LEU A 1 368 ? -0.738 -2.594 -6.579 1.00 88.19 368 LEU A N 1
ATOM 2794 C CA . LEU A 1 368 ? -1.148 -3.423 -5.456 1.00 88.19 368 LEU A CA 1
ATOM 2795 C C . LEU A 1 368 ? 0.061 -3.681 -4.564 1.00 88.19 368 LEU A C 1
ATOM 2797 O O . LEU A 1 368 ? 1.105 -4.146 -5.024 1.00 88.19 368 LEU A O 1
ATOM 2801 N N . PHE A 1 369 ? -0.116 -3.442 -3.268 1.00 93.06 369 PHE A N 1
ATOM 2802 C CA . PHE A 1 369 ? 0.816 -3.863 -2.233 1.00 93.06 369 PHE A CA 1
ATOM 2803 C C . PHE A 1 369 ? 0.206 -4.990 -1.399 1.00 93.06 369 PHE A C 1
ATOM 2805 O O . PHE A 1 369 ? -0.962 -4.940 -1.017 1.00 93.06 369 PHE A O 1
ATOM 2812 N N . SER A 1 370 ? 1.008 -5.999 -1.069 1.00 89.25 370 SER A N 1
ATOM 2813 C CA . SER A 1 370 ? 0.644 -7.038 -0.111 1.00 89.25 370 SER A CA 1
ATOM 2814 C C . SER A 1 370 ? 1.746 -7.199 0.924 1.00 89.25 370 SER A C 1
ATOM 2816 O O . SER A 1 370 ? 2.887 -7.464 0.566 1.00 89.25 370 SER A O 1
ATOM 2818 N N . ASN A 1 371 ? 1.406 -7.160 2.214 1.00 89.19 371 ASN A N 1
ATOM 2819 C CA . ASN A 1 371 ? 2.319 -7.510 3.314 1.00 89.19 371 ASN A CA 1
ATOM 2820 C C . ASN A 1 371 ? 2.603 -9.027 3.419 1.00 89.19 371 ASN A C 1
ATOM 2822 O O . ASN A 1 371 ? 3.030 -9.525 4.461 1.00 89.19 371 ASN A O 1
ATOM 2826 N N . LYS A 1 372 ? 2.306 -9.776 2.352 1.00 90.56 372 LYS A N 1
ATOM 2827 C CA . LYS A 1 372 ? 2.557 -11.205 2.200 1.00 90.56 372 LYS A CA 1
ATOM 2828 C C . LYS A 1 372 ? 3.339 -11.451 0.917 1.00 90.56 372 LYS A C 1
ATOM 2830 O O . LYS A 1 372 ? 3.258 -10.697 -0.053 1.00 90.56 372 LYS A O 1
ATOM 2835 N N . VAL A 1 373 ? 4.054 -12.567 0.903 1.00 96.75 373 VAL A N 1
ATOM 2836 C CA . VAL A 1 373 ? 4.687 -13.103 -0.303 1.00 96.75 373 VAL A CA 1
ATOM 2837 C C . VAL A 1 373 ? 3.611 -13.816 -1.113 1.00 96.75 373 VAL A C 1
ATOM 2839 O O . VAL A 1 373 ? 3.097 -14.853 -0.691 1.00 96.75 373 VAL A O 1
ATOM 2842 N N . LEU A 1 374 ? 3.235 -13.243 -2.253 1.00 94.19 374 LEU A N 1
ATOM 2843 C CA . LEU A 1 374 ? 2.277 -13.851 -3.164 1.00 94.19 374 LEU A CA 1
ATOM 2844 C C . LEU A 1 374 ? 2.894 -15.084 -3.827 1.00 94.19 374 LEU A C 1
ATOM 2846 O O . LEU A 1 374 ? 4.071 -15.112 -4.191 1.00 94.19 374 LEU A O 1
ATOM 2850 N N . THR A 1 375 ? 2.079 -16.119 -3.988 1.00 95.50 375 THR A N 1
ATOM 2851 C CA . THR A 1 375 ? 2.473 -17.333 -4.706 1.00 95.50 375 THR A CA 1
ATOM 2852 C C . THR A 1 375 ? 2.516 -17.087 -6.214 1.00 95.50 375 THR A C 1
ATOM 2854 O O . THR A 1 375 ? 1.866 -16.175 -6.727 1.00 95.50 375 THR A O 1
ATOM 2857 N N . ALA A 1 376 ? 3.256 -17.931 -6.938 1.00 96.62 376 ALA A N 1
ATOM 2858 C CA . ALA A 1 376 ? 3.291 -17.874 -8.398 1.00 96.62 376 ALA A CA 1
ATOM 2859 C C . ALA A 1 376 ? 1.883 -18.016 -9.001 1.00 96.62 376 ALA A C 1
ATOM 2861 O O . ALA A 1 376 ? 1.529 -17.228 -9.867 1.00 96.62 376 ALA A O 1
ATOM 2862 N N . ASP A 1 377 ? 1.058 -18.931 -8.480 1.00 93.81 377 ASP A N 1
ATOM 2863 C CA . ASP A 1 377 ? -0.313 -19.144 -8.962 1.00 93.81 377 ASP A CA 1
ATOM 2864 C C . ASP A 1 377 ? -1.198 -17.905 -8.762 1.00 93.81 377 ASP A C 1
ATOM 2866 O O . ASP A 1 377 ? -1.944 -17.530 -9.666 1.00 93.81 377 ASP A O 1
ATOM 2870 N N . GLN A 1 378 ? -1.081 -17.221 -7.615 1.00 90.62 378 GLN A N 1
ATOM 2871 C CA . GLN A 1 378 ? -1.783 -15.952 -7.386 1.00 90.62 378 GLN A CA 1
ATOM 2872 C C . GLN A 1 378 ? -1.344 -14.890 -8.397 1.00 90.62 378 GLN A C 1
ATOM 2874 O O . GLN A 1 378 ? -2.190 -14.252 -9.014 1.00 90.62 378 GLN A O 1
ATOM 2879 N N . ILE A 1 379 ? -0.039 -14.734 -8.622 1.00 94.31 379 ILE A N 1
ATOM 2880 C CA . ILE A 1 379 ? 0.481 -13.760 -9.591 1.00 94.31 379 ILE A CA 1
ATOM 2881 C C . ILE A 1 379 ? 0.041 -14.106 -11.019 1.00 94.31 379 ILE A C 1
ATOM 2883 O O . ILE A 1 379 ? -0.334 -13.217 -11.778 1.00 94.31 379 ILE A O 1
ATOM 2887 N N . THR A 1 380 ? 0.033 -15.388 -11.388 1.00 93.56 380 THR A N 1
ATOM 2888 C CA . THR A 1 380 ? -0.470 -15.842 -12.688 1.00 93.56 380 THR A CA 1
ATOM 2889 C C . THR A 1 380 ? -1.968 -15.565 -12.844 1.00 93.56 380 THR A C 1
ATOM 2891 O O . THR A 1 380 ? -2.383 -15.164 -13.929 1.00 93.56 380 THR A O 1
ATOM 2894 N N . SER A 1 381 ? -2.771 -15.702 -11.780 1.00 87.88 381 SER A N 1
ATOM 2895 C CA . SER A 1 381 ? -4.217 -15.411 -11.810 1.00 87.88 381 SER A CA 1
ATOM 2896 C C . SER A 1 381 ? -4.563 -13.936 -12.033 1.00 87.88 381 SER A C 1
ATOM 2898 O O . SER A 1 381 ? -5.670 -13.637 -12.476 1.00 87.88 381 SER A O 1
ATOM 2900 N N . PHE A 1 382 ? -3.625 -13.016 -11.782 1.00 86.19 382 PHE A N 1
ATOM 2901 C CA . PHE A 1 382 ? -3.799 -11.606 -12.136 1.00 86.19 382 PHE A CA 1
ATOM 2902 C C . PHE A 1 382 ? -3.666 -11.361 -13.641 1.00 86.19 382 PHE A C 1
ATOM 2904 O O . PHE A 1 382 ? -4.078 -10.317 -14.122 1.00 86.19 382 PHE A O 1
ATOM 2911 N N . GLY A 1 383 ? -3.088 -12.283 -14.411 1.00 89.06 383 GLY A N 1
ATOM 2912 C CA . GLY A 1 383 ? -2.976 -12.130 -15.858 1.00 89.06 383 GLY A CA 1
ATOM 2913 C C . GLY A 1 383 ? -2.133 -10.925 -16.301 1.00 89.06 383 GLY A C 1
ATOM 2914 O O . GLY A 1 383 ? -1.050 -10.665 -15.772 1.00 89.06 383 GLY A O 1
ATOM 2915 N N . ARG A 1 384 ? -2.610 -10.248 -17.349 1.00 92.00 384 ARG A N 1
ATOM 2916 C CA . ARG A 1 384 ? -1.942 -9.138 -18.054 1.00 92.00 384 ARG A CA 1
ATOM 2917 C C . ARG A 1 384 ? -2.430 -7.786 -17.521 1.00 92.00 384 ARG A C 1
ATOM 2919 O O . ARG A 1 384 ? -3.421 -7.753 -16.801 1.00 92.00 384 ARG A O 1
ATOM 2926 N N . ALA A 1 385 ? -1.764 -6.690 -17.888 1.00 91.44 385 ALA A N 1
ATOM 2927 C CA . ALA A 1 385 ? -2.278 -5.347 -17.596 1.00 91.44 385 ALA A CA 1
ATOM 2928 C C . ALA A 1 385 ? -3.607 -5.101 -18.331 1.00 91.44 385 ALA A C 1
ATOM 2930 O O . ALA A 1 385 ? -3.715 -5.377 -19.532 1.00 91.44 385 ALA A O 1
ATOM 2931 N N . ASP A 1 386 ? -4.598 -4.586 -17.609 1.00 84.88 386 ASP A N 1
ATOM 2932 C CA . ASP A 1 386 ? -5.965 -4.390 -18.092 1.00 84.88 386 ASP A CA 1
ATOM 2933 C C . ASP A 1 386 ? -6.647 -3.212 -17.363 1.00 84.88 386 ASP A C 1
ATOM 2935 O O . ASP A 1 386 ? -6.194 -2.795 -16.295 1.00 84.88 386 ASP A O 1
ATOM 2939 N N . VAL A 1 387 ? -7.708 -2.665 -17.963 1.00 81.31 387 VAL A N 1
ATOM 2940 C CA . VAL A 1 387 ? -8.470 -1.508 -17.452 1.00 81.31 387 VAL A CA 1
ATOM 2941 C C . VAL A 1 387 ? -9.154 -1.744 -16.103 1.00 81.31 387 VAL A C 1
ATOM 2943 O O . VAL A 1 387 ? -9.312 -0.799 -15.333 1.00 81.31 387 VAL A O 1
ATOM 2946 N N . ASP A 1 388 ? -9.519 -2.984 -15.786 1.00 78.31 388 ASP A N 1
ATOM 2947 C CA . ASP A 1 388 ? -10.146 -3.355 -14.515 1.00 78.31 388 ASP A CA 1
ATOM 2948 C C . ASP A 1 388 ? -9.124 -3.414 -1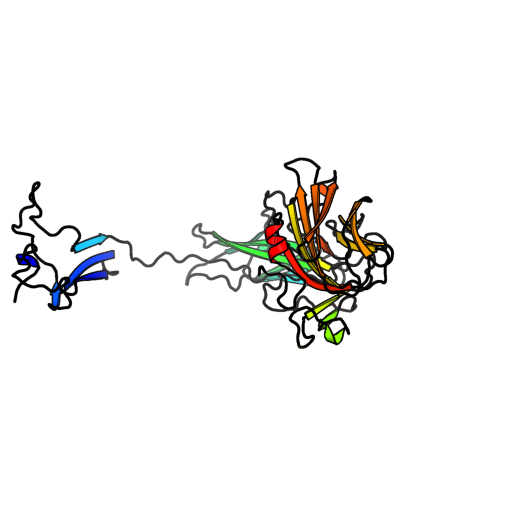3.358 1.00 78.31 388 ASP A C 1
ATOM 2950 O O . ASP A 1 388 ? -9.487 -3.602 -12.191 1.00 78.31 388 ASP A O 1
ATOM 2954 N N . GLY A 1 389 ? -7.836 -3.214 -13.659 1.00 80.94 389 GLY A N 1
ATOM 2955 C CA . GLY A 1 389 ? -6.752 -3.156 -12.689 1.00 80.94 389 GLY A CA 1
ATOM 2956 C C . GLY A 1 389 ? -6.354 -4.529 -12.145 1.00 80.94 389 GLY A C 1
ATOM 2957 O O . GLY A 1 389 ? -6.550 -5.577 -12.765 1.00 80.94 389 GLY A O 1
ATOM 2958 N N . ILE A 1 390 ? -5.695 -4.544 -10.986 1.00 84.75 390 ILE A N 1
ATOM 2959 C CA . ILE A 1 390 ? -5.083 -5.764 -10.440 1.00 84.75 390 ILE A CA 1
ATOM 2960 C C . ILE A 1 390 ? -6.112 -6.532 -9.608 1.00 84.75 390 ILE A C 1
ATOM 2962 O O . ILE A 1 390 ? -6.275 -6.297 -8.410 1.00 84.75 390 ILE A O 1
ATOM 2966 N N . SER A 1 391 ? -6.782 -7.48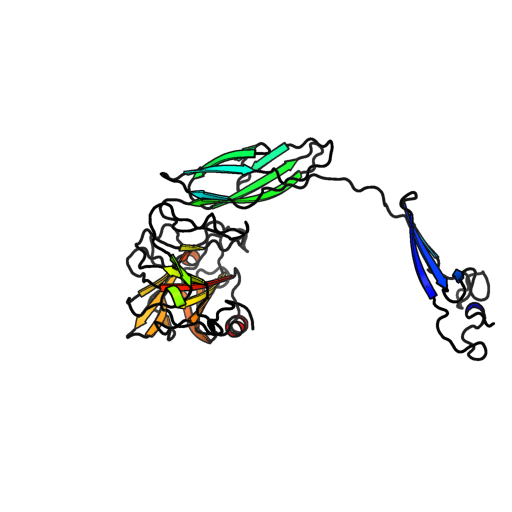7 -10.243 1.00 74.00 391 SER A N 1
ATOM 2967 C CA . SER A 1 391 ? -7.703 -8.416 -9.590 1.00 74.00 391 SER A CA 1
ATOM 2968 C C . SER A 1 391 ? -7.463 -9.850 -10.069 1.00 74.00 391 SER A C 1
ATOM 2970 O O . SER A 1 391 ? -6.877 -10.081 -11.127 1.00 74.00 391 SER A O 1
ATOM 2972 N N . ALA A 1 392 ? -7.832 -10.835 -9.246 1.00 59.47 392 ALA A N 1
ATOM 2973 C CA . ALA A 1 392 ? -7.794 -12.232 -9.671 1.00 59.47 392 ALA A CA 1
ATOM 2974 C C . ALA A 1 392 ? -8.929 -12.478 -10.671 1.00 59.47 392 ALA A C 1
ATOM 2976 O O . ALA A 1 392 ? -10.073 -12.117 -10.389 1.00 59.47 392 ALA A O 1
ATOM 2977 N N . THR A 1 393 ? -8.588 -13.081 -11.810 1.00 49.53 393 THR A N 1
ATOM 2978 C CA . THR A 1 393 ? -9.555 -13.479 -12.846 1.00 49.53 393 THR A CA 1
ATOM 2979 C C . THR A 1 393 ? -10.311 -14.760 -12.518 1.00 49.53 393 THR A C 1
ATOM 2981 O O . THR A 1 393 ? -9.748 -15.635 -11.813 1.00 49.53 393 THR A O 1
#

Radius of gyration: 32.33 Å; chains: 1; bounding box: 85×75×62 Å

pLDDT: mean 84.53, std 14.28, range [38.25, 98.81]

Secondary structure (DSSP, 8-state):
---HHHHTT-GGG-------EEEEEEEETTTTEEEEEEEETTTTEE--SEESSSS--SSSS-EEPTTSEEEEE---SPPPP--B----S-EEEE-SSSSEEEEEEE-TT-B--TT---EEEEE-TT--EEEESSEEEEEEESEEEEEEEEEE-SSS-EEEEEEEEEEE-TTBS-----TTSS-TT---SS---SEEEETTTTTPPPPBT-SSS--EEEEE----TT-BEEE------TTSSSEE-SEEEEEEEE--TT-SEEEEEES-TT--S--SEEEEEETTEEEEEETTEEEEEEETTS-EEEEEEEEE-TTSS-EEEEEEETTEEEEEEEES-TGGGPEETTTBEEES--SSS----EEEEEEEEESS---HHHHHHT-S-BTT-S---

Sequence (393 aa):
MSRELTGNGNSANGNNGGNGAIRLITIDPDNNKVYTETYFTEFDDYLDGFRGKEELDREGLTGKFRGHQEEFDVDLSKPDAWSFAKAGDDKFVSATDGESATVKLDASGTIVPAGTEVTYTWKDADGNVVASGKTADVEFDAGTRILTLEVADGTGIVSSDQVRVTVTGNRTLLSGNFNDGNAMGWVVPGQKTVSLGSAGDFGLPAMAGDTMDTSDVLSFPHFTKDQYIQLDPQTASPTGDGLIWSYSIVMDMLIPNSASWTSIFQTQLNNTNDAELYLENVNGTGRFGVDGSYHGAFKYGEWQRVAFTIERQGTSNDVVLKKYIEGQFVGSQTIKDAYRFTIDSEKGFALFSDDGSDTSEGFVSSILFSNKVLTADQITSFGRADVDGISAT

Foldseek 3Di:
DADPLQCVPPCVRDDDPALQWDWDWDDDQVQQKIKIAIARPNVRDTDDDWRPDQDDDPVDRTHDDPPRIDMDRHNSDDDDDAKAWDFDEAAEAEPPPDQKDKDKTARPVIDHPPPFDKWKFKAWPVRDTQDTDRIDIGMDGAFKTKIKIWIGRVPPDIHIDIYMYGYHYPLAQADDDCPVVDCPSVDGPDDDQKDKFFCVVVVADAFPPRPPSGFIKIWGFQDDQSYFHFDQQLDADPVNPQKLQKKKKKFWWAAAPPDQKWAFWFQDSNQQAFRQKMWGDDPQFTFIDDPPDTWDGDHHRDTKMKMWIWDDDPPAQKIKIWIDIQLHTIDIDIDNHRPRVMHRNRGGITGRHHNHRRGGIIMTREMDM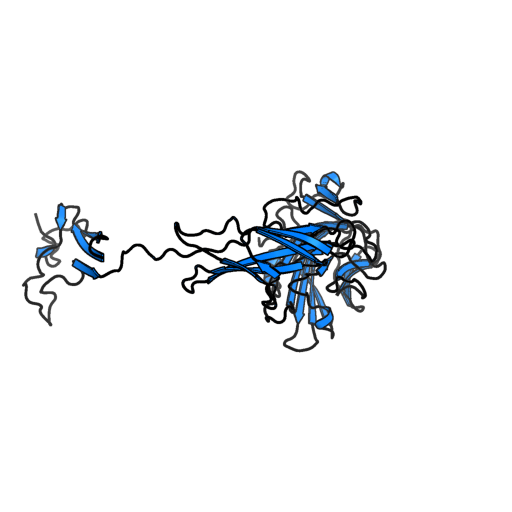GSHGDDSVQSNQQGTGHSVYRDGD